Protein AF-A0A7S3V7Y4-F1 (afdb_monomer)

InterPro domains:
  IPR001623 DnaJ domain [PF00226] (52-99)
  IPR001623 DnaJ domain [PS50076] (22-102)
  IPR001623 DnaJ domain [SM00271] (21-94)
  IPR001623 DnaJ domain [cd06257] (23-89)
  IPR036869 Chaperone J-domain superfamily [G3DSA:1.10.287.110] (17-123)
  IPR036869 Chaperone J-domain superfamily [SSF46565] (52-112)

Mean predicted aligned error: 17.21 Å

Organism: NCBI:txid122233

pLDDT: mean 74.68, std 17.17, range [35.19, 97.31]

Secondary structure (DSSP, 8-state):
--SHHHHHHHHHHHHHHTSTTHHHHHTT-------TT-----S-SHHHHHHHHHHHHHHHHHHHHHH-TTSTT--HHHHHHHHHHHHHHHSHHHHHHHHHH--PPPGGGTTTS-S--------------------S-SHHHHHHHHHHHHHHHHHHHHHHHHHHHHHHHHHHH-HHHHHHHHHHHHHHHHHHHHHHHHH-TTSS--HHHHHHHHHHHHHHHHHHHHHHHTTSSSSSS-S-----------HHHHHHHHHHHHHHHHHHHT-TT-TT----HHHHHHHHHHHHHHHHHTTT-HHHHHHHHHHHHHHHHHHHHHHHHHHHHHHHHHHHHHHHHHHHHHHHHHHHHHHHHHHHHHHHHHHHHHHHHHHTSS-S-----------------------

Structure (mmCIF, N/CA/C/O backbone):
data_AF-A0A7S3V7Y4-F1
#
_entry.id   AF-A0A7S3V7Y4-F1
#
loop_
_atom_site.group_PDB
_atom_site.id
_atom_site.type_symbol
_atom_site.label_atom_id
_atom_site.label_alt_id
_atom_site.label_comp_id
_atom_site.label_asym_id
_atom_site.label_entity_id
_atom_site.label_seq_id
_atom_site.pdbx_PDB_ins_code
_atom_site.Cartn_x
_atom_site.Cartn_y
_atom_site.Cartn_z
_atom_site.occupancy
_atom_site.B_iso_or_equiv
_atom_site.auth_seq_id
_atom_site.auth_comp_id
_atom_site.auth_asym_id
_atom_site.auth_atom_id
_atom_site.pdbx_PDB_model_num
ATOM 1 N N . MET A 1 1 ? -25.099 -26.629 54.316 1.00 46.16 1 MET A N 1
ATOM 2 C CA . MET A 1 1 ? -25.494 -25.290 54.817 1.00 46.16 1 MET A CA 1
ATOM 3 C C . MET A 1 1 ? -24.359 -24.255 54.667 1.00 46.16 1 MET A C 1
ATOM 5 O O . MET A 1 1 ? -24.231 -23.378 55.503 1.00 46.16 1 MET A O 1
ATOM 9 N N . THR A 1 2 ? -23.552 -24.299 53.596 1.00 50.09 2 THR A N 1
ATOM 10 C CA . THR A 1 2 ? -22.386 -23.402 53.382 1.00 50.09 2 THR A CA 1
ATOM 11 C C . THR A 1 2 ? -22.528 -22.471 52.167 1.00 50.09 2 THR A C 1
ATOM 13 O O . THR A 1 2 ? -21.584 -21.776 51.817 1.00 50.09 2 THR A O 1
ATOM 16 N N . SER A 1 3 ? -23.699 -22.424 51.522 1.00 51.84 3 SER A N 1
ATOM 17 C CA . SER A 1 3 ? -23.926 -21.660 50.285 1.00 51.84 3 SER A CA 1
ATOM 18 C C . SER A 1 3 ? -24.306 -20.184 50.481 1.00 51.84 3 SER A C 1
ATOM 20 O O . SER A 1 3 ? -24.378 -19.458 49.496 1.00 51.84 3 SER A O 1
ATOM 22 N N . SER A 1 4 ? -24.550 -19.696 51.706 1.00 54.25 4 SER A N 1
ATOM 23 C CA . SER A 1 4 ? -24.954 -18.289 51.899 1.00 54.25 4 SER A CA 1
ATOM 24 C C . SER A 1 4 ? -23.779 -17.306 51.937 1.00 54.25 4 SER A C 1
ATOM 26 O O . SER A 1 4 ? -23.953 -16.143 51.582 1.00 54.25 4 SER A O 1
ATOM 28 N N . SER A 1 5 ? -22.577 -17.749 52.318 1.00 55.75 5 SER A N 1
ATOM 29 C CA . SER A 1 5 ? -21.414 -16.865 52.474 1.00 55.75 5 SER A CA 1
ATOM 30 C C . SER A 1 5 ? -20.700 -16.532 51.160 1.00 55.75 5 SER A C 1
ATOM 32 O O . SER A 1 5 ? -20.048 -15.496 51.087 1.00 55.75 5 SER A O 1
ATOM 34 N N . THR A 1 6 ? -20.827 -17.358 50.116 1.00 55.78 6 THR A N 1
ATOM 35 C CA . THR A 1 6 ? -20.181 -17.109 48.813 1.00 55.78 6 THR A CA 1
ATOM 36 C C . THR A 1 6 ? -20.877 -15.996 48.025 1.00 55.78 6 THR A C 1
ATOM 38 O O . THR A 1 6 ? -20.197 -15.137 47.472 1.00 55.78 6 THR A O 1
ATOM 41 N N . SER A 1 7 ? -22.215 -15.908 48.077 1.00 59.34 7 SER A N 1
ATOM 42 C CA . SER A 1 7 ? -22.958 -14.843 47.370 1.00 59.34 7 SER A CA 1
ATOM 43 C C . SER A 1 7 ? -22.630 -13.430 47.874 1.00 59.34 7 SER A C 1
ATOM 45 O O . SER A 1 7 ? -22.680 -12.465 47.116 1.00 59.34 7 SER A O 1
ATOM 47 N N . SER A 1 8 ? -22.219 -13.299 49.141 1.00 65.00 8 SER A N 1
ATOM 48 C CA . SER A 1 8 ? -21.805 -12.019 49.723 1.00 65.00 8 SER A CA 1
ATOM 49 C C . SER A 1 8 ? -20.493 -11.497 49.129 1.00 65.00 8 SER A C 1
ATOM 51 O O . SER A 1 8 ? -20.310 -10.282 49.049 1.00 65.00 8 SER A O 1
ATOM 53 N N . VAL A 1 9 ? -19.574 -12.384 48.737 1.00 67.88 9 VAL A N 1
ATOM 54 C CA . VAL A 1 9 ? -18.280 -11.990 48.161 1.00 67.88 9 VAL A CA 1
ATOM 55 C C . VAL A 1 9 ? -18.468 -11.557 46.710 1.00 67.88 9 VAL A C 1
ATOM 57 O O . VAL A 1 9 ? -17.961 -10.500 46.335 1.00 67.88 9 VAL A O 1
ATOM 60 N N . ALA A 1 10 ? -19.274 -12.300 45.948 1.00 65.81 10 ALA A N 1
ATOM 61 C CA . ALA A 1 10 ? -19.666 -11.950 44.585 1.00 65.81 10 ALA A CA 1
ATOM 62 C C . ALA A 1 10 ? -20.381 -10.590 44.534 1.00 65.81 10 ALA A C 1
ATOM 64 O O . ALA A 1 10 ? -19.976 -9.701 43.790 1.00 65.81 10 ALA A O 1
ATOM 65 N N . ALA A 1 11 ? -21.370 -10.369 45.409 1.00 71.75 11 ALA A N 1
ATOM 66 C CA . ALA A 1 11 ? -22.110 -9.106 45.467 1.00 71.75 11 ALA A CA 1
ATOM 67 C C . ALA A 1 11 ? -21.212 -7.901 45.804 1.00 71.75 11 ALA A C 1
ATOM 69 O O . ALA A 1 11 ? -21.371 -6.821 45.233 1.00 71.75 11 ALA A O 1
ATOM 70 N N . ASN A 1 12 ? -20.233 -8.085 46.697 1.00 74.00 12 ASN A N 1
ATOM 71 C CA . ASN A 1 12 ? -19.258 -7.042 47.014 1.00 74.00 12 ASN A CA 1
ATOM 72 C C . ASN A 1 12 ? -18.288 -6.783 45.851 1.00 74.00 12 ASN A C 1
ATOM 74 O O . ASN A 1 12 ? -17.941 -5.629 45.607 1.00 74.00 12 ASN A O 1
ATOM 78 N N . ALA A 1 13 ? -17.872 -7.821 45.118 1.00 70.56 13 ALA A N 1
ATOM 79 C CA . ALA A 1 13 ? -17.045 -7.666 43.923 1.00 70.56 13 ALA A CA 1
ATOM 80 C C . ALA A 1 13 ? -17.791 -6.876 42.839 1.00 70.56 13 ALA A C 1
ATOM 82 O O . ALA A 1 13 ? -17.264 -5.880 42.345 1.00 70.56 13 ALA A O 1
ATOM 83 N N . LEU A 1 14 ? -19.045 -7.249 42.565 1.00 70.69 14 LEU A N 1
ATOM 84 C CA . LEU A 1 14 ? -19.935 -6.576 41.616 1.00 70.69 14 LEU A CA 1
ATOM 85 C C . LEU A 1 14 ? -20.123 -5.095 41.971 1.00 70.69 14 LEU A C 1
ATOM 87 O O . LEU A 1 14 ? -19.973 -4.220 41.122 1.00 70.69 14 LEU A O 1
ATOM 91 N N . HIS A 1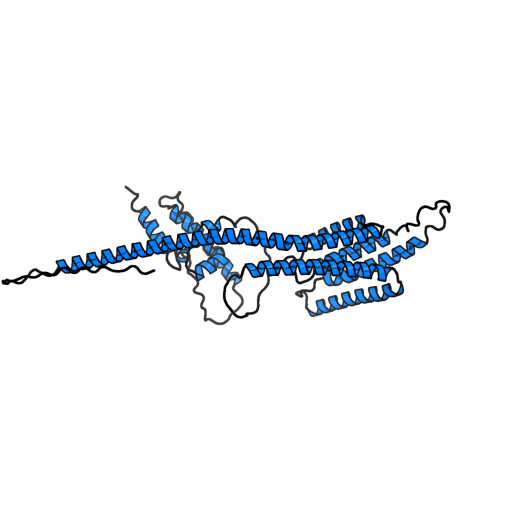 15 ? -20.340 -4.782 43.250 1.00 75.00 15 HIS A N 1
ATOM 92 C CA . HIS A 1 15 ? -20.455 -3.396 43.704 1.00 75.00 15 HIS A CA 1
ATOM 93 C C . HIS A 1 15 ? -19.157 -2.586 43.515 1.00 75.00 15 HIS A C 1
ATOM 95 O O . HIS A 1 15 ? -19.208 -1.401 43.190 1.00 75.00 15 HIS A O 1
ATOM 101 N N . ILE A 1 16 ? -17.984 -3.203 43.701 1.00 74.50 16 ILE A N 1
ATOM 102 C CA . ILE A 1 16 ? -16.686 -2.543 43.476 1.00 74.50 16 ILE A CA 1
ATOM 103 C C . ILE A 1 16 ? -16.455 -2.273 41.980 1.00 74.50 16 ILE A C 1
ATOM 105 O O . ILE A 1 16 ? -15.870 -1.247 41.635 1.00 74.50 16 ILE A O 1
ATOM 109 N N . LEU A 1 17 ? -16.950 -3.131 41.087 1.00 67.50 17 LEU A N 1
ATOM 110 C CA . LEU A 1 17 ? -16.787 -2.993 39.633 1.00 67.50 17 LEU A CA 1
ATOM 111 C C . LEU A 1 17 ? -17.556 -1.833 39.021 1.00 67.50 17 LEU A C 1
ATOM 113 O O . LEU A 1 17 ? -17.051 -1.193 38.110 1.00 67.50 17 LEU A O 1
ATOM 117 N N . HIS A 1 18 ? -18.726 -1.504 39.566 1.00 69.00 18 HIS A N 1
ATOM 118 C CA . HIS A 1 18 ? -19.480 -0.328 39.130 1.00 69.00 18 HIS A CA 1
ATOM 119 C C . HIS A 1 18 ? -18.836 1.002 39.552 1.00 69.00 18 HIS A C 1
ATOM 121 O O . HIS A 1 18 ? -19.340 2.070 39.199 1.00 69.00 18 HIS A O 1
ATOM 127 N N . SER A 1 19 ? -17.745 0.969 40.323 1.00 78.94 19 SER A N 1
ATOM 128 C CA . SER A 1 19 ? -17.000 2.184 40.629 1.00 78.94 19 SER A CA 1
ATOM 129 C C . SER A 1 19 ? -16.137 2.610 39.426 1.00 78.94 19 SER A C 1
ATOM 131 O O . SER A 1 19 ? -15.600 1.753 38.727 1.00 78.94 19 SER A O 1
ATOM 133 N N . PRO A 1 20 ? -15.922 3.922 39.201 1.00 75.38 20 PRO A N 1
ATOM 134 C CA . PRO A 1 20 ? -15.136 4.431 38.065 1.00 75.38 20 PRO A CA 1
ATOM 135 C C . PRO A 1 20 ? -13.713 3.853 37.977 1.00 75.38 20 PRO A C 1
ATOM 137 O O . PRO A 1 20 ? -13.107 3.800 36.911 1.00 75.38 20 PRO A O 1
ATOM 140 N N . ASP A 1 21 ? -13.184 3.393 39.114 1.00 83.75 21 ASP A N 1
ATOM 141 C CA . ASP A 1 21 ? -11.853 2.808 39.255 1.00 83.75 21 ASP A CA 1
ATOM 142 C C . ASP A 1 21 ? -11.923 1.319 39.654 1.00 83.75 21 ASP A C 1
ATOM 144 O O . ASP A 1 21 ? -10.999 0.791 40.285 1.00 83.75 21 ASP A O 1
ATOM 14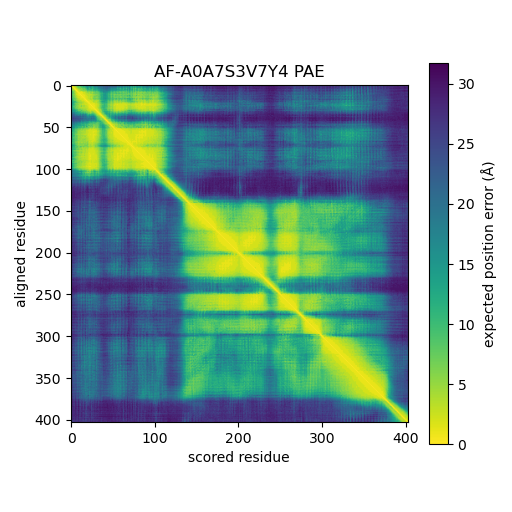8 N N . GLY A 1 22 ? -13.016 0.636 39.294 1.00 87.94 22 GLY A N 1
ATOM 149 C CA . GLY A 1 22 ? -13.306 -0.747 39.667 1.00 87.94 22 GLY A CA 1
ATOM 150 C C . GLY A 1 22 ? -12.172 -1.710 39.330 1.00 87.94 22 GLY A C 1
ATOM 151 O O . GLY A 1 22 ? -11.667 -2.384 40.225 1.00 87.94 22 GLY A O 1
ATOM 152 N N . TYR A 1 23 ? -11.681 -1.711 38.088 1.00 91.62 23 TYR A N 1
ATOM 153 C CA . TYR A 1 23 ? -10.606 -2.622 37.659 1.00 91.62 23 TYR A CA 1
ATOM 154 C C . TYR A 1 23 ? -9.268 -2.388 38.362 1.00 91.62 23 TYR A C 1
ATOM 156 O O . TYR A 1 23 ? -8.584 -3.340 38.745 1.00 91.62 23 TYR A O 1
ATOM 164 N N . TYR A 1 24 ? -8.906 -1.124 38.590 1.00 91.25 24 TYR A N 1
ATOM 165 C CA . TYR A 1 24 ? -7.694 -0.772 39.331 1.00 91.25 24 TYR A CA 1
ATOM 166 C C . TYR A 1 24 ? -7.789 -1.236 40.784 1.00 91.25 24 TYR A C 1
ATOM 168 O O . TYR A 1 24 ? -6.856 -1.844 41.310 1.00 91.25 24 TYR A O 1
ATOM 176 N N . THR A 1 25 ? -8.945 -1.012 41.412 1.00 89.56 25 THR A N 1
ATOM 177 C CA . THR A 1 25 ? -9.214 -1.428 42.792 1.00 89.56 25 THR A CA 1
ATOM 178 C C . THR A 1 25 ? -9.204 -2.950 42.917 1.00 89.56 25 THR A C 1
ATOM 180 O O . THR A 1 25 ? -8.606 -3.486 43.850 1.00 89.56 25 THR A O 1
ATOM 183 N N . TYR A 1 26 ? -9.788 -3.650 41.943 1.00 87.38 26 TYR A N 1
ATOM 184 C CA . TYR A 1 26 ? -9.882 -5.107 41.925 1.00 87.38 26 TYR A CA 1
ATOM 185 C C . TYR A 1 26 ? -8.512 -5.790 41.794 1.00 87.38 26 TYR A C 1
ATOM 187 O O . TYR A 1 26 ? -8.223 -6.754 42.502 1.00 87.38 26 TYR A O 1
ATOM 195 N N . LEU A 1 27 ? -7.614 -5.236 40.971 1.00 90.25 27 LEU A N 1
ATOM 196 C CA . LEU A 1 27 ? -6.220 -5.688 40.875 1.00 90.25 27 LEU A CA 1
ATOM 197 C C . LEU A 1 27 ? -5.303 -5.110 41.967 1.00 90.25 27 LEU A C 1
ATOM 199 O O . LEU A 1 27 ? -4.111 -5.427 41.994 1.00 90.25 27 LEU A O 1
ATOM 203 N N . GLY A 1 28 ? -5.812 -4.262 42.866 1.00 88.75 28 GLY A N 1
ATOM 204 C CA . GLY A 1 28 ? -5.014 -3.610 43.907 1.00 88.75 28 GLY A CA 1
ATOM 205 C C . GLY A 1 28 ? -3.907 -2.710 43.347 1.00 88.75 28 GLY A C 1
ATOM 206 O O . GLY A 1 28 ? -2.810 -2.653 43.904 1.00 88.75 28 GLY A O 1
ATOM 207 N N . ILE A 1 29 ? -4.166 -2.052 42.216 1.00 89.00 29 ILE A N 1
ATOM 208 C CA . ILE A 1 29 ? -3.249 -1.131 41.541 1.00 89.00 29 ILE A CA 1
ATOM 209 C C . ILE A 1 29 ? -3.730 0.294 41.799 1.00 89.00 29 ILE A C 1
ATOM 211 O O . ILE A 1 29 ? -4.901 0.612 41.623 1.00 89.00 29 ILE A O 1
ATOM 215 N N . THR A 1 30 ? -2.828 1.186 42.202 1.00 86.31 30 THR A N 1
ATOM 216 C CA . THR A 1 30 ? -3.168 2.600 42.365 1.00 86.31 30 THR A CA 1
ATOM 217 C C . THR A 1 30 ? -3.287 3.267 40.997 1.00 86.31 30 THR A C 1
ATOM 219 O O . THR A 1 30 ? -2.305 3.343 40.254 1.00 86.31 30 THR A O 1
ATOM 222 N N . LYS A 1 31 ? -4.479 3.781 40.660 1.00 83.12 31 LYS A N 1
ATOM 223 C CA . LYS A 1 31 ? -4.671 4.581 39.445 1.00 83.12 31 LYS A CA 1
ATOM 224 C C . LYS A 1 31 ? -3.770 5.807 39.517 1.00 83.12 31 LYS A C 1
ATOM 226 O O . LYS A 1 31 ? -3.852 6.612 40.448 1.00 83.12 31 LYS A O 1
ATOM 231 N N . PHE A 1 32 ? -2.875 5.940 38.545 1.00 74.50 32 PHE A N 1
ATOM 232 C CA . PHE A 1 32 ? -2.015 7.109 38.461 1.00 74.50 32 PHE A CA 1
ATOM 233 C C . PHE A 1 32 ? -2.886 8.287 38.031 1.00 74.50 32 PHE A C 1
ATOM 235 O O . PHE A 1 32 ? -3.284 8.394 36.874 1.00 74.50 32 PHE A O 1
ATOM 242 N N . LYS A 1 33 ? -3.228 9.164 38.975 1.00 71.50 33 LYS A N 1
ATOM 243 C CA . LYS A 1 33 ? -3.942 10.399 38.663 1.00 71.50 33 LYS A CA 1
ATOM 244 C C . LYS A 1 33 ? -2.975 11.275 37.875 1.00 71.50 33 LYS A C 1
ATOM 246 O O . LYS A 1 33 ? -2.046 11.824 38.463 1.00 71.50 33 LYS A O 1
ATOM 251 N N . ASN A 1 34 ? -3.124 11.326 36.551 1.00 57.38 34 ASN A N 1
ATOM 252 C CA . ASN A 1 34 ? -2.277 12.168 35.714 1.00 57.38 34 ASN A CA 1
ATOM 253 C C . ASN A 1 34 ? -2.361 13.610 36.242 1.00 57.38 34 ASN A C 1
ATOM 255 O O . ASN A 1 34 ? -3.459 14.174 36.276 1.00 57.38 34 ASN A O 1
ATOM 259 N N . PRO A 1 35 ? -1.250 14.210 36.705 1.00 51.81 35 PRO A N 1
ATOM 260 C CA . PRO A 1 35 ? -1.257 15.598 37.119 1.00 51.81 35 PRO A CA 1
ATOM 261 C C . PRO A 1 35 ? -1.312 16.443 35.848 1.00 51.81 35 PRO A C 1
ATOM 263 O O . PRO A 1 35 ? -0.288 16.761 35.254 1.00 51.81 35 PRO A O 1
ATOM 266 N N . VAL A 1 36 ? -2.520 16.798 35.415 1.00 50.69 36 VAL A N 1
ATOM 267 C CA . VAL A 1 36 ? -2.758 17.580 34.189 1.00 50.69 36 VAL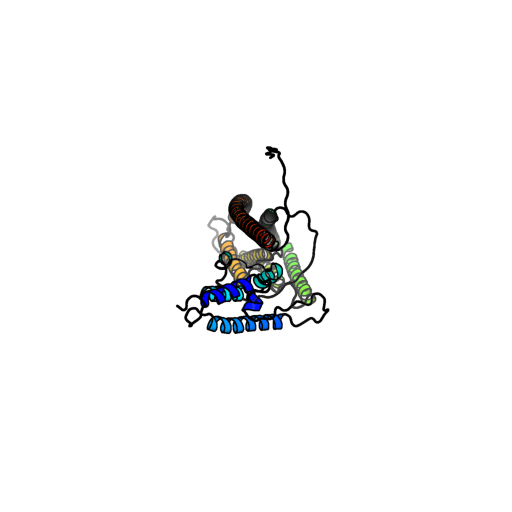 A CA 1
ATOM 268 C C . VAL A 1 36 ? -2.091 18.976 34.227 1.00 50.69 36 VAL A C 1
ATOM 270 O O . VAL A 1 36 ? -2.025 19.630 33.200 1.00 50.69 36 VAL A O 1
ATOM 273 N N . ASN A 1 37 ? -1.488 19.409 35.348 1.00 48.88 37 ASN A N 1
ATOM 274 C CA . ASN A 1 37 ? -0.856 20.732 35.492 1.00 48.88 37 ASN A CA 1
ATOM 275 C C . ASN A 1 37 ? 0.595 20.739 36.032 1.00 48.88 37 ASN A C 1
ATOM 277 O O . ASN A 1 37 ? 1.058 21.777 36.503 1.00 48.88 37 ASN A O 1
ATOM 281 N N . SER A 1 38 ? 1.346 19.634 35.991 1.00 43.16 38 SER A N 1
ATOM 282 C CA . SER A 1 38 ? 2.758 19.646 36.424 1.00 43.16 38 SER A CA 1
ATOM 283 C C . SER A 1 38 ? 3.700 19.671 35.225 1.00 43.16 38 SER A C 1
ATOM 285 O O . SER A 1 38 ? 3.946 18.654 34.582 1.00 43.16 38 SER A O 1
ATOM 287 N N . ALA A 1 39 ? 4.201 20.867 34.922 1.00 44.16 39 ALA A N 1
ATOM 288 C CA . ALA A 1 39 ? 5.114 21.140 33.826 1.00 44.16 39 ALA A CA 1
ATOM 289 C C . ALA A 1 39 ? 6.399 20.290 33.869 1.00 44.16 39 ALA A C 1
ATOM 291 O O . ALA A 1 39 ? 7.053 20.157 34.901 1.00 44.16 39 ALA A O 1
ATOM 292 N N . SER A 1 40 ? 6.756 19.794 32.681 1.00 46.06 40 SER A N 1
ATOM 293 C CA . SER A 1 40 ? 8.110 19.540 32.179 1.00 46.06 40 SER A CA 1
ATOM 294 C C . SER A 1 40 ? 9.080 18.751 33.067 1.00 46.06 40 SER A C 1
ATOM 296 O O . SER A 1 40 ? 9.813 19.311 33.874 1.00 46.06 40 SER A O 1
ATOM 298 N N . THR A 1 41 ? 9.238 17.468 32.759 1.00 41.09 41 THR A N 1
ATOM 299 C CA . THR A 1 41 ? 10.559 16.907 32.419 1.00 41.09 41 THR A CA 1
ATOM 300 C C . THR A 1 41 ? 10.327 15.719 31.487 1.00 41.09 41 THR A C 1
ATOM 302 O O . THR A 1 41 ? 9.781 14.692 31.882 1.00 41.09 41 THR A O 1
ATOM 305 N N . GLY A 1 42 ? 10.649 15.915 30.205 1.00 51.59 42 GLY A N 1
ATOM 306 C CA . GLY A 1 42 ? 10.600 14.871 29.183 1.00 51.59 42 GLY A CA 1
ATOM 307 C C . GLY A 1 42 ? 11.628 13.775 29.457 1.00 51.59 42 GLY A C 1
ATOM 308 O O . GLY A 1 42 ? 12.536 13.967 30.260 1.00 51.59 42 GLY A O 1
ATOM 309 N N . THR A 1 43 ? 11.479 12.647 28.761 1.00 45.34 43 THR A N 1
ATOM 310 C CA . THR A 1 43 ? 12.252 11.390 28.870 1.00 45.34 43 THR A CA 1
ATOM 311 C C . THR A 1 43 ? 11.984 10.551 30.125 1.00 45.34 43 THR A C 1
ATOM 313 O O . THR A 1 43 ? 12.778 10.577 31.058 1.00 45.34 43 THR A O 1
ATOM 316 N N . LYS A 1 44 ? 10.864 9.795 30.139 1.00 52.94 44 LYS A N 1
ATOM 317 C CA . LYS A 1 44 ? 10.642 8.548 30.930 1.00 52.94 44 LYS A CA 1
ATOM 318 C C . LYS A 1 44 ? 9.241 7.922 30.732 1.00 52.94 44 LYS A C 1
ATOM 320 O O . LYS A 1 44 ? 8.655 7.393 31.675 1.00 52.94 44 LYS A O 1
ATOM 325 N N . GLN A 1 45 ? 8.647 8.021 29.541 1.00 54.84 45 GLN A N 1
ATOM 326 C CA . GLN A 1 45 ? 7.290 7.496 29.324 1.00 54.84 45 GLN A CA 1
ATOM 327 C C . GLN A 1 45 ? 7.295 5.984 29.043 1.00 54.84 45 GLN A C 1
ATOM 329 O O . GLN A 1 45 ? 6.506 5.262 29.652 1.00 54.84 45 GLN A O 1
ATOM 334 N N . ASP A 1 46 ? 8.256 5.498 28.255 1.00 55.31 46 ASP A N 1
ATOM 335 C CA . ASP A 1 46 ? 8.321 4.085 27.837 1.00 55.31 46 ASP A CA 1
ATOM 336 C C . ASP A 1 46 ? 8.722 3.146 28.984 1.00 55.31 46 ASP A C 1
ATOM 338 O O . ASP A 1 46 ? 8.165 2.067 29.164 1.00 55.31 46 ASP A O 1
ATOM 342 N N . ASP A 1 47 ? 9.617 3.600 29.861 1.00 58.59 47 ASP A N 1
ATOM 343 C CA . ASP A 1 47 ? 10.050 2.823 31.031 1.00 58.59 47 ASP A CA 1
ATOM 344 C C . ASP A 1 47 ? 8.918 2.686 32.080 1.00 58.59 47 ASP A C 1
ATOM 346 O O . ASP A 1 47 ? 8.854 1.742 32.874 1.00 58.59 47 ASP A O 1
ATOM 350 N N . LYS A 1 48 ? 7.958 3.624 32.070 1.00 66.12 48 LYS A N 1
ATOM 351 C CA . LYS A 1 48 ? 6.812 3.625 32.988 1.00 66.12 48 LYS A CA 1
ATOM 352 C C . LYS A 1 48 ? 5.708 2.673 32.527 1.00 66.12 48 LYS A C 1
ATOM 354 O O . LYS A 1 48 ? 5.151 1.960 33.362 1.00 66.12 48 LYS A O 1
ATOM 359 N N . THR A 1 49 ? 5.407 2.627 31.228 1.00 66.81 49 THR A N 1
ATOM 360 C CA . THR A 1 49 ? 4.385 1.725 30.666 1.00 66.81 49 THR A CA 1
ATOM 361 C C . THR A 1 49 ? 4.798 0.259 30.794 1.00 66.81 49 THR A C 1
ATOM 363 O O . THR A 1 49 ? 3.974 -0.570 31.185 1.00 66.81 49 THR A O 1
ATOM 366 N N . ILE A 1 50 ? 6.081 -0.055 30.580 1.00 62.81 50 ILE A N 1
ATOM 367 C CA . ILE A 1 50 ? 6.639 -1.404 30.783 1.00 62.81 50 ILE A CA 1
ATOM 368 C C . ILE A 1 50 ? 6.502 -1.839 32.251 1.00 62.81 50 ILE A C 1
ATOM 370 O O . ILE A 1 50 ? 6.044 -2.947 32.549 1.00 62.81 50 ILE A O 1
ATOM 374 N N . ASN A 1 51 ? 6.837 -0.951 33.193 1.00 71.00 51 ASN A N 1
ATOM 375 C CA . ASN A 1 51 ? 6.727 -1.252 34.620 1.00 71.00 51 ASN A CA 1
ATOM 376 C C . ASN A 1 51 ? 5.264 -1.485 35.047 1.00 71.00 51 ASN A C 1
ATOM 378 O O . ASN A 1 51 ? 4.989 -2.401 35.826 1.00 71.00 51 ASN A O 1
ATOM 382 N N . ASP A 1 52 ? 4.319 -0.716 34.503 1.00 83.25 52 ASP A N 1
ATOM 383 C CA . ASP A 1 52 ? 2.890 -0.872 34.787 1.00 83.25 52 ASP A CA 1
ATOM 384 C C . ASP A 1 52 ? 2.335 -2.214 34.281 1.00 83.25 52 ASP A C 1
ATOM 386 O O . ASP A 1 52 ? 1.667 -2.911 35.049 1.00 83.25 52 ASP A O 1
ATOM 390 N N . LYS A 1 53 ? 2.677 -2.639 33.054 1.00 90.06 53 LYS A N 1
ATOM 391 C CA . LYS A 1 53 ? 2.261 -3.948 32.507 1.00 90.06 53 LYS A CA 1
ATOM 392 C C . LYS A 1 53 ? 2.718 -5.107 33.397 1.00 90.06 53 LYS A C 1
ATOM 394 O O . LYS A 1 53 ? 1.914 -5.947 33.797 1.00 90.06 53 LYS A O 1
ATOM 399 N N . SER A 1 54 ? 3.983 -5.089 33.824 1.00 91.00 54 SER A N 1
ATOM 400 C CA . SER A 1 54 ? 4.531 -6.140 34.694 1.00 91.00 54 SER A CA 1
ATOM 401 C C . SER A 1 54 ? 3.846 -6.217 36.070 1.00 91.00 54 SER A C 1
ATOM 403 O O . SER A 1 54 ? 3.742 -7.293 36.665 1.00 91.00 54 SER A O 1
ATOM 405 N N . LYS A 1 55 ? 3.368 -5.083 36.606 1.00 93.06 55 LYS A N 1
ATOM 406 C CA . LYS A 1 55 ? 2.617 -5.036 37.871 1.00 93.06 55 LYS A CA 1
ATOM 407 C C . LYS A 1 55 ? 1.207 -5.589 37.702 1.00 93.06 55 LYS A C 1
ATOM 409 O O . LYS A 1 55 ? 0.760 -6.328 38.579 1.00 93.06 55 LYS A O 1
ATOM 414 N N . ILE A 1 56 ? 0.549 -5.267 36.586 1.00 94.00 56 ILE A N 1
ATOM 415 C CA . ILE A 1 56 ? -0.776 -5.791 36.229 1.00 94.00 56 ILE A CA 1
ATOM 416 C C . ILE A 1 56 ? -0.731 -7.320 36.182 1.00 94.00 56 ILE A C 1
ATOM 418 O O . ILE A 1 56 ? -1.496 -7.972 36.890 1.00 94.00 56 ILE A O 1
ATOM 422 N N . GLU A 1 57 ? 0.231 -7.900 35.463 1.00 95.12 57 GLU A N 1
ATOM 423 C CA . GLU A 1 57 ? 0.377 -9.358 35.358 1.00 95.12 57 GLU A CA 1
ATOM 424 C C . GLU A 1 57 ? 0.686 -10.034 36.700 1.00 95.12 57 GLU A C 1
ATOM 426 O O . GLU A 1 57 ? 0.107 -11.072 37.032 1.00 95.12 57 GLU A O 1
ATOM 431 N N . LYS A 1 58 ? 1.571 -9.443 37.515 1.00 96.19 58 LYS A N 1
ATOM 432 C CA . LYS A 1 58 ? 1.912 -9.977 38.846 1.00 96.19 58 LYS A CA 1
ATOM 433 C C . LYS A 1 58 ? 0.710 -9.978 39.789 1.00 96.19 58 LYS A C 1
ATOM 435 O O . LYS A 1 58 ? 0.488 -10.967 40.493 1.00 96.19 58 LYS A O 1
ATOM 440 N N . ASN A 1 59 ? -0.058 -8.890 39.809 1.00 95.06 59 ASN A N 1
ATOM 441 C CA . ASN A 1 59 ? -1.245 -8.780 40.651 1.00 95.06 59 ASN A CA 1
ATOM 442 C C . ASN A 1 59 ? -2.367 -9.694 40.159 1.00 95.06 59 ASN A C 1
ATOM 444 O O . ASN A 1 59 ? -2.959 -10.396 40.980 1.00 95.06 59 ASN A O 1
ATOM 448 N N . TYR A 1 60 ? -2.578 -9.769 38.842 1.00 96.06 60 TYR A N 1
ATOM 449 C CA . TYR A 1 60 ? -3.495 -10.724 38.229 1.00 96.06 60 TYR A CA 1
ATOM 450 C C . TYR A 1 60 ? -3.147 -12.154 38.643 1.00 96.06 60 TYR A C 1
ATOM 452 O O . TYR A 1 60 ? -3.995 -12.845 39.189 1.00 96.06 60 TYR A O 1
ATOM 460 N N . ARG A 1 61 ? -1.882 -12.578 38.513 1.00 96.62 61 ARG A N 1
ATOM 461 C CA . ARG A 1 61 ? -1.445 -13.930 38.903 1.00 96.62 61 ARG A CA 1
ATOM 462 C C . ARG A 1 61 ? -1.714 -14.237 40.378 1.00 96.62 61 ARG A C 1
ATOM 464 O O . ARG A 1 61 ? -2.051 -15.361 40.739 1.00 96.62 61 ARG A O 1
ATOM 471 N N . LYS A 1 62 ? -1.549 -13.245 41.255 1.00 96.06 62 LYS A N 1
ATOM 472 C CA . LYS A 1 62 ? -1.813 -13.392 42.693 1.00 96.06 62 LYS A CA 1
ATOM 473 C C . LYS A 1 62 ? -3.311 -13.481 42.997 1.00 96.06 62 LYS A C 1
ATOM 475 O O . LYS A 1 62 ? -3.692 -14.244 43.885 1.00 96.06 62 LYS A O 1
ATOM 480 N N . ALA A 1 63 ? -4.133 -12.696 42.307 1.00 92.94 63 ALA A N 1
ATOM 481 C CA . ALA A 1 63 ? -5.584 -12.686 42.461 1.00 92.94 63 ALA A CA 1
ATOM 482 C C . ALA A 1 63 ? -6.231 -13.930 41.832 1.00 92.94 63 ALA A C 1
ATOM 484 O O . ALA A 1 63 ? -7.085 -14.547 42.463 1.00 92.94 63 ALA A O 1
ATOM 485 N N . SER A 1 64 ? -5.748 -14.372 40.670 1.00 94.38 64 SER A N 1
ATOM 486 C CA . SER A 1 64 ? -6.263 -15.535 39.946 1.00 94.38 64 SER A CA 1
ATOM 487 C C . SER A 1 64 ? -6.039 -16.808 40.749 1.00 94.38 64 SER A C 1
ATOM 489 O O . SER A 1 64 ? -6.969 -17.574 40.951 1.00 94.38 64 SER A O 1
ATOM 491 N N . LEU A 1 65 ? -4.863 -16.968 41.368 1.00 94.50 65 LEU A N 1
ATOM 492 C CA . LEU A 1 65 ? -4.597 -18.065 42.303 1.00 94.50 65 LEU A CA 1
ATOM 493 C C . LEU A 1 65 ? -5.490 -18.050 43.551 1.00 94.50 65 LEU A C 1
ATOM 495 O O . LEU A 1 65 ? -5.544 -19.056 44.249 1.00 94.50 65 LEU A O 1
ATOM 499 N N . ARG A 1 66 ? -6.124 -16.934 43.913 1.00 91.75 66 ARG A N 1
ATOM 500 C CA . ARG A 1 66 ? -7.036 -16.867 45.069 1.00 91.75 66 ARG A CA 1
ATOM 501 C C . ARG A 1 66 ? -8.481 -17.124 44.668 1.00 91.75 66 ARG A C 1
ATOM 503 O O . ARG A 1 66 ? -9.180 -17.791 45.417 1.00 91.75 66 ARG A O 1
ATOM 510 N N . LEU A 1 67 ? -8.886 -16.593 43.518 1.00 91.88 67 LEU A N 1
ATOM 511 C CA . LEU A 1 67 ? -10.260 -16.616 43.020 1.00 91.88 67 LEU A CA 1
ATOM 512 C C . LEU A 1 67 ? -10.552 -17.792 42.078 1.00 91.88 67 LEU A C 1
ATOM 514 O O . LEU A 1 67 ? -11.697 -17.959 41.683 1.00 91.88 67 LEU A O 1
ATOM 518 N N . HIS A 1 68 ? -9.547 -18.605 41.733 1.00 93.50 68 HIS A N 1
ATOM 519 C CA . HIS A 1 68 ? -9.705 -19.737 40.819 1.00 93.50 68 HIS A CA 1
ATOM 520 C C . HIS A 1 68 ? -10.839 -20.678 41.262 1.00 93.50 68 HIS A C 1
ATOM 522 O O . HIS A 1 68 ? -10.809 -21.106 42.422 1.00 93.50 68 HIS A O 1
ATOM 528 N N . PRO A 1 69 ? -11.768 -21.068 40.368 1.00 94.75 69 PRO A N 1
ATOM 529 C CA . PRO A 1 69 ? -12.922 -21.903 40.719 1.00 94.75 69 PRO A CA 1
ATOM 530 C C . PRO A 1 69 ? -12.529 -23.250 41.352 1.00 94.75 69 PRO A C 1
ATOM 532 O O . PRO A 1 69 ? -13.195 -23.719 42.269 1.00 94.75 69 PRO A O 1
ATOM 535 N N . ASP A 1 70 ? -11.392 -23.829 40.954 1.00 94.00 70 ASP A N 1
ATOM 536 C CA . ASP A 1 70 ? -10.881 -25.083 41.540 1.00 94.00 70 ASP A CA 1
ATOM 537 C C . ASP A 1 70 ? -10.407 -24.979 43.002 1.00 94.00 70 ASP A C 1
ATOM 539 O O . ASP A 1 70 ? -10.115 -25.999 43.635 1.00 94.00 70 ASP A O 1
ATOM 543 N N . ARG A 1 71 ? -10.267 -23.771 43.565 1.00 92.56 71 ARG A N 1
ATOM 544 C CA . ARG A 1 71 ? -9.868 -23.605 44.967 1.00 92.56 71 ARG A CA 1
ATOM 545 C C . ARG A 1 71 ? -11.077 -23.504 45.892 1.00 92.56 71 ARG A C 1
ATOM 547 O O . ARG A 1 71 ? -12.091 -22.914 45.534 1.00 92.56 71 ARG A O 1
ATOM 554 N N . PRO A 1 72 ? -10.969 -24.009 47.135 1.00 89.38 72 PRO A N 1
ATOM 555 C CA . PRO A 1 72 ? -12.037 -23.863 48.115 1.00 89.38 72 PRO A CA 1
ATOM 556 C C . PRO A 1 72 ? -12.260 -22.375 48.427 1.00 89.38 72 PRO A C 1
ATOM 558 O O . PRO A 1 72 ? -11.398 -21.728 49.022 1.00 89.38 72 PRO A O 1
ATOM 561 N N . GLY A 1 73 ? -13.413 -21.843 48.010 1.00 83.50 73 GLY A N 1
ATOM 562 C CA . GLY A 1 73 ? -13.761 -20.420 48.116 1.00 83.50 73 GLY A CA 1
ATOM 563 C C . GLY A 1 73 ? -13.499 -19.592 46.852 1.00 83.50 73 GLY A C 1
ATOM 564 O O . GLY A 1 73 ? -13.652 -18.374 46.906 1.00 83.50 73 GLY A O 1
ATOM 565 N N . GLY A 1 74 ? -13.102 -20.234 45.750 1.00 87.81 74 GLY A N 1
ATOM 566 C CA . GLY A 1 74 ? -13.091 -19.632 44.423 1.00 87.81 74 GLY A CA 1
ATOM 567 C C . GLY A 1 74 ? -14.501 -19.374 43.904 1.00 87.81 74 GLY A C 1
ATOM 568 O O . GLY A 1 74 ? -15.458 -20.034 44.314 1.00 87.81 74 GLY A O 1
ATOM 569 N N . ASP A 1 75 ? -14.610 -18.400 43.011 1.00 88.31 75 ASP A N 1
ATOM 570 C CA . ASP A 1 75 ? -15.864 -17.991 42.394 1.00 88.31 75 ASP A CA 1
ATOM 571 C C . ASP A 1 75 ? -15.605 -17.743 40.907 1.00 88.31 75 ASP A C 1
ATOM 573 O O . ASP A 1 75 ? -14.713 -16.976 40.538 1.00 88.31 75 ASP A O 1
ATOM 577 N N . GLU A 1 76 ? -16.344 -18.452 40.059 1.00 90.50 76 GLU A N 1
ATOM 578 C CA . GLU A 1 76 ? -16.164 -18.443 38.607 1.00 90.50 76 GLU A CA 1
ATOM 579 C C . GLU A 1 76 ? -16.451 -17.056 38.024 1.00 90.50 76 GLU A C 1
ATOM 581 O O . GLU A 1 76 ? -15.710 -16.566 37.172 1.00 90.50 76 GLU A O 1
ATOM 586 N N . GLU A 1 77 ? -17.469 -16.371 38.549 1.00 85.50 77 GLU A N 1
ATOM 587 C CA . GLU A 1 77 ? -17.844 -15.036 38.089 1.00 85.50 77 GLU A CA 1
ATOM 588 C C . GLU A 1 77 ? -16.761 -14.006 38.437 1.00 85.50 77 GLU A C 1
ATOM 590 O O . GLU A 1 77 ? -16.323 -13.233 37.581 1.00 85.50 77 GLU A O 1
ATOM 595 N N . ALA A 1 78 ? -16.254 -14.055 39.672 1.00 87.25 78 ALA A N 1
ATOM 596 C CA . ALA A 1 78 ? -15.134 -13.233 40.123 1.00 87.25 78 ALA A CA 1
ATOM 597 C C . ALA A 1 78 ? -13.863 -13.477 39.289 1.00 87.25 78 ALA A C 1
ATOM 599 O O . ALA A 1 78 ? -13.107 -12.543 39.008 1.00 87.25 78 ALA A O 1
ATOM 600 N N . PHE A 1 79 ? -13.627 -14.725 38.876 1.00 91.75 79 PHE A N 1
ATOM 601 C CA . PHE A 1 79 ? -12.499 -15.077 38.022 1.00 91.75 79 PHE A CA 1
ATOM 602 C C . PHE A 1 79 ? -12.646 -14.517 36.600 1.00 91.75 79 PHE A C 1
ATOM 604 O O . PHE A 1 79 ? -11.693 -13.924 36.093 1.00 91.75 79 PHE A O 1
ATOM 611 N N . ARG A 1 80 ? -13.836 -14.615 35.991 1.00 90.38 80 ARG A N 1
ATOM 612 C CA . ARG A 1 80 ? -14.122 -14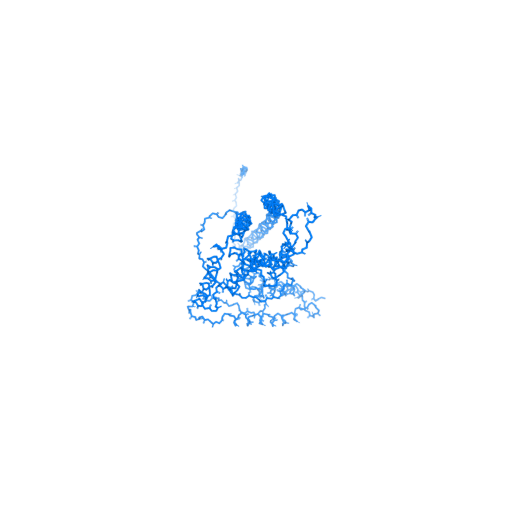.031 34.667 1.00 90.38 80 ARG A CA 1
ATOM 613 C C . ARG A 1 80 ? -13.889 -12.520 34.659 1.00 90.38 80 ARG A C 1
ATOM 615 O O . ARG A 1 80 ? -13.185 -11.986 33.809 1.00 90.38 80 ARG A O 1
ATOM 622 N N . ILE A 1 81 ? -14.396 -11.832 35.677 1.00 87.38 81 ILE A N 1
ATOM 623 C CA . ILE A 1 81 ? -14.183 -10.393 35.856 1.00 87.38 81 ILE A CA 1
ATOM 624 C C . ILE A 1 81 ? -12.692 -10.054 35.983 1.00 87.38 81 ILE A C 1
ATOM 626 O O . ILE A 1 81 ? -12.219 -9.057 35.433 1.00 87.38 81 ILE A O 1
ATOM 630 N N . LEU A 1 82 ? -11.940 -10.857 36.740 1.00 91.12 82 LEU A N 1
ATOM 631 C CA . LEU A 1 82 ? -10.509 -10.647 36.927 1.00 91.12 82 LEU A CA 1
ATOM 632 C C . LEU A 1 82 ? -9.751 -10.715 35.592 1.00 91.12 82 LEU A C 1
ATOM 634 O O . LEU A 1 82 ? -8.816 -9.943 35.367 1.00 91.12 82 LEU A O 1
ATOM 638 N N . GLU A 1 83 ? -10.141 -11.646 34.725 1.00 92.38 83 GLU A N 1
ATOM 639 C CA . GLU A 1 83 ? -9.591 -11.804 33.381 1.00 92.38 83 GLU A CA 1
ATOM 640 C C . GLU A 1 83 ? -9.943 -10.622 32.477 1.00 92.38 83 GLU A C 1
ATOM 642 O O . GLU A 1 83 ? -9.048 -10.047 31.852 1.00 92.38 83 GLU A O 1
ATOM 647 N N . ARG A 1 84 ? -11.195 -10.157 32.518 1.00 89.25 84 ARG A N 1
ATOM 648 C CA . ARG A 1 84 ? -11.620 -8.942 31.812 1.00 89.25 84 ARG A CA 1
ATOM 649 C C . ARG A 1 84 ? -10.811 -7.715 32.238 1.00 89.25 84 ARG A C 1
ATOM 651 O O . ARG A 1 84 ? -10.241 -7.018 31.397 1.00 89.25 84 ARG A O 1
ATOM 658 N N . ALA A 1 85 ? -10.670 -7.494 33.547 1.00 92.19 85 ALA A N 1
ATOM 659 C CA . ALA A 1 85 ? -9.892 -6.384 34.097 1.00 92.19 85 ALA A CA 1
ATOM 660 C C . ALA A 1 85 ? -8.422 -6.426 33.642 1.00 92.19 85 ALA A C 1
ATOM 662 O O . ALA A 1 85 ? -7.832 -5.385 33.345 1.00 92.19 85 ALA A O 1
ATOM 663 N N . LYS A 1 86 ? -7.823 -7.623 33.558 1.00 94.19 86 LYS A N 1
ATOM 664 C CA . LYS A 1 86 ? -6.473 -7.806 33.009 1.00 94.19 86 LYS A CA 1
ATOM 665 C C . LYS A 1 86 ? -6.426 -7.390 31.538 1.00 94.19 86 LYS A C 1
ATOM 667 O O . LYS A 1 86 ? -5.559 -6.593 31.195 1.00 94.19 86 LYS A O 1
ATOM 672 N N . ASN A 1 87 ? -7.327 -7.891 30.693 1.00 92.62 87 ASN A N 1
ATOM 673 C CA . ASN A 1 87 ? -7.308 -7.624 29.250 1.00 92.62 87 ASN A CA 1
ATOM 674 C C . ASN A 1 87 ? -7.470 -6.125 28.945 1.00 92.62 87 ASN A C 1
ATOM 676 O O . ASN A 1 87 ? -6.676 -5.555 28.192 1.00 92.62 87 ASN A O 1
ATOM 680 N N . VAL A 1 88 ? -8.415 -5.459 29.618 1.00 91.12 88 VAL A N 1
ATOM 681 C CA . VAL A 1 88 ? -8.651 -4.013 29.466 1.00 91.12 88 VAL A CA 1
ATOM 682 C C . VAL A 1 88 ? -7.442 -3.192 29.917 1.00 91.12 88 VAL A C 1
ATOM 684 O O . VAL A 1 88 ? -7.055 -2.247 29.234 1.00 91.12 88 VAL A O 1
ATOM 687 N N . LEU A 1 89 ? -6.808 -3.543 31.041 1.00 91.75 89 LEU A N 1
ATOM 688 C CA . LEU A 1 89 ? -5.669 -2.781 31.567 1.00 91.75 89 LEU A CA 1
ATOM 689 C C . LEU A 1 89 ? -4.340 -3.071 30.850 1.00 91.75 89 LEU A C 1
ATOM 691 O O . LEU A 1 89 ? -3.427 -2.242 30.919 1.00 91.75 89 LEU A O 1
ATOM 695 N N . LEU A 1 90 ? -4.213 -4.218 30.176 1.00 91.75 90 LEU A N 1
ATOM 696 C CA . LEU A 1 90 ? -3.010 -4.609 29.434 1.00 91.75 90 LEU A CA 1
ATOM 697 C C . LEU A 1 90 ? -2.936 -3.931 28.054 1.00 91.75 90 LEU A C 1
ATOM 699 O O . LEU A 1 90 ? -1.841 -3.573 27.606 1.00 91.75 90 LEU A O 1
ATOM 703 N N . SER A 1 91 ? -4.091 -3.691 27.422 1.00 89.06 91 SER A N 1
ATOM 704 C CA . SER A 1 91 ? -4.215 -2.921 26.179 1.00 89.06 91 SER A CA 1
ATOM 705 C C . SER A 1 91 ? -4.258 -1.418 26.458 1.00 89.06 91 SER A C 1
ATOM 707 O O . SER A 1 91 ? -5.144 -0.917 27.144 1.00 89.06 91 SER A O 1
ATOM 709 N N . GLU A 1 92 ? -3.317 -0.652 25.896 1.00 88.00 92 GLU A N 1
ATOM 710 C CA . GLU A 1 92 ? -3.257 0.799 26.130 1.00 88.00 92 GLU A CA 1
ATOM 711 C C . GLU A 1 92 ? -4.479 1.536 25.563 1.00 88.00 92 GLU A C 1
ATOM 713 O O . GLU A 1 92 ? -4.924 2.534 26.133 1.00 88.00 92 GLU A O 1
ATOM 718 N N . LYS A 1 93 ? -5.044 1.032 24.461 1.00 87.38 93 LYS A N 1
ATOM 719 C CA . LYS A 1 93 ? -6.242 1.595 23.836 1.00 87.38 93 LYS A CA 1
ATOM 720 C C . LYS A 1 93 ? -7.468 1.397 24.732 1.00 87.38 93 LYS A C 1
ATOM 722 O O . LYS A 1 93 ? -8.098 2.383 25.108 1.00 87.38 93 LYS A O 1
ATOM 727 N N . LEU A 1 94 ? -7.731 0.156 25.151 1.00 87.31 94 LEU A N 1
ATOM 728 C CA . LEU A 1 94 ? -8.862 -0.172 26.028 1.00 87.31 94 LEU A CA 1
ATOM 729 C C . LEU A 1 94 ? -8.720 0.498 27.398 1.00 87.31 94 LEU A C 1
ATOM 731 O O . LEU A 1 94 ? -9.689 1.030 27.929 1.00 87.31 94 LEU A O 1
ATOM 735 N N . ARG A 1 95 ? -7.499 0.573 27.941 1.00 90.00 95 ARG A N 1
ATOM 736 C CA . ARG A 1 95 ? -7.217 1.293 29.187 1.00 90.00 95 ARG A CA 1
ATOM 737 C C . ARG A 1 95 ? -7.555 2.780 29.088 1.00 90.00 95 ARG A C 1
ATOM 739 O O . ARG A 1 95 ? -8.136 3.321 30.023 1.00 90.00 95 ARG A O 1
ATOM 746 N N . LYS A 1 96 ? -7.210 3.446 27.978 1.00 87.50 96 LYS A N 1
ATOM 747 C CA . LYS A 1 96 ? -7.553 4.863 27.745 1.00 87.50 96 LYS A CA 1
ATOM 748 C C . LYS A 1 96 ? -9.059 5.070 27.618 1.00 87.50 96 LYS A C 1
ATOM 750 O O . LYS A 1 96 ? -9.576 6.038 28.168 1.00 87.50 96 LYS A O 1
ATOM 755 N N . GLU A 1 97 ? -9.749 4.180 26.909 1.00 83.88 97 GLU A N 1
ATOM 756 C CA . GLU A 1 97 ? -11.209 4.219 26.765 1.00 83.88 97 GLU A CA 1
ATOM 757 C C . GLU A 1 97 ? -11.900 4.013 28.118 1.00 83.88 97 GLU A C 1
ATOM 759 O O . GLU A 1 97 ? -12.742 4.826 28.500 1.00 83.88 97 GLU A O 1
ATOM 764 N N . TYR A 1 98 ? -11.460 3.023 28.896 1.00 87.38 98 TYR A N 1
ATOM 765 C CA . TYR A 1 98 ? -11.927 2.782 30.260 1.00 87.38 98 TYR A CA 1
ATOM 766 C C . TYR A 1 98 ? -11.647 3.977 31.186 1.00 87.38 98 TYR A C 1
ATOM 768 O O . TYR A 1 98 ? -12.533 4.426 31.907 1.00 87.38 98 TYR A O 1
ATOM 776 N N . ASP A 1 99 ? -10.442 4.558 31.137 1.00 87.88 99 ASP A N 1
ATOM 777 C CA . ASP A 1 99 ? -10.086 5.735 31.938 1.00 87.88 99 ASP A CA 1
ATOM 778 C C . ASP A 1 99 ? -10.920 6.978 31.580 1.00 87.88 99 ASP A C 1
ATOM 780 O O . ASP A 1 99 ? -11.129 7.834 32.443 1.00 87.88 99 ASP A O 1
ATOM 784 N N . MET A 1 100 ? -11.377 7.086 30.328 1.00 81.75 100 MET A N 1
ATOM 785 C CA . MET A 1 100 ? -12.162 8.215 29.824 1.00 81.75 100 MET A CA 1
ATOM 786 C C . MET A 1 100 ? -13.661 8.058 30.087 1.00 81.75 100 MET A C 1
ATOM 788 O O . MET A 1 100 ? -14.312 9.022 30.488 1.00 81.75 100 MET A O 1
ATOM 792 N N . LEU A 1 101 ? -14.209 6.872 29.825 1.00 81.44 101 LEU A N 1
ATOM 793 C CA . LEU A 1 101 ? -15.647 6.611 29.864 1.00 81.44 101 LEU A CA 1
ATOM 794 C C . LEU A 1 101 ? -16.101 6.048 31.212 1.00 81.44 101 LEU A C 1
ATOM 796 O O . LEU A 1 101 ? -17.263 6.218 31.569 1.00 81.44 101 LEU A O 1
ATOM 800 N N . GLY A 1 102 ? -15.208 5.392 31.962 1.00 76.44 102 GLY A N 1
ATOM 801 C CA . GLY A 1 102 ? -15.542 4.705 33.213 1.00 76.44 102 GLY A CA 1
ATOM 802 C C . GLY A 1 102 ? -16.580 3.592 33.042 1.00 76.44 102 GLY A C 1
ATOM 803 O O . GLY A 1 102 ? -17.221 3.210 34.018 1.00 76.44 102 GLY A O 1
ATOM 804 N N . LEU A 1 103 ? -16.785 3.124 31.807 1.00 72.75 103 LEU A N 1
ATOM 805 C CA . LEU A 1 103 ? -17.770 2.116 31.437 1.00 72.75 103 LEU A CA 1
ATOM 806 C C . LEU A 1 103 ? -17.049 0.842 30.997 1.00 72.75 103 LEU A C 1
ATOM 808 O O . LEU A 1 103 ? -16.051 0.897 30.277 1.00 72.75 103 LEU A O 1
ATOM 812 N N . ASP A 1 104 ? -17.571 -0.285 31.470 1.00 69.06 104 ASP A N 1
ATOM 813 C CA . ASP A 1 104 ? -17.186 -1.632 31.056 1.00 69.06 104 ASP A CA 1
ATOM 814 C C . ASP A 1 104 ? -17.563 -1.806 29.569 1.00 69.06 104 ASP A C 1
ATOM 816 O O . ASP A 1 104 ? -18.687 -1.479 29.181 1.00 69.06 104 ASP A O 1
ATOM 820 N N . LEU A 1 105 ? -16.613 -2.225 28.727 1.00 66.00 105 LEU A N 1
ATOM 821 C CA . LEU A 1 105 ? -16.884 -2.594 27.335 1.00 66.00 105 LEU A CA 1
ATOM 822 C C . LEU A 1 105 ? -17.258 -4.078 27.353 1.00 66.00 105 LEU A C 1
ATOM 824 O O . LEU A 1 105 ? -16.450 -4.899 27.789 1.00 66.00 105 LEU A O 1
ATOM 828 N N . ASP A 1 106 ? -18.484 -4.408 26.949 1.00 61.12 106 ASP A N 1
ATOM 829 C CA . ASP A 1 106 ? -18.998 -5.776 27.034 1.00 61.12 106 ASP A CA 1
ATOM 830 C C . ASP A 1 106 ? -18.101 -6.780 26.276 1.00 61.12 106 ASP A C 1
ATOM 832 O O . ASP A 1 106 ? -17.599 -6.504 25.186 1.00 61.12 106 ASP A O 1
ATOM 836 N N . GLU A 1 107 ? -17.908 -7.964 26.876 1.00 57.31 107 GLU A N 1
ATOM 837 C CA . GLU A 1 107 ? -17.047 -9.066 26.392 1.00 57.31 107 GLU A CA 1
ATOM 838 C C . GLU A 1 107 ? -17.363 -9.510 24.955 1.00 57.31 107 GLU A C 1
ATOM 840 O O . GLU A 1 107 ? -16.468 -9.967 24.247 1.00 57.31 107 GLU A O 1
ATOM 845 N N . ASP A 1 108 ? -18.603 -9.313 24.502 1.00 58.31 108 ASP A N 1
ATOM 846 C CA . ASP A 1 108 ? -19.087 -9.769 23.196 1.00 58.31 108 ASP A CA 1
ATOM 847 C C . ASP A 1 108 ? -18.376 -9.098 22.000 1.00 58.31 108 ASP A C 1
ATOM 849 O O . ASP A 1 108 ? -18.461 -9.604 20.879 1.00 58.31 108 ASP A O 1
ATOM 853 N N . ASP A 1 109 ? -17.659 -7.989 22.222 1.00 55.03 109 ASP A N 1
ATOM 854 C CA . ASP A 1 109 ? -16.882 -7.295 21.187 1.00 55.03 109 ASP A CA 1
ATOM 855 C C . ASP A 1 109 ? -15.379 -7.662 21.192 1.00 55.03 109 ASP A C 1
ATOM 857 O O . ASP A 1 109 ? -14.655 -7.280 20.272 1.00 55.03 109 ASP A O 1
ATOM 861 N N . VAL A 1 110 ? -14.883 -8.400 22.197 1.00 52.69 110 VAL A N 1
ATOM 862 C CA . VAL A 1 110 ? -13.434 -8.635 22.402 1.00 52.69 110 VAL A CA 1
ATOM 863 C C . VAL A 1 110 ? -12.955 -9.973 21.820 1.00 52.69 110 VAL A C 1
ATOM 865 O O . VAL A 1 110 ? -11.787 -10.102 21.452 1.00 52.69 110 VAL A O 1
ATOM 868 N N . ASP A 1 111 ? -13.850 -10.947 21.650 1.00 50.66 111 ASP A N 1
ATOM 869 C CA . ASP A 1 111 ? -13.493 -12.313 21.230 1.00 50.66 111 ASP A CA 1
ATOM 870 C C . ASP A 1 111 ? -13.148 -12.469 19.736 1.00 50.66 111 ASP A C 1
ATOM 872 O O . ASP A 1 111 ? -12.849 -13.577 19.290 1.00 50.66 111 ASP A O 1
ATOM 876 N N . ASN A 1 112 ? -13.159 -11.392 18.940 1.00 47.12 112 ASN A N 1
ATOM 877 C CA . ASN A 1 112 ? -13.003 -11.496 17.483 1.00 47.12 112 ASN A CA 1
ATOM 878 C C . ASN A 1 112 ? -11.723 -10.886 16.888 1.00 47.12 112 ASN A C 1
ATOM 880 O O . ASN A 1 112 ? -11.582 -10.935 15.672 1.00 47.12 112 ASN A O 1
ATOM 884 N N . ASP A 1 113 ? -10.796 -10.345 17.691 1.00 46.38 113 ASP A N 1
ATOM 885 C CA . ASP A 1 113 ? -9.634 -9.602 17.148 1.00 46.38 113 ASP A CA 1
AT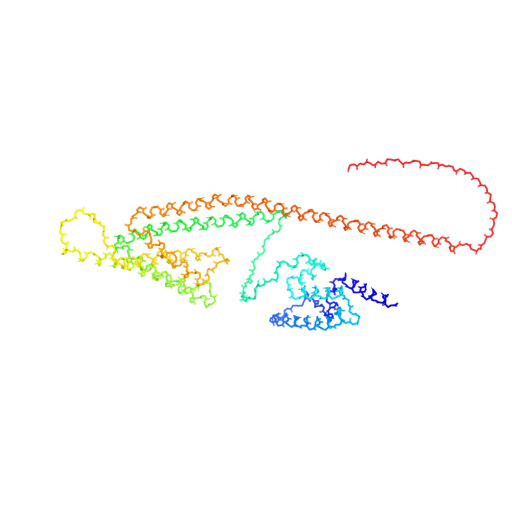OM 886 C C . ASP A 1 113 ? -8.278 -9.885 17.833 1.00 46.38 113 ASP A C 1
ATOM 888 O O . ASP A 1 113 ? -7.301 -9.158 17.637 1.00 46.38 113 ASP A O 1
ATOM 892 N N . HIS A 1 114 ? -8.160 -10.955 18.625 1.00 44.00 114 HIS A N 1
ATOM 893 C CA . HIS A 1 114 ? -6.890 -11.315 19.268 1.00 44.00 114 HIS A CA 1
ATOM 894 C C . HIS A 1 114 ? -6.423 -12.731 18.941 1.00 44.00 114 HIS A C 1
ATOM 896 O O . HIS A 1 114 ? -6.368 -13.604 19.800 1.00 44.00 114 HIS A O 1
ATOM 902 N N . HIS A 1 115 ? -5.994 -12.916 17.694 1.00 40.16 115 HIS A N 1
ATOM 903 C CA . HIS A 1 115 ? -4.954 -13.883 17.366 1.00 40.16 115 HIS A CA 1
ATOM 904 C C . HIS A 1 115 ? -4.056 -13.323 16.255 1.00 40.16 115 HIS A C 1
ATOM 906 O O . HIS A 1 115 ? -4.548 -13.081 15.160 1.00 40.16 115 HIS A O 1
ATOM 912 N N . GLU A 1 116 ? -2.760 -13.191 16.587 1.00 41.00 116 GLU A N 1
ATOM 913 C CA . GLU A 1 116 ? -1.606 -13.038 15.673 1.00 41.00 116 GLU A CA 1
ATOM 914 C C . GLU A 1 116 ? -1.550 -11.639 15.000 1.00 41.00 116 GLU A C 1
ATOM 916 O O . GLU A 1 116 ? -2.466 -11.219 14.315 1.00 41.00 116 GLU A O 1
ATOM 921 N N . ASP A 1 117 ? -0.594 -10.747 15.273 1.00 37.72 117 ASP A N 1
ATOM 922 C CA . ASP A 1 117 ? 0.851 -10.932 15.185 1.00 37.72 117 ASP A CA 1
ATOM 923 C C . ASP A 1 117 ? 1.619 -9.940 16.081 1.00 37.72 117 ASP A C 1
ATOM 925 O O . ASP A 1 117 ? 1.339 -8.737 16.132 1.00 37.72 117 ASP A O 1
ATOM 929 N N . GLU A 1 118 ? 2.637 -10.465 16.759 1.00 43.59 118 GLU A N 1
ATOM 930 C CA . GLU A 1 118 ? 3.802 -9.700 17.184 1.00 43.59 118 GLU A CA 1
ATOM 931 C C . GLU A 1 118 ? 4.617 -9.357 15.931 1.00 43.59 118 GLU A C 1
ATOM 933 O O . GLU A 1 118 ? 5.126 -10.263 15.285 1.00 43.59 118 GLU A O 1
ATOM 938 N N . ASP A 1 119 ? 4.758 -8.074 15.595 1.00 39.31 119 ASP A N 1
ATOM 939 C CA . ASP A 1 119 ? 6.018 -7.550 15.063 1.00 39.31 119 ASP A CA 1
ATOM 940 C C . ASP A 1 119 ? 6.066 -6.020 15.183 1.00 39.31 119 ASP A C 1
ATOM 942 O O . ASP A 1 119 ? 5.190 -5.271 14.744 1.00 39.31 119 ASP A O 1
ATOM 946 N N . GLU A 1 120 ? 7.125 -5.571 15.849 1.00 51.28 120 GLU A N 1
ATOM 947 C CA . GLU A 1 120 ? 7.494 -4.186 16.094 1.00 51.28 120 GLU A CA 1
ATOM 948 C C . GLU A 1 120 ? 7.721 -3.412 14.785 1.00 51.28 120 GLU A C 1
ATOM 950 O O . GLU A 1 120 ? 8.592 -3.765 13.991 1.00 51.28 120 GLU A O 1
ATOM 955 N N . SER A 1 121 ? 7.080 -2.248 14.626 1.00 36.19 121 SER A N 1
ATOM 956 C CA . SER A 1 121 ? 7.770 -1.113 14.004 1.00 36.19 121 SER A CA 1
ATOM 957 C C . SER A 1 121 ? 7.193 0.241 14.415 1.00 36.19 121 SER A C 1
ATOM 959 O O . SER A 1 121 ? 6.002 0.520 14.298 1.00 36.19 121 SER A O 1
ATOM 961 N N . ASP A 1 122 ? 8.132 1.039 14.896 1.00 42.28 122 ASP A N 1
ATOM 962 C CA . ASP A 1 122 ? 8.123 2.394 15.419 1.00 42.28 122 ASP A CA 1
ATOM 963 C C . ASP A 1 122 ? 7.832 3.510 14.379 1.00 42.28 122 ASP A C 1
ATOM 965 O O . ASP A 1 122 ? 7.999 3.325 13.174 1.00 42.28 122 ASP A O 1
ATOM 969 N N . SER A 1 123 ? 7.524 4.700 14.925 1.00 40.88 123 SER A N 1
ATOM 970 C CA . SER A 1 123 ? 7.626 6.067 14.371 1.00 40.88 123 SER A CA 1
ATOM 971 C C . SER A 1 123 ? 6.413 6.739 13.686 1.00 40.88 123 SER A C 1
ATOM 973 O O . SER A 1 123 ? 6.084 6.455 12.537 1.00 40.88 123 SER A O 1
ATOM 975 N N . GLY A 1 124 ? 5.899 7.816 14.325 1.00 37.12 124 GLY A N 1
ATOM 976 C CA . GLY A 1 124 ? 5.504 9.044 13.599 1.00 37.12 124 GLY A CA 1
ATOM 977 C C . GLY A 1 124 ? 4.376 9.948 14.147 1.00 37.12 124 GLY A C 1
ATOM 978 O O . GLY A 1 124 ? 3.280 9.939 13.602 1.00 37.12 124 GLY A O 1
ATOM 979 N N . ASN A 1 125 ? 4.677 10.803 15.137 1.00 43.38 125 ASN A N 1
ATOM 980 C CA . ASN A 1 125 ? 4.003 12.093 15.470 1.00 43.38 125 ASN A CA 1
ATOM 981 C C . ASN A 1 125 ? 3.974 13.041 14.232 1.00 43.38 125 ASN A C 1
ATOM 983 O O . ASN A 1 125 ? 4.892 12.933 13.425 1.00 43.38 125 ASN A O 1
ATOM 987 N N . GLY A 1 126 ? 3.110 14.039 13.983 1.00 43.78 126 GLY A N 1
ATOM 988 C CA . GLY A 1 126 ? 2.039 14.794 14.662 1.00 43.78 126 GLY A CA 1
ATOM 989 C C . GLY A 1 126 ? 1.626 15.985 13.735 1.00 43.78 126 GLY A C 1
ATOM 990 O O . GLY A 1 126 ? 2.151 16.055 12.624 1.00 43.78 126 GLY A O 1
ATOM 991 N N . ASP A 1 127 ? 0.779 16.916 14.217 1.00 39.50 127 ASP A N 1
ATOM 992 C CA . ASP A 1 127 ? 0.311 18.201 13.600 1.00 39.50 127 ASP A CA 1
ATOM 993 C C . ASP A 1 127 ? -0.770 18.112 12.490 1.00 39.50 127 ASP A C 1
ATOM 995 O O . ASP A 1 127 ? -0.675 17.290 11.591 1.00 39.50 127 ASP A O 1
ATOM 999 N N . ASP A 1 128 ? -1.820 18.939 12.403 1.00 41.69 128 ASP A N 1
ATOM 1000 C CA . ASP A 1 128 ? -2.290 20.070 13.212 1.00 41.69 128 ASP A CA 1
ATOM 1001 C C . ASP A 1 128 ? -3.763 20.381 12.838 1.00 41.69 128 ASP A C 1
ATOM 1003 O O . ASP A 1 128 ? -4.250 19.985 11.778 1.00 41.69 128 ASP A O 1
ATOM 1007 N N . GLY A 1 129 ? -4.503 21.030 13.740 1.00 49.56 129 GLY A N 1
ATOM 1008 C CA . GLY A 1 129 ? -5.971 21.069 13.745 1.00 49.56 129 GLY A CA 1
ATOM 1009 C C . GLY A 1 129 ? -6.689 21.891 12.663 1.00 49.56 129 GLY A C 1
ATOM 1010 O O . GLY A 1 129 ? -6.250 22.963 12.259 1.00 49.56 129 GLY A O 1
ATOM 1011 N N . GLU A 1 130 ? -7.910 21.461 12.322 1.00 35.19 130 GLU A N 1
ATOM 1012 C CA . GLU A 1 130 ? -8.913 22.341 11.719 1.00 35.19 130 GLU A CA 1
ATOM 1013 C C . GLU A 1 130 ? -10.348 21.997 12.153 1.00 35.19 130 GLU A C 1
ATOM 1015 O O . GLU A 1 130 ? -10.652 20.932 12.692 1.00 35.19 130 GLU A O 1
ATOM 1020 N N . LYS A 1 131 ? -11.200 23.011 12.038 1.00 39.81 131 LYS A N 1
ATOM 1021 C CA . LYS A 1 131 ? -12.405 23.279 12.820 1.00 39.81 131 LYS A CA 1
ATOM 1022 C C . LYS A 1 131 ? -13.514 22.237 12.652 1.00 39.81 131 LYS A C 1
ATOM 1024 O O . LYS A 1 131 ? -13.832 21.780 11.562 1.00 39.81 131 LYS A O 1
ATOM 1029 N N . ARG A 1 132 ? -14.160 21.948 13.785 1.00 45.28 132 ARG A N 1
ATOM 1030 C CA . ARG A 1 132 ? -15.410 21.193 13.897 1.00 45.28 132 ARG A CA 1
ATOM 1031 C C . ARG A 1 132 ? -16.569 22.000 13.314 1.00 45.28 132 ARG A C 1
ATOM 1033 O O . ARG A 1 132 ? -17.065 22.893 13.994 1.00 45.28 132 ARG A O 1
ATOM 1040 N N . ASP A 1 133 ? -17.055 21.585 12.152 1.00 41.09 133 ASP A N 1
ATOM 1041 C CA . ASP A 1 133 ? -18.429 21.832 11.722 1.00 41.09 133 ASP A CA 1
ATOM 1042 C C . ASP A 1 133 ? -19.184 20.502 11.591 1.00 41.09 133 ASP A C 1
ATOM 1044 O O . ASP A 1 133 ? -18.703 19.534 11.009 1.00 41.09 133 ASP A O 1
ATOM 1048 N N . GLY A 1 134 ? -20.372 20.462 12.199 1.00 43.12 134 GLY A N 1
ATOM 1049 C CA . GLY A 1 134 ? -21.509 19.631 11.791 1.00 43.12 134 GLY A CA 1
ATOM 1050 C C . GLY A 1 134 ? -21.258 18.145 11.533 1.00 43.12 134 GLY A C 1
ATOM 1051 O O . GLY A 1 134 ? -21.331 17.687 10.400 1.00 43.12 134 GLY A O 1
ATOM 1052 N N . LYS A 1 135 ? -21.081 17.370 12.606 1.00 45.28 135 LYS A N 1
ATOM 1053 C CA . LYS A 1 135 ? -20.997 15.902 12.619 1.00 45.28 135 LYS A CA 1
ATOM 1054 C C . LYS A 1 135 ? -22.286 15.250 12.073 1.00 45.28 135 LYS A C 1
ATOM 1056 O O . LYS A 1 135 ? -23.185 14.911 12.838 1.00 45.28 135 LYS A O 1
ATOM 1061 N N . LYS A 1 136 ? -22.365 15.052 10.756 1.00 46.62 136 LYS A N 1
ATOM 1062 C CA . LYS A 1 136 ? -23.241 14.074 10.089 1.00 46.62 136 LYS A CA 1
ATOM 1063 C C . LYS A 1 136 ? -22.406 13.295 9.064 1.00 46.62 136 LYS A C 1
ATOM 1065 O O . LYS A 1 136 ? -21.802 13.903 8.197 1.00 46.62 136 LYS A O 1
ATOM 1070 N N . SER A 1 137 ? -22.376 11.970 9.229 1.00 50.56 137 SER A N 1
ATOM 1071 C CA . SER A 1 137 ? -21.816 10.939 8.331 1.00 50.56 137 SER A CA 1
ATOM 1072 C C . SER A 1 137 ? -20.391 11.181 7.794 1.00 50.56 137 SER A C 1
ATOM 1074 O O . SER A 1 137 ? -20.188 11.618 6.669 1.00 50.56 137 SER A O 1
ATOM 1076 N N . GLY A 1 138 ? -19.376 10.877 8.613 1.00 53.88 138 GLY A N 1
ATOM 1077 C CA . GLY A 1 138 ? -17.957 10.954 8.225 1.00 53.88 138 GLY A CA 1
ATOM 1078 C C . GLY A 1 138 ? -17.398 9.698 7.542 1.00 53.88 138 GLY A C 1
ATOM 1079 O O . GLY A 1 138 ? -16.246 9.702 7.132 1.00 53.88 138 GLY A O 1
ATOM 1080 N N . THR A 1 139 ? -18.169 8.615 7.435 1.00 55.09 139 THR A N 1
ATOM 1081 C CA . THR A 1 139 ? -17.720 7.357 6.808 1.00 55.09 139 THR A CA 1
ATOM 1082 C C . THR A 1 139 ? -17.951 7.329 5.298 1.00 55.09 139 THR A C 1
ATOM 1084 O O . THR A 1 139 ? -17.132 6.762 4.580 1.00 55.09 139 THR A O 1
ATOM 1087 N N . GLU A 1 140 ? -18.995 8.000 4.802 1.00 57.28 140 GLU A N 1
ATOM 1088 C CA . GLU A 1 140 ? -19.293 8.088 3.362 1.00 57.28 140 GLU A CA 1
ATOM 1089 C C . GLU A 1 140 ? -18.227 8.892 2.596 1.00 57.28 140 GLU A C 1
ATOM 1091 O O . GLU A 1 140 ? -17.873 8.555 1.469 1.00 57.28 140 GLU A O 1
ATOM 1096 N N . THR A 1 141 ? -17.621 9.907 3.220 1.00 64.75 141 THR A N 1
ATOM 1097 C CA . THR A 1 141 ? -16.599 10.737 2.562 1.00 64.75 141 THR A CA 1
ATOM 1098 C C . THR A 1 141 ? -15.224 10.079 2.498 1.00 64.75 141 THR A C 1
ATOM 1100 O O . THR A 1 141 ? -14.485 10.327 1.548 1.00 64.75 141 THR A O 1
ATOM 1103 N N . VAL A 1 142 ? -14.867 9.218 3.456 1.00 67.31 142 VAL A N 1
ATOM 1104 C CA . VAL A 1 142 ? -13.537 8.580 3.488 1.00 67.31 142 VAL A CA 1
ATOM 1105 C C . VAL A 1 142 ? -13.406 7.516 2.399 1.00 67.31 142 VAL A C 1
ATOM 1107 O O . VAL A 1 142 ? -12.376 7.456 1.727 1.00 67.31 142 VAL A O 1
ATOM 1110 N N . ILE A 1 143 ? -14.454 6.718 2.165 1.00 68.25 143 ILE A N 1
ATOM 1111 C CA . ILE A 1 143 ? -14.441 5.681 1.121 1.00 68.25 143 ILE A CA 1
ATOM 1112 C C . ILE A 1 143 ? -14.393 6.330 -0.268 1.00 68.25 143 ILE A C 1
ATOM 1114 O O . ILE A 1 143 ? -13.526 5.972 -1.064 1.00 68.25 143 ILE A O 1
ATOM 1118 N N . GLY A 1 144 ? -15.218 7.353 -0.524 1.00 73.81 144 GLY A N 1
ATOM 1119 C CA . GLY A 1 144 ? -15.187 8.112 -1.781 1.00 73.81 144 GLY A CA 1
ATOM 1120 C C . GLY A 1 144 ? -13.865 8.866 -2.015 1.00 73.81 144 GLY A C 1
ATOM 1121 O O . GLY A 1 144 ? -13.408 9.022 -3.150 1.00 73.81 144 GLY A O 1
ATOM 1122 N N . GLN A 1 145 ? -13.178 9.295 -0.952 1.00 76.19 145 GLN A N 1
ATOM 1123 C CA . GLN A 1 145 ? -11.841 9.891 -1.069 1.00 76.19 145 GLN A CA 1
ATOM 1124 C C . GLN A 1 145 ? -10.762 8.850 -1.386 1.00 76.19 145 GLN A C 1
ATOM 1126 O O . GLN A 1 145 ? -9.929 9.091 -2.264 1.00 76.19 145 GLN A O 1
ATOM 1131 N N . MET A 1 146 ? -10.792 7.677 -0.743 1.00 71.25 146 MET A N 1
ATOM 1132 C CA . MET A 1 146 ? -9.871 6.578 -1.065 1.00 71.25 146 MET A CA 1
ATOM 1133 C C . MET A 1 146 ? -10.085 6.056 -2.489 1.00 71.25 146 MET A C 1
ATOM 1135 O O . MET A 1 146 ? -9.122 5.782 -3.209 1.00 71.25 146 MET A O 1
ATOM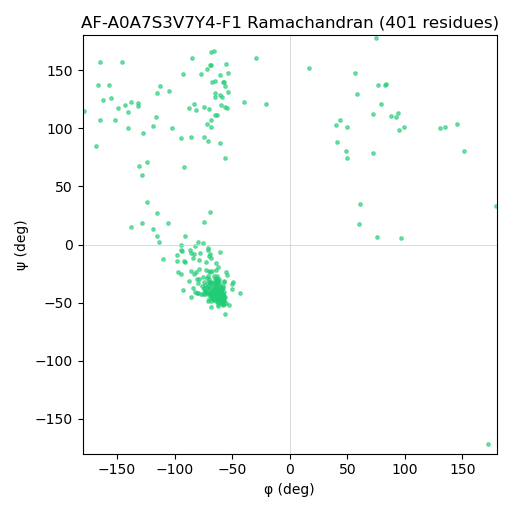 1139 N N . ALA A 1 147 ? -11.341 5.995 -2.922 1.00 72.88 147 ALA A N 1
ATOM 1140 C CA . ALA A 1 147 ? -11.755 5.661 -4.274 1.00 72.88 147 ALA A CA 1
ATOM 1141 C C . ALA A 1 147 ? -11.134 6.562 -5.333 1.00 72.88 147 ALA A C 1
ATOM 1143 O O . ALA A 1 147 ? -10.403 6.115 -6.220 1.00 72.88 147 ALA A O 1
ATOM 1144 N N . SER A 1 148 ? -11.412 7.857 -5.200 1.00 76.94 148 SER A N 1
ATOM 1145 C CA . SER A 1 148 ? -10.963 8.888 -6.122 1.00 76.94 148 SER A CA 1
ATOM 1146 C C . SER A 1 148 ? -9.436 8.956 -6.164 1.00 76.94 148 SER A C 1
ATOM 1148 O O . SER A 1 148 ? -8.848 9.020 -7.244 1.00 76.94 148 SER A O 1
ATOM 1150 N N . SER A 1 149 ? -8.779 8.826 -5.005 1.00 77.75 149 SER A N 1
ATOM 1151 C CA . SER A 1 149 ? -7.319 8.746 -4.910 1.00 77.75 149 SER A CA 1
ATOM 1152 C C . SER A 1 149 ? -6.756 7.531 -5.657 1.00 77.75 149 SER A C 1
ATOM 1154 O O . SER A 1 149 ? -5.822 7.674 -6.447 1.00 77.75 149 SER A O 1
ATOM 1156 N N . THR A 1 150 ? -7.367 6.353 -5.495 1.00 75.38 150 THR A N 1
ATOM 1157 C CA . THR A 1 150 ? -6.928 5.121 -6.171 1.00 75.38 150 THR A CA 1
ATOM 1158 C C . THR A 1 150 ? -7.081 5.230 -7.688 1.00 75.38 150 THR A C 1
ATOM 1160 O O . THR A 1 150 ? -6.152 4.912 -8.433 1.00 75.38 150 THR A O 1
ATOM 1163 N N . VAL A 1 151 ? -8.221 5.733 -8.169 1.00 75.19 151 VAL A N 1
ATOM 1164 C CA . VAL A 1 151 ? -8.462 5.932 -9.606 1.00 75.19 151 VAL A CA 1
ATOM 1165 C C . VAL A 1 151 ? -7.495 6.964 -10.189 1.00 75.19 151 VAL A C 1
ATOM 1167 O O . VAL A 1 151 ? -6.914 6.729 -11.250 1.00 75.19 151 VAL A O 1
ATOM 1170 N N . ALA A 1 152 ? -7.270 8.078 -9.489 1.00 77.00 152 ALA A N 1
ATOM 1171 C CA . ALA A 1 152 ? -6.308 9.091 -9.906 1.00 77.00 152 ALA A CA 1
ATOM 1172 C C . ALA A 1 152 ? -4.884 8.520 -9.976 1.00 77.00 152 ALA A C 1
ATOM 1174 O O . ALA A 1 152 ? -4.179 8.777 -10.951 1.00 77.00 152 ALA A O 1
ATOM 1175 N N . ALA A 1 153 ? -4.479 7.699 -9.003 1.00 74.31 153 ALA A N 1
ATOM 1176 C CA . ALA A 1 153 ? -3.175 7.042 -8.997 1.00 74.31 153 ALA A CA 1
ATOM 1177 C C . ALA A 1 153 ? -3.005 6.086 -10.190 1.00 74.31 153 ALA A C 1
ATOM 1179 O O . ALA A 1 153 ? -1.978 6.133 -10.869 1.00 74.31 153 ALA A O 1
ATOM 1180 N N . ILE A 1 154 ? -4.023 5.275 -10.502 1.00 71.69 154 ILE A N 1
ATOM 1181 C CA . ILE A 1 154 ? -4.007 4.362 -11.658 1.00 71.69 154 ILE A CA 1
ATOM 1182 C C . ILE A 1 154 ? -3.943 5.146 -12.973 1.00 71.69 154 ILE A C 1
ATOM 1184 O O . ILE A 1 154 ? -3.146 4.821 -13.853 1.00 71.69 154 ILE A O 1
ATOM 1188 N N . LEU A 1 155 ? -4.744 6.206 -13.112 1.00 74.25 155 LEU A N 1
ATOM 1189 C CA . LEU A 1 155 ? -4.751 7.031 -14.318 1.00 74.25 155 LEU A CA 1
ATOM 1190 C C . LEU A 1 155 ? -3.409 7.749 -14.510 1.00 74.25 155 LEU A C 1
ATOM 1192 O O . LEU A 1 155 ? -2.866 7.775 -15.615 1.00 74.25 155 LEU A O 1
ATOM 1196 N N . GLN A 1 156 ? -2.842 8.296 -13.433 1.00 76.06 156 GLN A N 1
ATOM 1197 C CA . GLN A 1 156 ? -1.516 8.906 -13.465 1.00 76.06 156 GLN A CA 1
ATOM 1198 C C . GLN A 1 156 ? -0.433 7.886 -13.827 1.00 76.06 156 GLN A C 1
ATOM 1200 O O . GLN A 1 156 ? 0.454 8.218 -14.613 1.00 76.06 156 GLN A O 1
ATOM 1205 N N . LEU A 1 157 ? -0.509 6.658 -13.302 1.00 73.94 157 LEU A N 1
ATOM 1206 C CA . LEU A 1 157 ? 0.383 5.556 -13.665 1.00 73.94 157 LEU A CA 1
ATOM 1207 C C . LEU A 1 157 ? 0.296 5.259 -15.167 1.00 73.94 157 LEU A C 1
ATOM 1209 O O . LEU A 1 157 ? 1.324 5.296 -15.838 1.00 73.94 157 LEU A O 1
ATOM 1213 N N . ALA A 1 158 ? -0.906 5.078 -15.717 1.00 72.19 158 ALA A N 1
ATOM 1214 C CA . ALA A 1 158 ? -1.100 4.787 -17.138 1.00 72.19 158 ALA A CA 1
ATOM 1215 C C . ALA A 1 158 ? -0.555 5.907 -18.049 1.00 72.19 158 ALA A C 1
ATOM 1217 O O . ALA A 1 158 ? 0.175 5.646 -19.008 1.00 72.19 158 ALA A O 1
ATOM 1218 N N . VAL A 1 159 ? -0.846 7.176 -17.729 1.00 76.31 159 VAL A N 1
ATOM 1219 C CA . VAL A 1 159 ? -0.346 8.332 -18.497 1.00 76.31 159 VAL A CA 1
ATOM 1220 C C . VAL A 1 159 ? 1.180 8.414 -18.437 1.00 76.31 159 VAL A C 1
ATOM 1222 O O . VAL A 1 159 ? 1.832 8.641 -19.459 1.00 76.31 159 VAL A O 1
ATOM 1225 N N . ARG A 1 160 ? 1.769 8.198 -17.254 1.00 76.00 160 ARG A N 1
ATOM 1226 C CA . ARG A 1 160 ? 3.224 8.172 -17.063 1.00 76.00 160 ARG A CA 1
ATOM 1227 C C . ARG A 1 160 ? 3.871 7.047 -17.877 1.00 76.00 160 ARG A C 1
ATOM 1229 O O . ARG A 1 160 ? 4.843 7.314 -18.585 1.00 76.00 160 ARG A O 1
ATOM 1236 N N . THR A 1 161 ? 3.310 5.838 -17.847 1.00 72.94 161 THR A N 1
ATOM 1237 C CA . THR A 1 161 ? 3.786 4.683 -18.627 1.00 72.94 161 THR A CA 1
ATOM 1238 C C . THR A 1 161 ? 3.724 4.954 -20.126 1.00 72.94 161 THR A C 1
ATOM 1240 O O . THR A 1 161 ? 4.723 4.766 -20.823 1.00 72.94 161 THR A O 1
ATOM 1243 N N . ALA A 1 162 ? 2.606 5.486 -20.625 1.00 73.19 162 ALA A N 1
ATOM 1244 C CA . ALA A 1 162 ? 2.451 5.826 -22.037 1.00 73.19 162 ALA A CA 1
ATOM 1245 C C . ALA A 1 162 ? 3.456 6.900 -22.492 1.00 73.19 162 ALA A C 1
ATOM 1247 O O . ALA A 1 162 ? 4.105 6.746 -23.532 1.00 73.19 162 ALA A O 1
ATOM 1248 N N . MET A 1 163 ? 3.639 7.965 -21.701 1.00 76.69 163 MET A N 1
ATOM 1249 C CA . MET A 1 163 ? 4.606 9.019 -22.015 1.00 76.69 163 MET A CA 1
ATOM 1250 C C . MET A 1 163 ? 6.044 8.502 -22.020 1.00 76.69 163 MET A C 1
ATOM 1252 O O . MET A 1 163 ? 6.826 8.895 -22.888 1.00 76.69 163 MET A O 1
ATOM 1256 N N . VAL A 1 164 ? 6.407 7.600 -21.107 1.00 77.00 164 VAL A N 1
ATOM 1257 C CA . VAL A 1 164 ? 7.758 7.030 -21.077 1.00 77.00 164 VAL A CA 1
ATOM 1258 C C . VAL A 1 164 ? 7.990 6.024 -22.188 1.00 77.00 164 VAL A C 1
ATOM 1260 O O . VAL A 1 164 ? 9.056 6.072 -22.803 1.00 77.00 164 VAL A O 1
ATOM 1263 N N . ALA A 1 165 ? 7.008 5.195 -22.534 1.00 72.31 165 ALA A N 1
ATOM 1264 C CA . ALA A 1 165 ? 7.098 4.327 -23.703 1.00 72.31 165 ALA A CA 1
ATOM 1265 C C . ALA A 1 165 ? 7.325 5.153 -24.983 1.00 72.31 165 ALA A C 1
ATOM 1267 O O . ALA A 1 165 ? 8.261 4.889 -25.742 1.00 72.31 165 ALA A O 1
ATOM 1268 N N . ALA A 1 166 ? 6.543 6.220 -25.179 1.00 75.00 166 ALA A N 1
ATOM 1269 C CA . ALA A 1 166 ? 6.704 7.134 -26.309 1.00 75.00 166 ALA A CA 1
ATOM 1270 C C . ALA A 1 166 ? 8.075 7.833 -26.301 1.00 75.00 166 ALA A C 1
ATOM 1272 O O . ALA A 1 166 ? 8.771 7.860 -27.317 1.00 75.00 166 ALA A O 1
ATOM 1273 N N . THR A 1 167 ? 8.500 8.344 -25.145 1.00 78.06 167 THR A N 1
ATOM 1274 C CA . THR A 1 167 ? 9.789 9.031 -24.989 1.00 78.06 167 THR A CA 1
ATOM 1275 C C . THR A 1 167 ? 10.957 8.083 -25.259 1.00 78.06 167 THR A C 1
ATOM 1277 O O . THR A 1 167 ? 11.899 8.449 -25.957 1.00 78.06 167 THR A O 1
ATOM 1280 N N . THR A 1 168 ? 10.877 6.837 -24.795 1.00 77.81 168 THR A N 1
ATOM 1281 C CA . THR A 1 168 ? 11.906 5.810 -25.012 1.00 77.81 168 THR A CA 1
ATOM 1282 C C . THR A 1 168 ? 12.010 5.437 -26.489 1.00 77.81 168 THR A C 1
ATOM 1284 O O . THR A 1 168 ? 13.115 5.353 -27.026 1.00 77.81 168 THR A O 1
ATOM 1287 N N . LEU A 1 169 ? 10.880 5.303 -27.190 1.00 73.81 169 LEU A N 1
ATOM 1288 C CA . LEU A 1 169 ? 10.862 5.069 -28.638 1.00 73.81 169 LEU A CA 1
ATOM 1289 C C . LEU A 1 169 ? 11.490 6.227 -29.427 1.00 73.81 169 LEU A C 1
ATOM 1291 O O . LEU A 1 169 ? 12.219 5.998 -30.392 1.00 73.81 169 LEU A O 1
ATOM 1295 N N . ILE A 1 170 ? 11.241 7.472 -29.014 1.00 77.25 170 ILE A N 1
ATOM 1296 C CA . ILE A 1 170 ? 11.812 8.653 -29.671 1.00 77.25 170 ILE A CA 1
ATOM 1297 C C . ILE A 1 170 ? 13.317 8.754 -29.385 1.00 77.25 170 ILE A C 1
ATOM 1299 O O . ILE A 1 170 ? 14.109 8.906 -30.315 1.00 77.25 170 ILE A O 1
ATOM 1303 N N . ILE A 1 171 ? 13.736 8.625 -28.122 1.00 81.25 171 ILE A N 1
ATOM 1304 C CA . ILE A 1 171 ? 15.145 8.755 -27.713 1.00 81.25 171 ILE A CA 1
ATOM 1305 C C . ILE A 1 171 ? 16.008 7.670 -28.357 1.00 81.25 171 ILE A C 1
ATOM 1307 O O . ILE A 1 171 ? 17.092 7.965 -28.858 1.00 81.25 171 ILE A O 1
ATOM 1311 N N . THR A 1 172 ? 15.530 6.425 -28.388 1.00 74.38 172 THR A N 1
ATOM 1312 C CA . THR A 1 172 ? 16.288 5.307 -28.973 1.00 74.38 172 THR A CA 1
ATOM 1313 C C . THR A 1 172 ? 16.460 5.433 -30.482 1.00 74.38 172 THR A C 1
ATOM 1315 O O . THR A 1 172 ? 17.409 4.880 -31.029 1.00 74.38 172 THR A O 1
ATOM 1318 N N . ARG A 1 173 ? 15.595 6.189 -31.169 1.00 76.69 173 ARG A N 1
ATOM 1319 C CA . ARG A 1 173 ? 15.683 6.388 -32.619 1.00 76.69 173 ARG A CA 1
ATOM 1320 C C . ARG A 1 173 ? 16.718 7.438 -33.026 1.00 76.69 173 ARG A C 1
ATOM 1322 O O . ARG A 1 173 ? 17.285 7.338 -34.113 1.00 76.69 173 ARG A O 1
ATOM 1329 N N . TYR A 1 174 ? 16.978 8.439 -32.184 1.00 83.38 174 TYR A N 1
ATOM 1330 C CA . TYR A 1 174 ? 17.857 9.560 -32.524 1.00 83.38 174 TYR A CA 1
ATOM 1331 C C . TYR A 1 174 ? 19.097 9.601 -31.628 1.00 83.38 174 TYR A C 1
ATOM 1333 O O . TYR A 1 174 ? 19.045 10.007 -30.469 1.00 83.38 174 TYR A O 1
ATOM 1341 N N . LYS A 1 175 ? 20.261 9.289 -32.211 1.00 84.88 175 LYS A N 1
ATOM 1342 C CA . LYS A 1 175 ? 21.571 9.320 -31.531 1.00 84.88 175 LYS A CA 1
ATOM 1343 C C . LYS A 1 175 ? 21.838 10.631 -30.778 1.00 84.88 175 LYS A C 1
ATOM 1345 O O . LYS A 1 175 ? 22.409 10.610 -29.692 1.00 84.88 175 LYS A O 1
ATOM 1350 N N . TYR A 1 176 ? 21.420 11.762 -31.345 1.00 89.00 176 TYR A N 1
ATOM 1351 C CA . TYR A 1 176 ? 21.625 13.082 -30.746 1.00 89.00 176 TYR A CA 1
ATOM 1352 C C . TYR A 1 176 ? 20.779 13.331 -29.491 1.00 89.00 176 TYR A C 1
ATOM 1354 O O . TYR A 1 176 ? 21.178 14.145 -28.668 1.00 89.00 176 TYR A O 1
ATOM 1362 N N . LEU A 1 177 ? 19.656 12.626 -29.311 1.00 84.56 177 LEU A N 1
ATOM 1363 C CA . LEU A 1 177 ? 18.810 12.745 -28.116 1.00 84.56 177 LEU A CA 1
ATOM 1364 C C . LEU A 1 177 ? 19.281 11.844 -26.968 1.00 84.56 177 LEU A C 1
ATOM 1366 O O . LEU A 1 177 ? 19.015 12.136 -25.806 1.00 84.56 177 LEU A O 1
ATOM 1370 N N . MET A 1 178 ? 20.020 10.777 -27.270 1.00 89.81 178 MET A N 1
ATOM 1371 C CA . MET A 1 178 ? 20.453 9.804 -26.266 1.00 89.81 178 MET A CA 1
ATOM 1372 C C . MET A 1 178 ? 21.512 10.360 -25.302 1.00 89.81 178 MET A C 1
ATOM 1374 O O . MET A 1 178 ? 21.356 10.241 -24.089 1.00 89.81 178 MET A O 1
ATOM 1378 N N . TYR A 1 179 ? 22.555 11.023 -25.810 1.00 91.50 179 TYR A N 1
ATOM 1379 C CA . TYR A 1 179 ? 23.598 11.617 -24.963 1.00 91.50 179 TYR A CA 1
ATOM 1380 C C . TYR A 1 179 ? 23.070 12.652 -23.952 1.00 91.50 179 TYR A C 1
ATOM 1382 O O . TYR A 1 179 ? 23.382 12.510 -22.767 1.00 91.50 179 TYR A O 1
ATOM 1390 N N . PRO A 1 180 ? 22.263 13.662 -24.345 1.00 91.88 180 PRO A N 1
ATOM 1391 C CA . PRO A 1 180 ? 21.713 14.606 -23.377 1.00 91.88 180 PRO A CA 1
ATOM 1392 C C . PRO A 1 180 ? 20.750 13.933 -22.393 1.00 91.88 180 PRO A C 1
ATOM 1394 O O . PRO A 1 180 ? 20.746 14.313 -21.227 1.00 91.88 180 PRO A O 1
ATOM 1397 N N . ALA A 1 181 ? 19.998 12.904 -22.806 1.00 89.62 181 ALA A N 1
ATOM 1398 C CA . ALA A 1 181 ? 19.125 12.154 -21.901 1.00 89.62 181 ALA A CA 1
ATOM 1399 C C . ALA A 1 181 ? 19.913 11.401 -20.813 1.00 89.62 181 ALA A C 1
ATOM 1401 O O . ALA A 1 181 ? 19.559 11.475 -19.638 1.00 89.62 181 ALA A O 1
ATOM 1402 N N . ILE A 1 182 ? 21.012 10.733 -21.177 1.00 93.88 182 ILE A N 1
ATOM 1403 C CA . ILE A 1 182 ? 21.907 10.055 -20.222 1.00 93.88 182 ILE A CA 1
ATOM 1404 C C . ILE A 1 182 ? 22.534 11.060 -19.251 1.00 93.88 182 ILE A C 1
ATOM 1406 O O . ILE A 1 182 ? 22.499 10.854 -18.039 1.00 93.88 182 ILE A O 1
ATOM 1410 N N . ILE A 1 183 ? 23.069 12.173 -19.764 1.00 94.88 183 ILE A N 1
ATOM 1411 C CA . ILE A 1 183 ? 23.668 13.225 -18.928 1.00 94.88 183 ILE A CA 1
ATOM 1412 C C . ILE A 1 183 ? 22.627 13.800 -17.964 1.00 94.88 183 ILE A C 1
ATOM 1414 O O . ILE A 1 183 ? 22.919 13.983 -16.784 1.00 94.88 183 ILE A O 1
ATOM 1418 N N . PHE A 1 184 ? 21.406 14.040 -18.444 1.00 93.06 184 PHE A N 1
ATOM 1419 C CA . PHE A 1 184 ? 20.304 14.521 -17.620 1.00 93.06 184 PHE A CA 1
ATOM 1420 C C . PHE A 1 184 ? 19.946 13.527 -16.507 1.00 93.06 184 PHE A C 1
ATOM 1422 O O . PHE A 1 184 ? 19.852 13.926 -15.349 1.00 93.06 184 PHE A O 1
ATOM 1429 N N . LEU A 1 185 ? 19.822 12.232 -16.810 1.00 93.06 185 LEU A N 1
ATOM 1430 C CA . LEU A 1 185 ? 19.525 11.207 -15.803 1.00 93.06 185 LEU A CA 1
ATOM 1431 C C . LEU A 1 185 ? 20.632 11.091 -14.747 1.00 93.06 185 LEU A C 1
ATOM 1433 O O . LEU A 1 185 ? 20.344 11.062 -13.549 1.00 93.06 185 LEU A O 1
ATOM 1437 N N . LEU A 1 186 ? 21.899 11.114 -15.160 1.00 95.69 186 LEU A N 1
ATOM 1438 C CA . LEU A 1 186 ? 23.029 11.128 -14.228 1.00 95.69 186 LEU A CA 1
ATOM 1439 C C . LEU A 1 186 ? 23.039 12.395 -13.363 1.00 95.69 186 LEU A C 1
ATOM 1441 O O . LEU A 1 186 ? 23.280 12.315 -12.159 1.00 95.69 186 LEU A O 1
ATOM 1445 N N . TYR A 1 187 ? 22.709 13.552 -13.944 1.00 95.94 187 TYR A N 1
ATOM 1446 C CA . TYR A 1 187 ? 22.564 14.803 -13.203 1.00 95.94 187 TYR A CA 1
ATOM 1447 C C . TYR A 1 187 ? 21.425 14.736 -12.178 1.00 95.94 187 TYR A C 1
ATOM 1449 O O . TYR A 1 187 ? 21.608 15.161 -11.038 1.00 95.94 187 TYR A O 1
ATOM 1457 N N . THR A 1 188 ? 20.272 14.157 -12.535 1.00 92.31 188 THR A N 1
ATOM 1458 C CA . THR A 1 188 ? 19.169 13.964 -11.581 1.00 92.31 188 THR A CA 1
ATOM 1459 C C . THR A 1 188 ? 19.565 13.042 -10.430 1.00 92.31 188 THR A C 1
ATOM 1461 O O . THR A 1 188 ? 19.330 13.398 -9.278 1.00 92.31 188 THR A O 1
ATOM 1464 N N . SER A 1 189 ? 20.252 11.924 -10.700 1.00 95.25 189 SER A N 1
ATOM 1465 C CA . SER A 1 189 ? 20.781 11.051 -9.642 1.00 95.25 189 SER A CA 1
ATOM 1466 C C . SER A 1 189 ? 21.751 11.805 -8.726 1.00 95.25 189 SER A C 1
ATOM 1468 O O . SER A 1 189 ? 21.617 11.744 -7.503 1.00 95.25 189 SER A O 1
ATOM 1470 N N . PHE A 1 190 ? 22.667 12.597 -9.296 1.00 96.75 190 PHE A N 1
ATOM 1471 C CA . PHE A 1 190 ? 23.595 13.420 -8.520 1.00 96.75 190 PHE A CA 1
ATOM 1472 C C . PHE A 1 190 ? 22.872 14.442 -7.630 1.00 96.75 190 PHE A C 1
ATOM 1474 O O . PHE A 1 190 ? 23.237 14.616 -6.467 1.00 96.75 190 PHE A O 1
ATOM 1481 N N . GLN A 1 191 ? 21.821 15.089 -8.138 1.00 95.75 191 GLN A N 1
ATOM 1482 C CA . GLN A 1 191 ? 21.025 16.032 -7.351 1.00 95.75 191 GLN A CA 1
ATOM 1483 C C . GLN A 1 191 ? 20.259 15.347 -6.215 1.00 95.75 191 GLN A C 1
ATOM 1485 O O . GLN A 1 191 ? 20.250 15.863 -5.098 1.00 95.75 191 GLN A O 1
ATOM 1490 N N . ILE A 1 192 ? 19.681 14.164 -6.453 1.00 92.38 192 ILE A N 1
ATOM 1491 C CA . ILE A 1 192 ? 19.015 13.370 -5.405 1.00 92.38 192 ILE A CA 1
ATOM 1492 C C . ILE A 1 192 ? 20.037 12.929 -4.349 1.00 92.38 192 ILE A C 1
ATOM 1494 O O . ILE A 1 192 ? 19.775 13.018 -3.149 1.00 92.38 192 ILE A O 1
ATOM 1498 N N . PHE A 1 193 ? 21.234 12.519 -4.771 1.00 95.19 193 PHE A N 1
ATOM 1499 C CA . PHE A 1 193 ? 22.322 12.166 -3.864 1.00 95.19 193 PHE A CA 1
ATOM 1500 C C . PHE A 1 193 ? 22.756 13.354 -2.998 1.00 95.19 193 PHE A C 1
ATOM 1502 O O . PHE A 1 193 ? 22.907 13.213 -1.784 1.00 95.19 193 PHE A O 1
ATOM 1509 N N . LYS A 1 194 ? 22.897 14.542 -3.596 1.00 95.88 194 LYS A N 1
ATOM 1510 C CA . LYS A 1 194 ? 23.220 15.773 -2.868 1.00 95.88 194 LYS A CA 1
ATOM 1511 C C . LYS A 1 194 ? 22.117 16.142 -1.873 1.00 95.88 194 LYS A C 1
ATOM 1513 O O . LYS A 1 194 ? 22.424 16.453 -0.726 1.00 95.88 194 LYS A O 1
ATOM 1518 N N . ALA A 1 195 ? 20.849 16.042 -2.277 1.00 92.19 195 ALA A N 1
ATOM 1519 C CA . ALA A 1 195 ? 19.707 16.266 -1.391 1.00 92.19 195 ALA A CA 1
ATOM 1520 C C . ALA A 1 195 ? 19.723 15.299 -0.194 1.00 92.19 195 ALA A C 1
ATOM 1522 O O . ALA A 1 195 ? 19.534 15.714 0.951 1.00 92.19 195 ALA A O 1
ATOM 1523 N N . ARG A 1 196 ? 20.050 14.024 -0.433 1.00 93.12 196 ARG A N 1
ATOM 1524 C CA . ARG A 1 196 ? 20.218 13.027 0.630 1.00 93.12 196 ARG A CA 1
ATOM 1525 C C . ARG A 1 196 ? 21.349 13.392 1.592 1.00 93.12 196 ARG A C 1
ATOM 1527 O O . ARG A 1 196 ? 21.159 13.298 2.799 1.00 93.12 196 ARG A O 1
ATOM 1534 N N . GLN A 1 197 ? 22.499 13.846 1.089 1.00 94.75 197 GLN A N 1
ATOM 1535 C CA . GLN A 1 197 ? 23.597 14.301 1.951 1.00 94.75 197 GLN A CA 1
ATOM 1536 C C . GLN A 1 197 ? 23.190 15.489 2.829 1.00 94.75 197 GLN A C 1
ATOM 1538 O O . GLN A 1 197 ? 23.561 15.530 3.998 1.00 94.75 197 GLN A O 1
ATOM 1543 N N . THR A 1 198 ? 22.400 16.427 2.298 1.00 94.69 198 THR A N 1
ATOM 1544 C CA . THR A 1 198 ? 21.941 17.594 3.069 1.00 94.69 198 THR A CA 1
ATOM 1545 C C . THR A 1 198 ? 20.902 17.261 4.141 1.00 94.69 198 THR A C 1
ATOM 1547 O O . THR A 1 198 ? 20.823 17.975 5.133 1.00 94.69 198 THR A O 1
ATOM 1550 N N . MET A 1 199 ? 20.120 16.189 3.969 1.00 89.62 199 MET A N 1
ATOM 1551 C CA . MET A 1 199 ? 19.047 15.796 4.899 1.00 89.62 199 MET A CA 1
ATOM 1552 C C . MET A 1 199 ? 19.487 14.783 5.972 1.00 89.62 199 MET A C 1
ATOM 1554 O O . MET A 1 199 ? 18.714 14.480 6.876 1.00 89.62 199 MET A O 1
ATOM 1558 N N . GLY A 1 200 ? 20.718 14.266 5.903 1.00 89.31 200 GLY A N 1
ATOM 1559 C CA . GLY A 1 200 ? 21.226 13.263 6.842 1.00 89.31 200 GLY A CA 1
ATOM 1560 C C . GLY A 1 200 ? 20.660 11.852 6.617 1.00 89.31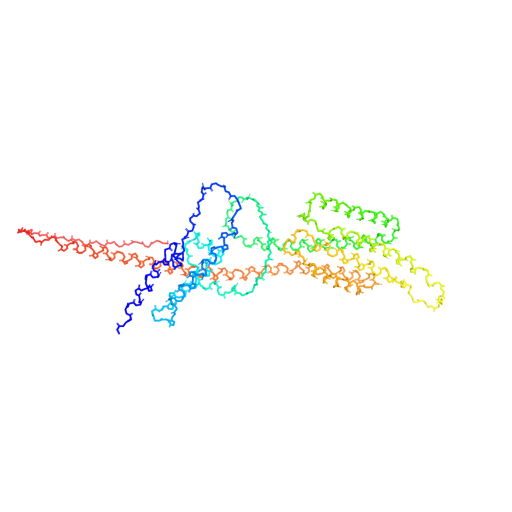 200 GLY A C 1
ATOM 1561 O O . GLY A 1 200 ? 19.846 11.608 5.726 1.00 89.31 200 GLY A O 1
ATOM 1562 N N . ALA A 1 201 ? 21.124 10.888 7.422 1.00 82.88 201 ALA A N 1
ATOM 1563 C CA . ALA A 1 201 ? 20.761 9.471 7.282 1.00 82.88 201 ALA A CA 1
ATOM 1564 C C . ALA A 1 201 ? 19.266 9.187 7.528 1.00 82.88 201 ALA A C 1
ATOM 1566 O O . ALA A 1 201 ? 18.753 8.194 7.020 1.00 82.88 201 ALA A O 1
ATOM 1567 N N . SER A 1 202 ? 18.576 10.074 8.249 1.00 83.25 202 SER A N 1
ATOM 1568 C CA . SER A 1 202 ? 17.157 9.949 8.607 1.00 83.25 202 SER A CA 1
ATOM 1569 C C . SER A 1 202 ? 16.204 10.604 7.597 1.00 83.25 202 SER A C 1
ATOM 1571 O O . SER A 1 202 ? 15.011 10.727 7.862 1.00 83.25 202 SER A O 1
ATOM 1573 N N . GLY A 1 203 ? 16.713 11.073 6.453 1.00 81.81 203 GLY A N 1
ATOM 1574 C CA . GLY A 1 203 ? 15.893 11.717 5.432 1.00 81.81 203 GLY A CA 1
ATOM 1575 C C . GLY A 1 203 ? 14.938 10.744 4.717 1.00 81.81 203 GLY A C 1
ATOM 1576 O O . GLY A 1 203 ? 15.235 9.558 4.581 1.00 81.81 203 GLY A O 1
ATOM 1577 N N . PRO A 1 204 ? 13.817 11.241 4.161 1.00 83.88 204 PRO A N 1
ATOM 1578 C CA . PRO A 1 204 ? 12.832 10.421 3.445 1.00 83.88 204 PRO A CA 1
ATOM 1579 C C . PRO A 1 204 ? 13.331 9.879 2.090 1.00 83.88 204 PRO A C 1
ATOM 1581 O O . PRO A 1 204 ? 12.648 9.061 1.465 1.00 83.88 204 PRO A O 1
ATOM 1584 N N . VAL A 1 205 ? 14.493 10.358 1.629 1.00 86.69 205 VAL A N 1
ATOM 1585 C CA . VAL A 1 205 ? 15.126 9.988 0.357 1.00 86.69 205 VAL A CA 1
ATOM 1586 C C . VAL A 1 205 ? 15.883 8.679 0.529 1.00 86.69 205 VAL A C 1
ATOM 1588 O O . VAL A 1 205 ? 16.868 8.593 1.266 1.00 86.69 205 VAL A O 1
ATOM 1591 N N . THR A 1 206 ? 15.438 7.655 -0.186 1.00 87.69 206 THR A N 1
ATOM 1592 C CA . THR A 1 206 ? 16.027 6.323 -0.109 1.00 87.69 206 THR A CA 1
ATOM 1593 C C . THR A 1 206 ? 17.229 6.197 -1.044 1.00 87.69 206 THR A C 1
ATOM 1595 O O . THR A 1 206 ? 17.409 6.959 -1.994 1.00 87.69 206 THR A O 1
ATOM 1598 N N . LEU A 1 207 ? 18.086 5.204 -0.791 1.00 88.88 207 LEU A N 1
ATOM 1599 C CA . LEU A 1 207 ? 19.201 4.886 -1.691 1.00 88.88 207 LEU A CA 1
ATOM 1600 C C . LEU A 1 207 ? 18.691 4.440 -3.077 1.00 88.88 207 LEU A C 1
ATOM 1602 O O . LEU A 1 207 ? 19.334 4.709 -4.090 1.00 88.88 207 LEU A O 1
ATOM 1606 N N . TYR A 1 208 ? 17.504 3.831 -3.114 1.00 87.56 208 TYR A N 1
ATOM 1607 C CA . TYR A 1 208 ? 16.817 3.430 -4.337 1.00 87.56 208 TYR A CA 1
ATOM 1608 C C . TYR A 1 208 ? 16.529 4.625 -5.262 1.00 87.56 208 TYR A C 1
ATOM 1610 O O . TYR A 1 208 ? 16.816 4.548 -6.456 1.00 87.56 208 TYR A O 1
ATOM 1618 N N . ASP A 1 209 ? 16.089 5.760 -4.707 1.00 89.50 209 ASP A N 1
ATOM 1619 C CA . ASP A 1 209 ? 15.804 6.985 -5.474 1.00 89.50 209 ASP A CA 1
ATOM 1620 C C . ASP A 1 209 ? 17.052 7.532 -6.193 1.00 89.50 209 ASP A C 1
ATOM 1622 O O . ASP A 1 209 ? 16.957 8.133 -7.262 1.00 89.50 209 ASP A O 1
ATOM 1626 N N . VAL A 1 210 ? 18.242 7.292 -5.630 1.00 93.06 210 VAL A N 1
ATOM 1627 C CA . VAL A 1 210 ? 19.527 7.687 -6.233 1.00 93.06 210 VAL A CA 1
ATOM 1628 C C . VAL A 1 210 ? 19.954 6.713 -7.331 1.00 93.06 210 VAL A C 1
ATOM 1630 O O . VAL A 1 210 ? 20.462 7.133 -8.374 1.00 93.06 210 VAL A O 1
ATOM 1633 N N . ILE A 1 211 ? 19.784 5.410 -7.093 1.00 92.94 211 ILE A N 1
ATOM 1634 C CA . ILE A 1 211 ? 20.219 4.349 -8.009 1.00 92.94 211 ILE A CA 1
ATOM 1635 C C . ILE A 1 211 ? 19.317 4.268 -9.244 1.00 92.94 211 ILE A C 1
ATOM 1637 O O . ILE A 1 211 ? 19.803 3.992 -10.340 1.00 92.94 211 ILE A O 1
ATOM 1641 N N . SER A 1 212 ? 18.021 4.527 -9.096 1.00 92.19 212 SER A N 1
ATOM 1642 C CA . SER A 1 212 ? 17.048 4.300 -10.162 1.00 92.19 212 SER A CA 1
ATOM 1643 C C . SER A 1 212 ? 17.358 5.058 -11.472 1.00 92.19 212 SER A C 1
ATOM 1645 O O . SER A 1 212 ? 17.453 4.404 -12.517 1.00 92.19 212 SER A O 1
ATOM 1647 N N . PRO A 1 213 ? 17.656 6.378 -11.477 1.00 93.75 213 PRO A N 1
ATOM 1648 C CA . PRO A 1 213 ? 18.032 7.081 -12.710 1.00 93.75 213 PRO A CA 1
ATOM 1649 C C . PRO A 1 213 ? 19.327 6.557 -13.350 1.00 93.75 213 PRO A C 1
ATOM 1651 O O . PRO A 1 213 ? 19.458 6.572 -14.575 1.00 93.75 213 PRO A O 1
ATOM 1654 N N . ILE A 1 214 ? 20.273 6.060 -12.542 1.00 95.88 214 ILE A N 1
ATOM 1655 C CA . ILE A 1 214 ? 21.526 5.460 -13.030 1.00 95.88 214 ILE A CA 1
ATOM 1656 C C . ILE A 1 214 ? 21.219 4.167 -13.785 1.00 95.88 214 ILE A C 1
ATOM 1658 O O . ILE A 1 214 ? 21.717 3.965 -14.894 1.00 95.88 214 ILE A O 1
ATOM 1662 N N . ILE A 1 215 ? 20.375 3.310 -13.207 1.00 94.31 215 ILE A N 1
ATOM 1663 C CA . ILE A 1 215 ? 19.969 2.056 -13.840 1.00 94.31 215 ILE A CA 1
ATOM 1664 C C . ILE A 1 215 ? 19.215 2.357 -15.144 1.00 94.31 215 ILE A C 1
ATOM 1666 O O . ILE A 1 215 ? 19.587 1.828 -16.188 1.00 94.31 215 ILE A O 1
ATOM 1670 N N . ILE A 1 216 ? 18.247 3.280 -15.143 1.00 92.94 216 ILE A N 1
ATOM 1671 C CA . ILE A 1 216 ? 17.530 3.686 -16.369 1.00 92.94 216 ILE A CA 1
ATOM 1672 C C . ILE A 1 216 ? 18.509 4.177 -17.446 1.00 92.94 216 ILE A C 1
ATOM 1674 O O . ILE A 1 216 ? 18.428 3.759 -18.602 1.00 92.94 216 ILE A O 1
ATOM 1678 N N . SER A 1 217 ? 19.481 5.013 -17.069 1.00 94.94 217 SER A N 1
ATOM 1679 C CA . SER A 1 217 ? 20.520 5.494 -17.982 1.00 94.94 217 SER A CA 1
ATOM 1680 C C . SER A 1 217 ? 21.351 4.350 -18.577 1.00 94.94 217 SER A C 1
ATOM 1682 O O . SER A 1 217 ? 21.665 4.366 -19.769 1.00 94.94 217 SER A O 1
ATOM 1684 N N . PHE A 1 218 ? 21.704 3.349 -17.768 1.00 95.44 218 PHE A N 1
ATOM 1685 C CA . PHE A 1 218 ? 22.408 2.154 -18.231 1.00 95.44 218 PHE A CA 1
ATOM 1686 C C . PHE A 1 218 ? 21.553 1.337 -19.211 1.00 95.44 218 PHE A C 1
ATOM 1688 O O . PHE A 1 218 ? 22.049 0.902 -20.249 1.00 95.44 218 PHE A O 1
ATOM 1695 N N . GLY A 1 219 ? 20.252 1.205 -18.949 1.00 93.50 219 GLY A N 1
ATOM 1696 C CA . GLY A 1 219 ? 19.313 0.552 -19.858 1.00 93.50 219 GLY A CA 1
ATOM 1697 C C . GLY A 1 219 ? 19.228 1.220 -21.230 1.00 93.50 219 GLY A C 1
ATOM 1698 O O . GLY A 1 219 ? 19.340 0.539 -22.251 1.00 93.50 219 GLY A O 1
ATOM 1699 N N . ILE A 1 220 ? 19.125 2.554 -21.266 1.00 92.31 220 ILE A N 1
ATOM 1700 C CA . ILE A 1 220 ? 19.137 3.343 -22.513 1.00 92.31 220 ILE A CA 1
ATOM 1701 C C . ILE A 1 220 ? 20.450 3.127 -23.281 1.00 92.31 220 ILE A C 1
ATOM 1703 O O . ILE A 1 220 ? 20.445 2.967 -24.505 1.00 92.31 220 ILE A O 1
ATOM 1707 N N . PHE A 1 221 ? 21.582 3.073 -22.575 1.00 93.62 221 PHE A N 1
ATOM 1708 C CA . PHE A 1 221 ? 22.876 2.776 -23.184 1.00 93.62 221 PHE A CA 1
ATOM 1709 C C . PHE A 1 221 ? 22.923 1.361 -23.789 1.00 93.62 221 PHE A C 1
ATOM 1711 O O . PHE A 1 221 ? 23.355 1.200 -24.933 1.00 93.62 221 PHE A O 1
ATOM 1718 N N . CYS A 1 222 ? 22.430 0.344 -23.072 1.00 93.06 222 CYS A N 1
ATOM 1719 C CA . CYS A 1 222 ? 22.334 -1.033 -23.571 1.00 93.06 222 CYS A CA 1
ATOM 1720 C C . CYS A 1 222 ? 21.448 -1.145 -24.817 1.00 93.06 222 CYS A C 1
ATOM 1722 O O . CYS A 1 222 ? 21.830 -1.826 -25.772 1.00 93.06 222 CYS A O 1
ATOM 1724 N N . MET A 1 223 ? 20.308 -0.444 -24.842 1.00 90.50 223 MET A N 1
ATOM 1725 C CA . MET A 1 223 ? 19.448 -0.357 -26.026 1.00 90.50 223 MET A CA 1
ATOM 1726 C C . MET A 1 223 ? 20.210 0.199 -27.228 1.00 90.50 223 MET A C 1
ATOM 1728 O O . MET A 1 223 ? 20.243 -0.422 -28.290 1.00 90.50 223 MET A O 1
ATOM 1732 N N . TYR A 1 224 ? 20.871 1.346 -27.062 1.00 89.38 224 TYR A N 1
ATOM 1733 C CA . TYR A 1 224 ? 21.632 1.964 -28.145 1.00 89.38 224 TYR A CA 1
ATOM 1734 C C . TYR A 1 224 ? 22.764 1.057 -28.649 1.00 89.38 224 TYR A C 1
ATOM 1736 O O . TYR A 1 224 ? 22.956 0.892 -29.856 1.00 89.38 224 TYR A O 1
ATOM 1744 N N . PHE A 1 225 ? 23.499 0.425 -27.732 1.00 89.81 225 PHE A N 1
ATOM 1745 C CA . PHE A 1 225 ? 24.575 -0.497 -28.082 1.00 89.81 225 PHE A CA 1
ATOM 1746 C C . PHE A 1 225 ? 24.056 -1.725 -28.839 1.00 89.81 225 PHE A C 1
ATOM 1748 O O . PHE A 1 225 ? 24.665 -2.152 -29.821 1.00 89.81 225 PHE A O 1
ATOM 1755 N N . GLY A 1 226 ? 22.904 -2.261 -28.428 1.00 86.81 226 GLY A N 1
ATOM 1756 C CA . GLY A 1 226 ? 22.260 -3.388 -29.094 1.00 86.81 226 GLY A CA 1
ATOM 1757 C C . GLY A 1 226 ? 21.812 -3.089 -30.517 1.00 86.81 226 GLY A C 1
ATOM 1758 O O . GLY A 1 226 ? 21.984 -3.944 -31.385 1.00 86.81 226 GLY A O 1
ATOM 1759 N N . GLN A 1 227 ? 21.328 -1.874 -30.788 1.00 82.81 227 GLN A N 1
ATOM 1760 C CA . GLN A 1 227 ? 21.010 -1.454 -32.158 1.00 82.81 227 GLN A CA 1
ATOM 1761 C C . GLN A 1 227 ? 22.256 -1.379 -33.043 1.00 82.81 227 GLN A C 1
ATOM 1763 O O . GLN A 1 227 ? 22.204 -1.750 -34.212 1.00 82.81 227 GLN A O 1
ATOM 1768 N N . ARG A 1 228 ? 23.385 -0.914 -32.496 1.00 83.31 228 ARG A N 1
ATOM 1769 C CA . ARG A 1 228 ? 24.614 -0.727 -33.275 1.00 83.31 228 ARG A CA 1
ATOM 1770 C C . ARG A 1 228 ? 25.325 -2.044 -33.586 1.00 83.31 228 ARG A C 1
ATOM 1772 O O . ARG A 1 228 ? 25.769 -2.230 -34.710 1.00 83.31 228 ARG A O 1
ATOM 1779 N N . MET A 1 229 ? 25.411 -2.943 -32.608 1.00 80.12 229 MET A N 1
ATOM 1780 C CA . MET A 1 229 ? 26.066 -4.248 -32.764 1.00 80.12 229 MET A CA 1
ATOM 1781 C C . MET A 1 229 ? 25.283 -5.208 -33.671 1.00 80.12 229 MET A C 1
ATOM 1783 O O . MET A 1 229 ? 25.885 -6.045 -34.330 1.00 80.12 229 MET A O 1
ATOM 1787 N N . GLY A 1 230 ? 23.951 -5.092 -33.726 1.00 71.25 230 GLY A N 1
ATOM 1788 C CA . GLY A 1 230 ? 23.115 -5.969 -34.555 1.00 71.25 230 GLY A CA 1
ATOM 1789 C C . GLY A 1 230 ? 23.197 -5.701 -36.063 1.00 71.25 230 GLY A C 1
ATOM 1790 O O . GLY A 1 230 ? 22.769 -6.537 -36.845 1.00 71.25 230 GLY A O 1
ATOM 1791 N N . GLY A 1 231 ? 23.738 -4.555 -36.490 1.00 65.62 231 GLY A N 1
ATOM 1792 C CA . GLY A 1 231 ? 23.772 -4.168 -37.906 1.00 65.62 231 GLY A CA 1
ATOM 1793 C C . GLY A 1 231 ? 24.924 -4.757 -38.726 1.00 65.62 231 GLY A C 1
ATOM 1794 O O . GLY A 1 231 ? 24.948 -4.573 -39.941 1.00 65.62 231 GLY A O 1
ATOM 1795 N N . GLU A 1 232 ? 25.894 -5.420 -38.091 1.00 65.81 232 GLU A N 1
ATOM 1796 C CA . GLU A 1 232 ? 27.161 -5.787 -38.742 1.00 65.81 232 GLU A CA 1
ATOM 1797 C C . GLU A 1 232 ? 27.318 -7.297 -38.987 1.00 65.81 232 GLU A C 1
ATOM 1799 O O . GLU A 1 232 ? 28.181 -7.696 -39.759 1.00 65.81 232 GLU A O 1
ATOM 1804 N N . THR A 1 233 ? 26.467 -8.141 -38.391 1.00 60.69 233 THR A N 1
ATOM 1805 C CA . THR A 1 233 ? 26.645 -9.608 -38.409 1.00 60.69 233 THR A CA 1
ATOM 1806 C C . THR A 1 233 ? 25.959 -10.331 -39.581 1.00 60.69 233 THR A C 1
ATOM 1808 O O . THR A 1 233 ? 26.329 -11.461 -39.865 1.00 60.69 233 THR A O 1
ATOM 1811 N N . ASP A 1 234 ? 25.030 -9.699 -40.309 1.00 55.62 234 ASP A N 1
ATOM 1812 C CA . ASP A 1 234 ? 24.191 -10.381 -41.324 1.00 55.62 234 ASP A CA 1
ATOM 1813 C C . ASP A 1 234 ? 24.568 -10.084 -42.792 1.00 55.62 234 ASP A C 1
ATOM 1815 O O . ASP A 1 234 ? 23.769 -10.302 -43.699 1.00 55.62 234 ASP A O 1
ATOM 1819 N N . LYS A 1 235 ? 25.775 -9.580 -43.080 1.00 59.84 235 LYS A N 1
ATOM 1820 C CA . LYS A 1 235 ? 26.153 -9.279 -44.477 1.00 59.84 235 LYS A CA 1
ATOM 1821 C C . LYS A 1 235 ? 26.567 -10.493 -45.318 1.00 59.84 235 LYS A C 1
ATOM 1823 O O . LYS A 1 235 ? 26.571 -10.365 -46.538 1.00 59.84 235 LYS A O 1
ATOM 1828 N N . ASP A 1 236 ? 26.824 -11.650 -44.703 1.00 62.38 236 ASP A N 1
ATOM 1829 C CA . ASP A 1 236 ? 27.471 -12.783 -45.386 1.00 62.38 236 ASP A CA 1
ATOM 1830 C C . ASP A 1 236 ? 26.627 -14.077 -45.454 1.00 62.38 236 ASP A C 1
ATOM 1832 O O . ASP A 1 236 ? 27.163 -15.127 -45.801 1.00 62.38 236 ASP A O 1
ATOM 1836 N N . MET A 1 237 ? 25.317 -14.040 -45.166 1.00 60.09 237 MET A N 1
ATOM 1837 C CA . MET A 1 237 ? 24.431 -15.208 -45.333 1.00 60.09 237 MET A CA 1
ATOM 1838 C C . MET A 1 237 ? 23.294 -14.953 -46.335 1.00 60.09 237 MET A C 1
ATOM 1840 O O . MET A 1 237 ? 22.300 -14.306 -46.027 1.00 60.09 237 MET A O 1
ATOM 1844 N N . ASP A 1 238 ? 23.498 -15.491 -47.539 1.00 57.47 238 ASP A N 1
ATOM 1845 C CA . ASP A 1 238 ? 22.544 -15.956 -48.554 1.00 57.47 238 ASP A CA 1
ATOM 1846 C C . ASP A 1 238 ? 21.297 -15.103 -48.875 1.00 57.47 238 ASP A C 1
ATOM 1848 O O . ASP A 1 238 ? 20.278 -15.080 -48.188 1.00 57.47 238 ASP A O 1
ATOM 1852 N N . ALA A 1 239 ? 21.367 -14.477 -50.052 1.00 58.81 239 ALA A N 1
ATOM 1853 C CA . ALA A 1 239 ? 20.447 -13.494 -50.615 1.00 58.81 239 ALA A CA 1
ATOM 1854 C C . ALA A 1 239 ? 19.094 -14.024 -51.150 1.00 58.81 239 ALA A C 1
ATOM 1856 O O . ALA A 1 239 ? 18.467 -13.318 -51.939 1.00 58.81 239 ALA A O 1
ATOM 1857 N N . ASP A 1 240 ? 18.621 -15.218 -50.773 1.00 62.28 240 ASP A N 1
ATOM 1858 C CA . ASP A 1 240 ? 17.511 -15.869 -51.504 1.00 62.28 240 ASP A CA 1
ATOM 1859 C C . ASP A 1 240 ? 16.271 -16.252 -50.682 1.00 62.28 240 ASP A C 1
ATOM 1861 O O . ASP A 1 240 ? 15.596 -17.243 -50.951 1.00 62.28 240 ASP A O 1
ATOM 1865 N N . SER A 1 241 ? 15.881 -15.447 -49.691 1.00 53.88 241 SER A N 1
ATOM 1866 C CA . SER A 1 241 ? 14.514 -15.569 -49.167 1.00 53.88 241 SER A CA 1
ATOM 1867 C C . SER A 1 241 ? 13.879 -14.222 -48.849 1.00 53.88 241 SER A C 1
ATOM 1869 O O . SER A 1 241 ? 14.254 -13.492 -47.938 1.00 53.88 241 SER A O 1
ATOM 1871 N N . ASN A 1 242 ? 12.842 -13.914 -49.622 1.00 58.72 242 ASN A N 1
ATOM 1872 C CA . ASN A 1 242 ? 11.979 -12.739 -49.531 1.00 58.72 242 ASN A CA 1
ATOM 1873 C C . ASN A 1 242 ? 11.081 -12.748 -48.266 1.00 58.72 242 ASN A C 1
ATOM 1875 O O . ASN A 1 242 ? 9.967 -12.222 -48.266 1.00 58.72 242 ASN A O 1
ATOM 1879 N N . SER A 1 243 ? 11.521 -13.387 -47.177 1.00 50.44 243 SER A N 1
ATOM 1880 C CA . SER A 1 243 ? 10.789 -13.452 -45.917 1.00 50.44 243 SER A CA 1
ATOM 1881 C C . SER A 1 243 ? 11.269 -12.345 -44.991 1.00 50.44 243 SER A C 1
ATOM 1883 O O . SER A 1 243 ? 12.224 -12.521 -44.248 1.00 50.44 243 SER A O 1
ATOM 1885 N N . GLY A 1 244 ? 10.574 -11.209 -45.073 1.00 50.38 244 GLY A N 1
ATOM 1886 C CA . GLY A 1 244 ? 10.409 -10.218 -44.012 1.00 50.38 244 GLY A CA 1
ATOM 1887 C C . GLY A 1 244 ? 11.646 -9.929 -43.171 1.00 50.38 244 GLY A C 1
ATOM 1888 O O . GLY A 1 244 ? 11.931 -10.655 -42.226 1.00 50.38 244 GLY A O 1
ATOM 1889 N N . VAL A 1 245 ? 12.280 -8.789 -43.455 1.00 48.28 245 VAL A N 1
ATOM 1890 C CA . VAL A 1 245 ? 13.286 -8.106 -42.627 1.00 48.28 245 VAL A CA 1
ATOM 1891 C C . VAL A 1 245 ? 12.716 -7.827 -41.227 1.00 48.28 245 VAL A C 1
ATOM 1893 O O . VAL A 1 245 ? 12.329 -6.716 -40.872 1.00 48.28 245 VAL A O 1
ATOM 1896 N N . ILE A 1 246 ? 12.606 -8.869 -40.415 1.00 51.03 246 ILE A N 1
ATOM 1897 C CA . ILE A 1 246 ? 12.407 -8.792 -38.983 1.00 51.03 246 ILE A CA 1
ATOM 1898 C C . ILE A 1 246 ? 13.828 -8.665 -38.463 1.00 51.03 246 ILE A C 1
ATOM 1900 O O . ILE A 1 246 ? 14.507 -9.675 -38.301 1.00 51.03 246 ILE A O 1
ATOM 1904 N N . LEU A 1 247 ? 14.290 -7.419 -38.283 1.00 54.41 247 LEU A N 1
ATOM 1905 C CA . LEU A 1 247 ? 15.570 -7.127 -37.636 1.00 54.41 247 LEU A CA 1
ATOM 1906 C C . LEU A 1 247 ? 15.736 -8.090 -36.461 1.00 54.41 247 LEU A C 1
ATOM 1908 O O . LEU A 1 247 ? 14.866 -8.156 -35.596 1.00 54.41 247 LEU A O 1
ATOM 1912 N N . SER A 1 248 ? 16.808 -8.865 -36.427 1.00 58.69 248 SER A N 1
ATOM 1913 C CA . SER A 1 248 ? 17.130 -9.716 -35.291 1.00 58.69 248 SER A CA 1
ATOM 1914 C C . SER A 1 248 ? 17.561 -8.797 -34.137 1.00 58.69 248 SER A C 1
ATOM 1916 O O . SER A 1 248 ? 18.714 -8.406 -33.999 1.00 58.69 248 SER A O 1
ATOM 1918 N N . TRP A 1 249 ? 16.599 -8.351 -33.320 1.00 69.12 249 TRP A N 1
ATOM 1919 C CA . TRP A 1 249 ? 16.870 -7.454 -32.188 1.00 69.12 249 TRP A CA 1
ATOM 1920 C C . TRP A 1 249 ? 17.920 -8.104 -31.276 1.00 69.12 249 TRP A C 1
ATOM 1922 O O . TRP A 1 249 ? 17.676 -9.183 -30.722 1.00 69.12 249 TRP A O 1
ATOM 1932 N N . SER A 1 250 ? 19.079 -7.455 -31.127 1.00 81.12 250 SER A N 1
ATOM 1933 C CA . SER A 1 250 ? 20.204 -7.971 -30.341 1.00 81.12 250 SER A CA 1
ATOM 1934 C C . SER A 1 250 ? 19.798 -8.227 -28.890 1.00 81.12 250 SER A C 1
ATOM 1936 O O . SER A 1 250 ? 19.089 -7.421 -28.291 1.00 81.12 250 SER A O 1
ATOM 1938 N N . LYS A 1 251 ? 20.279 -9.326 -28.291 1.00 83.81 251 LYS A N 1
ATOM 1939 C CA . LYS A 1 251 ? 20.038 -9.692 -26.876 1.00 83.81 251 LYS A CA 1
ATOM 1940 C C . LYS A 1 251 ? 20.308 -8.532 -25.906 1.00 83.81 251 LYS A C 1
ATOM 1942 O O . LYS A 1 251 ? 19.619 -8.405 -24.901 1.00 83.81 251 LYS A O 1
ATOM 1947 N N . THR A 1 252 ? 21.268 -7.663 -26.218 1.00 86.75 252 THR A N 1
ATOM 1948 C CA . THR A 1 252 ? 21.599 -6.487 -25.398 1.00 86.75 252 THR A CA 1
ATOM 1949 C C . THR A 1 252 ? 20.526 -5.403 -25.446 1.00 86.75 252 THR A C 1
ATOM 1951 O O . THR A 1 252 ? 20.284 -4.751 -24.432 1.00 86.75 252 THR A O 1
ATOM 1954 N N . PHE A 1 253 ? 19.829 -5.259 -26.576 1.00 86.31 253 PHE A N 1
ATOM 1955 C CA . PHE A 1 253 ? 18.679 -4.370 -26.677 1.00 86.31 253 PHE A CA 1
ATOM 1956 C C . PHE A 1 253 ? 17.561 -4.818 -25.726 1.00 86.31 253 PHE A C 1
ATOM 1958 O O . PHE A 1 253 ? 17.032 -4.007 -24.972 1.00 86.31 253 PHE A O 1
ATOM 1965 N N . TRP A 1 254 ? 17.262 -6.121 -25.709 1.00 84.69 254 TRP A N 1
ATOM 1966 C CA . TRP A 1 254 ? 16.220 -6.716 -24.860 1.00 84.69 254 TRP A CA 1
ATOM 1967 C C . TRP A 1 254 ? 16.458 -6.488 -23.370 1.00 84.69 254 TRP A C 1
ATOM 1969 O O . TRP A 1 254 ? 15.527 -6.181 -22.623 1.00 84.69 254 TRP A O 1
ATOM 1979 N N . ILE A 1 255 ? 17.710 -6.647 -22.940 1.00 89.06 255 ILE A N 1
ATOM 1980 C CA . ILE A 1 255 ? 18.105 -6.412 -21.550 1.00 89.06 255 ILE A CA 1
ATOM 1981 C C . ILE A 1 255 ? 17.910 -4.934 -21.205 1.00 89.06 255 ILE A C 1
ATOM 1983 O O . ILE A 1 255 ? 17.349 -4.631 -20.156 1.00 89.06 255 ILE A O 1
ATOM 1987 N N . GLY A 1 256 ? 18.308 -4.027 -22.104 1.00 90.56 256 GLY A N 1
ATOM 1988 C CA . GLY A 1 256 ? 18.0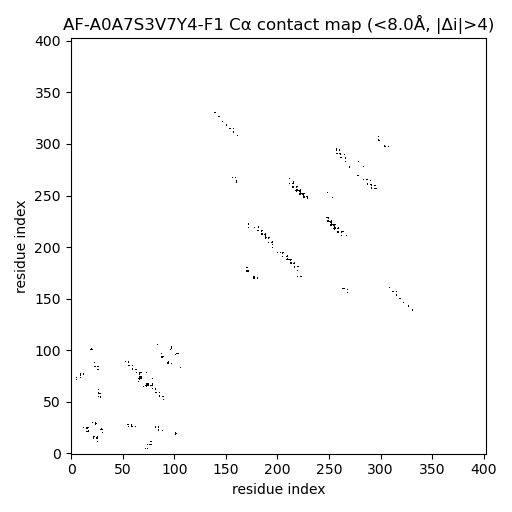91 -2.592 -21.928 1.00 90.56 256 GLY A CA 1
ATOM 1989 C C . GLY A 1 256 ? 16.610 -2.230 -21.796 1.00 90.56 256 GLY A C 1
ATOM 1990 O O . GLY A 1 256 ? 16.240 -1.505 -20.879 1.00 90.56 256 GLY A O 1
ATOM 1991 N N . GLU A 1 257 ? 15.753 -2.787 -22.655 1.00 85.44 257 GLU A N 1
ATOM 1992 C CA . GLU A 1 257 ? 14.297 -2.585 -22.619 1.00 85.44 257 GLU A CA 1
ATOM 1993 C C . GLU A 1 257 ? 13.637 -3.080 -21.349 1.00 85.44 257 GLU A C 1
ATOM 1995 O O . GLU A 1 257 ? 12.929 -2.317 -20.690 1.00 85.44 257 GLU A O 1
ATOM 2000 N N . SER A 1 258 ? 13.935 -4.314 -20.961 1.00 84.81 258 SER A N 1
ATOM 2001 C CA . SER A 1 258 ? 13.381 -4.892 -19.738 1.00 84.81 258 SER A CA 1
ATOM 2002 C C . SER A 1 258 ? 13.790 -4.069 -18.515 1.00 84.81 258 SER A C 1
ATOM 2004 O O . SER A 1 258 ? 12.978 -3.797 -17.639 1.00 84.81 258 SER A O 1
ATOM 2006 N N . LEU A 1 259 ? 15.040 -3.608 -18.479 1.00 89.50 259 LEU A N 1
ATOM 2007 C CA . LEU A 1 259 ? 15.587 -2.862 -17.355 1.00 89.50 259 LEU A CA 1
ATOM 2008 C C . LEU A 1 259 ? 14.992 -1.445 -17.248 1.00 89.50 259 LEU A C 1
ATOM 2010 O O . LEU A 1 259 ? 14.627 -1.033 -16.146 1.00 89.50 259 LEU A O 1
ATOM 2014 N N . VAL A 1 260 ? 14.833 -0.720 -18.365 1.00 89.06 260 VAL A N 1
ATOM 2015 C CA . VAL A 1 260 ? 14.180 0.606 -18.374 1.00 89.06 260 VAL A CA 1
ATOM 2016 C C . VAL A 1 260 ? 12.715 0.493 -17.953 1.00 89.06 260 VAL A C 1
ATOM 2018 O O . VAL A 1 260 ? 12.278 1.235 -17.073 1.00 89.06 260 VAL A O 1
ATOM 2021 N N . MET A 1 261 ? 11.967 -0.446 -18.540 1.00 82.25 261 MET A N 1
ATOM 2022 C CA . MET A 1 261 ? 10.537 -0.608 -18.258 1.00 82.25 261 MET A CA 1
ATOM 2023 C C . MET A 1 261 ? 10.288 -1.021 -16.809 1.00 82.25 261 MET A C 1
ATOM 2025 O O . MET A 1 261 ? 9.442 -0.433 -16.135 1.00 82.25 261 MET A O 1
ATOM 2029 N N . SER A 1 262 ? 11.058 -1.980 -16.294 1.00 82.69 262 SER A N 1
ATOM 2030 C CA . SER A 1 262 ? 10.881 -2.453 -14.925 1.00 82.69 262 SER A CA 1
ATOM 2031 C C . SER A 1 262 ? 11.266 -1.390 -13.890 1.00 82.69 262 SER A C 1
ATOM 2033 O O . SER A 1 262 ? 10.521 -1.190 -12.933 1.00 82.69 262 SER A O 1
ATOM 2035 N N . MET A 1 263 ? 12.359 -0.638 -14.088 1.00 86.31 263 MET A N 1
ATOM 2036 C CA . MET A 1 263 ? 12.700 0.484 -13.194 1.00 86.31 263 MET A CA 1
ATOM 2037 C C . MET A 1 263 ? 11.660 1.600 -13.230 1.00 86.31 263 MET A C 1
ATOM 2039 O O . MET A 1 263 ? 11.377 2.223 -12.207 1.00 86.31 263 MET A O 1
ATOM 2043 N N . PHE A 1 264 ? 11.054 1.838 -14.391 1.00 81.69 264 PHE A N 1
ATOM 2044 C CA . PHE A 1 264 ? 9.990 2.819 -14.510 1.00 81.69 264 PHE A CA 1
ATOM 2045 C C . PHE A 1 264 ? 8.712 2.400 -13.770 1.00 81.69 264 PHE A C 1
ATOM 2047 O O . PHE A 1 264 ? 8.133 3.203 -13.034 1.00 81.69 264 PHE A O 1
ATOM 2054 N N . CYS A 1 265 ? 8.307 1.133 -13.901 1.00 78.75 265 CYS A N 1
ATOM 2055 C CA . CYS A 1 265 ? 7.172 0.582 -13.157 1.00 78.75 265 CYS A CA 1
ATOM 2056 C C . CYS A 1 265 ? 7.403 0.707 -11.647 1.00 78.75 265 CYS A C 1
ATOM 2058 O O . CYS A 1 265 ? 6.546 1.216 -10.928 1.00 78.75 265 CYS A O 1
ATOM 2060 N N . LEU A 1 266 ? 8.597 0.338 -11.173 1.00 81.06 266 LEU A N 1
ATOM 2061 C CA . LEU A 1 266 ? 8.957 0.454 -9.760 1.00 81.06 266 LEU A CA 1
ATOM 2062 C C . LEU A 1 266 ? 8.956 1.905 -9.261 1.00 81.06 266 LEU A C 1
ATOM 2064 O O . LEU A 1 266 ? 8.432 2.179 -8.185 1.00 81.06 266 LEU A O 1
ATOM 2068 N N . ASN A 1 267 ? 9.493 2.851 -10.038 1.00 83.19 267 ASN A N 1
ATOM 2069 C CA . ASN A 1 267 ? 9.450 4.273 -9.677 1.00 83.19 267 ASN A CA 1
ATOM 2070 C C . ASN A 1 267 ? 8.025 4.814 -9.600 1.00 83.19 267 ASN A C 1
ATOM 2072 O O . ASN A 1 267 ? 7.747 5.710 -8.804 1.00 83.19 267 ASN A O 1
ATOM 2076 N N . THR A 1 268 ? 7.124 4.294 -10.432 1.00 75.62 268 THR A N 1
ATOM 2077 C CA . THR A 1 268 ? 5.737 4.749 -10.418 1.00 75.62 268 THR A CA 1
ATOM 2078 C C . THR A 1 268 ? 4.974 4.177 -9.226 1.00 75.62 268 THR A C 1
ATOM 2080 O O . THR A 1 268 ? 4.202 4.904 -8.609 1.00 75.62 268 THR A O 1
ATOM 2083 N N . LEU A 1 269 ? 5.270 2.937 -8.824 1.00 71.81 269 LEU A N 1
ATOM 2084 C CA . LEU A 1 269 ? 4.770 2.351 -7.575 1.00 71.81 269 LEU A CA 1
ATOM 2085 C C . LEU A 1 269 ? 5.327 3.051 -6.325 1.00 71.81 269 LEU A C 1
ATOM 2087 O O . LEU A 1 269 ? 4.667 3.086 -5.295 1.00 71.81 269 LEU A O 1
ATOM 2091 N N . ALA A 1 270 ? 6.519 3.646 -6.412 1.00 71.81 270 ALA A N 1
ATOM 2092 C CA . ALA A 1 270 ? 7.139 4.390 -5.316 1.00 71.81 270 ALA A CA 1
ATOM 2093 C C . ALA A 1 270 ? 6.591 5.825 -5.133 1.00 71.81 270 ALA A C 1
ATOM 2095 O O . ALA A 1 270 ? 7.093 6.561 -4.277 1.00 71.81 270 ALA A O 1
ATOM 2096 N N . SER A 1 271 ? 5.599 6.263 -5.926 1.00 66.31 271 SER A N 1
ATOM 2097 C CA . SER A 1 271 ? 5.062 7.625 -5.822 1.00 66.31 271 SER A CA 1
ATOM 2098 C C . SER A 1 271 ? 4.380 7.869 -4.471 1.00 66.31 271 SER A C 1
ATOM 2100 O O . SER A 1 271 ? 3.558 7.094 -3.992 1.00 66.31 271 SER A O 1
ATOM 2102 N N . ARG A 1 272 ? 4.773 8.987 -3.861 1.00 53.97 272 ARG A N 1
ATOM 2103 C CA . ARG A 1 272 ? 4.765 9.275 -2.420 1.00 53.97 272 ARG A CA 1
ATOM 2104 C C . ARG A 1 272 ? 3.383 9.473 -1.780 1.00 53.97 272 ARG A C 1
ATOM 2106 O O . ARG A 1 272 ? 3.327 9.681 -0.577 1.00 53.97 272 ARG A O 1
ATOM 2113 N N . GLU A 1 273 ? 2.306 9.437 -2.560 1.00 58.31 273 GLU A N 1
ATOM 2114 C CA . GLU A 1 273 ? 0.936 9.703 -2.089 1.00 58.31 273 GLU A CA 1
ATOM 2115 C C . GLU A 1 273 ? 0.184 8.434 -1.650 1.00 58.31 273 GLU A C 1
ATOM 2117 O O . GLU A 1 273 ? -0.799 8.534 -0.926 1.00 58.31 273 GLU A O 1
ATOM 2122 N N . ALA A 1 274 ? 0.677 7.237 -1.989 1.00 52.88 274 ALA A N 1
ATOM 2123 C CA . ALA A 1 274 ? 0.163 5.968 -1.463 1.00 52.88 274 ALA A CA 1
ATOM 2124 C C . ALA A 1 274 ? 0.941 5.561 -0.193 1.00 52.88 274 ALA A C 1
ATOM 2126 O O . ALA A 1 274 ? 1.735 4.621 -0.187 1.00 52.88 274 ALA A O 1
ATOM 2127 N N . THR A 1 275 ? 0.793 6.332 0.885 1.00 45.06 275 THR A N 1
ATOM 2128 C CA . THR A 1 275 ? 1.660 6.292 2.080 1.00 45.06 275 THR A CA 1
ATOM 2129 C C . THR A 1 275 ? 1.559 5.046 2.963 1.00 45.06 275 THR A C 1
ATOM 2131 O O . THR A 1 275 ? 2.405 4.891 3.838 1.00 45.06 275 THR A O 1
ATOM 2134 N N . THR A 1 276 ? 0.619 4.125 2.757 1.00 49.34 276 THR A N 1
ATOM 2135 C CA . THR A 1 276 ? 0.491 2.936 3.629 1.00 49.34 276 THR A CA 1
ATOM 2136 C C . THR A 1 276 ? 1.149 1.674 3.081 1.00 49.34 276 THR A C 1
ATOM 2138 O O . THR A 1 276 ? 1.383 0.735 3.833 1.00 49.34 276 THR A O 1
ATOM 2141 N N . LEU A 1 277 ? 1.509 1.644 1.798 1.00 49.75 277 LEU A N 1
ATOM 2142 C CA . LEU A 1 277 ? 2.101 0.469 1.160 1.00 49.75 277 LEU A CA 1
ATOM 2143 C C . LEU A 1 277 ? 3.349 0.880 0.389 1.00 49.75 277 LEU A C 1
ATOM 2145 O O . LEU A 1 277 ? 3.400 0.797 -0.836 1.00 49.75 277 LEU A O 1
ATOM 2149 N N . ARG A 1 278 ? 4.396 1.302 1.106 1.00 58.97 278 ARG A N 1
ATOM 2150 C CA . ARG A 1 278 ? 5.741 1.206 0.529 1.00 58.97 278 ARG A CA 1
ATOM 2151 C C . ARG A 1 278 ? 6.017 -0.291 0.362 1.00 58.97 278 ARG A C 1
ATOM 2153 O O . ARG A 1 278 ? 6.122 -0.975 1.380 1.00 58.97 278 ARG A O 1
ATOM 2160 N N . PRO A 1 279 ? 6.094 -0.826 -0.871 1.00 61.34 279 PRO A N 1
ATOM 2161 C CA . PRO A 1 279 ? 6.351 -2.242 -1.050 1.00 61.34 279 PRO A CA 1
ATOM 2162 C C . PRO A 1 279 ? 7.682 -2.550 -0.379 1.00 61.34 279 PRO A C 1
ATOM 2164 O O . PRO A 1 279 ? 8.690 -1.880 -0.631 1.00 61.34 279 PRO A O 1
ATOM 2167 N N . SER A 1 280 ? 7.681 -3.542 0.507 1.00 74.81 280 SER A N 1
ATOM 2168 C CA . SER A 1 280 ? 8.921 -4.040 1.078 1.00 74.81 280 SER A CA 1
ATOM 2169 C C . SER A 1 280 ? 9.864 -4.415 -0.071 1.00 74.81 280 SER A C 1
ATOM 2171 O O . SER A 1 280 ? 9.428 -4.818 -1.154 1.00 74.81 280 SER A O 1
ATOM 2173 N N . LEU A 1 281 ? 11.173 -4.255 0.135 1.00 75.56 281 LEU A N 1
ATOM 2174 C CA . LEU A 1 281 ? 12.192 -4.602 -0.861 1.00 75.56 281 LEU A CA 1
ATOM 2175 C C . LEU A 1 281 ? 11.931 -5.955 -1.571 1.00 75.56 281 LEU A C 1
ATOM 2177 O O . LEU A 1 281 ? 12.056 -5.986 -2.797 1.00 75.56 281 LEU A O 1
ATOM 2181 N N . PRO A 1 282 ? 11.496 -7.042 -0.890 1.00 79.38 282 PRO A N 1
ATOM 2182 C CA . PRO A 1 282 ? 11.139 -8.287 -1.574 1.00 79.38 282 PRO A CA 1
ATOM 2183 C C . PRO A 1 282 ? 9.909 -8.178 -2.489 1.00 79.38 282 PRO A C 1
ATOM 2185 O O . PRO A 1 282 ? 9.928 -8.767 -3.568 1.00 79.38 282 PRO A O 1
ATOM 2188 N N . ILE A 1 283 ? 8.877 -7.405 -2.129 1.00 78.56 283 ILE A N 1
ATOM 2189 C CA . ILE A 1 283 ? 7.712 -7.163 -3.001 1.00 78.56 283 ILE A CA 1
ATOM 2190 C C . ILE A 1 283 ? 8.149 -6.395 -4.250 1.00 78.56 283 ILE A C 1
ATOM 2192 O O . ILE A 1 283 ? 7.787 -6.776 -5.360 1.00 78.56 283 ILE A O 1
ATOM 2196 N N . GLY A 1 284 ? 8.991 -5.368 -4.091 1.00 76.56 284 GLY A N 1
ATOM 2197 C CA . GLY A 1 284 ? 9.551 -4.623 -5.221 1.00 76.56 284 GLY A CA 1
ATOM 2198 C C . GLY A 1 284 ? 10.348 -5.521 -6.175 1.00 76.56 284 GLY A C 1
ATOM 2199 O O . GLY A 1 284 ? 10.142 -5.484 -7.388 1.00 76.56 284 GLY A O 1
ATOM 2200 N N . VAL A 1 285 ? 11.208 -6.392 -5.637 1.00 79.19 285 VAL A N 1
ATOM 2201 C CA . VAL A 1 285 ? 11.954 -7.378 -6.438 1.00 79.19 285 VAL A CA 1
ATOM 2202 C C . VAL A 1 285 ? 11.008 -8.380 -7.115 1.00 79.19 285 VAL A C 1
ATOM 2204 O O . VAL A 1 285 ? 11.187 -8.683 -8.294 1.00 79.19 285 VAL A O 1
ATOM 2207 N N . GLY A 1 286 ? 9.970 -8.849 -6.419 1.00 82.88 286 GLY A N 1
ATOM 2208 C CA . GLY A 1 286 ? 8.946 -9.731 -6.984 1.00 82.88 286 GLY A CA 1
ATOM 2209 C C . GLY A 1 286 ? 8.212 -9.090 -8.165 1.00 82.88 286 GLY A C 1
ATOM 2210 O O . GLY A 1 286 ? 8.156 -9.672 -9.249 1.00 82.88 286 GLY A O 1
ATOM 2211 N N . CYS A 1 287 ? 7.738 -7.852 -7.999 1.00 77.25 287 CYS A N 1
ATOM 2212 C CA . CYS A 1 287 ? 7.118 -7.074 -9.070 1.00 77.25 287 CYS A CA 1
ATOM 2213 C C . CYS A 1 287 ? 8.073 -6.888 -10.257 1.00 77.25 287 CYS A C 1
ATOM 2215 O O . CYS A 1 287 ? 7.657 -7.078 -11.397 1.00 77.25 287 CYS A O 1
ATOM 2217 N N . TYR A 1 288 ? 9.356 -6.590 -10.018 1.00 77.81 288 TYR A N 1
ATOM 2218 C CA . TYR A 1 288 ? 10.364 -6.460 -11.079 1.00 77.81 288 TYR A CA 1
ATOM 2219 C C . TYR A 1 288 ? 10.490 -7.732 -11.927 1.00 77.81 288 TYR A C 1
ATOM 2221 O O . TYR A 1 288 ? 10.540 -7.655 -13.157 1.00 77.81 288 TYR A O 1
ATOM 2229 N N . VAL A 1 289 ? 10.538 -8.906 -11.288 1.00 80.94 289 VAL A N 1
ATOM 2230 C CA . VAL A 1 289 ? 10.634 -10.194 -11.993 1.00 80.94 289 VAL A CA 1
ATOM 2231 C C . VAL A 1 289 ? 9.380 -10.438 -12.830 1.00 80.94 289 VAL A C 1
ATOM 2233 O O . VAL A 1 289 ? 9.493 -10.776 -14.008 1.00 80.94 289 VAL A O 1
ATOM 2236 N N . VAL A 1 290 ? 8.194 -10.196 -12.265 1.00 79.75 290 VAL A N 1
ATOM 2237 C CA . VAL A 1 290 ? 6.914 -10.354 -12.973 1.00 79.75 290 VAL A CA 1
ATOM 2238 C C . VAL A 1 290 ? 6.824 -9.409 -14.175 1.00 79.75 290 VAL A C 1
ATOM 2240 O O . VAL A 1 290 ? 6.544 -9.865 -15.284 1.00 79.75 290 VAL A O 1
ATOM 2243 N N . PHE A 1 291 ? 7.136 -8.121 -14.002 1.00 75.69 291 PHE A N 1
ATOM 2244 C CA . PHE A 1 291 ? 7.136 -7.151 -15.102 1.00 75.69 291 PHE A CA 1
ATOM 2245 C C . PHE A 1 291 ? 8.172 -7.488 -16.172 1.00 75.69 291 PHE A C 1
ATOM 2247 O O . PHE A 1 291 ? 7.881 -7.358 -17.358 1.00 75.69 291 PHE A O 1
ATOM 2254 N N . SER A 1 292 ? 9.341 -7.997 -15.781 1.00 70.62 292 SER A N 1
ATOM 2255 C CA . SER A 1 292 ? 10.360 -8.444 -16.734 1.00 70.62 292 SER A CA 1
ATOM 2256 C C . SER A 1 292 ? 9.880 -9.650 -17.552 1.00 70.62 292 SER A C 1
ATOM 2258 O O . SER A 1 292 ? 10.113 -9.702 -18.757 1.00 70.62 292 SER A O 1
ATOM 2260 N N . ILE A 1 293 ? 9.154 -10.597 -16.944 1.00 76.62 293 ILE A N 1
ATOM 2261 C CA . ILE A 1 293 ? 8.544 -11.730 -17.661 1.00 76.62 293 ILE A CA 1
ATOM 2262 C C . ILE A 1 293 ? 7.456 -11.235 -18.623 1.00 76.62 293 ILE A C 1
ATOM 2264 O O . ILE A 1 293 ? 7.438 -11.638 -19.785 1.00 76.62 293 ILE A O 1
ATOM 2268 N N . ILE A 1 294 ? 6.587 -10.325 -18.177 1.00 73.12 294 ILE A N 1
ATOM 2269 C CA . ILE A 1 294 ? 5.536 -9.728 -19.015 1.00 73.12 294 ILE A CA 1
ATOM 2270 C C . ILE A 1 294 ? 6.154 -8.977 -20.206 1.00 73.12 294 ILE A C 1
ATOM 2272 O O . ILE A 1 294 ? 5.734 -9.187 -21.345 1.00 73.12 294 ILE A O 1
ATOM 2276 N N . ALA A 1 295 ? 7.207 -8.184 -19.974 1.00 68.00 295 ALA A N 1
ATOM 2277 C CA . ALA A 1 295 ? 7.964 -7.482 -21.012 1.00 68.00 295 ALA A CA 1
ATOM 2278 C C . ALA A 1 295 ? 8.524 -8.447 -22.071 1.00 68.00 295 ALA A C 1
ATOM 2280 O O . ALA A 1 295 ? 8.424 -8.186 -23.273 1.00 68.00 295 ALA A O 1
ATOM 2281 N N . LEU A 1 296 ? 9.030 -9.611 -21.648 1.00 70.50 296 LEU A N 1
ATOM 2282 C CA . LEU A 1 296 ? 9.504 -10.653 -22.562 1.00 70.50 296 LEU A CA 1
ATOM 2283 C C . LEU A 1 296 ? 8.382 -11.256 -23.424 1.00 70.50 296 LEU A C 1
ATOM 2285 O O . LEU A 1 296 ? 8.653 -11.657 -24.557 1.00 70.50 296 LEU A O 1
ATOM 2289 N N . PHE A 1 297 ? 7.134 -11.298 -22.946 1.00 70.75 297 PHE A N 1
ATOM 2290 C CA . PHE A 1 297 ? 5.992 -11.827 -23.708 1.00 70.75 297 PHE A CA 1
ATOM 2291 C C . PHE A 1 297 ? 5.490 -10.879 -24.811 1.00 70.75 297 PHE A C 1
ATOM 2293 O O . PHE A 1 297 ? 4.998 -11.336 -25.847 1.00 70.75 297 PHE A O 1
ATOM 2300 N N . ILE A 1 298 ? 5.660 -9.564 -24.651 1.00 63.88 298 ILE A N 1
ATOM 2301 C CA . ILE A 1 298 ? 5.149 -8.537 -25.591 1.00 63.88 298 ILE A CA 1
ATOM 2302 C C . ILE A 1 298 ? 6.016 -8.410 -26.859 1.00 63.88 298 ILE A C 1
ATOM 2304 O O . ILE A 1 298 ? 5.628 -7.784 -27.845 1.00 63.88 298 ILE A O 1
ATOM 2308 N N . ARG A 1 299 ? 7.154 -9.108 -26.877 1.00 65.56 299 ARG A N 1
ATOM 2309 C CA . ARG A 1 299 ? 8.175 -9.209 -27.928 1.00 65.56 299 ARG A CA 1
ATOM 2310 C C . ARG A 1 299 ? 7.741 -8.833 -29.357 1.00 65.56 299 ARG A C 1
ATOM 2312 O O . ARG A 1 299 ? 6.943 -9.537 -29.987 1.00 65.56 299 ARG A O 1
ATOM 2319 N N . GLY A 1 300 ? 8.424 -7.832 -29.923 1.00 60.62 300 GLY A N 1
ATOM 2320 C CA . GLY A 1 300 ? 8.858 -7.813 -31.332 1.00 60.62 300 GLY A CA 1
ATOM 2321 C C . GLY A 1 300 ? 7.806 -7.519 -32.404 1.00 60.62 300 GLY A C 1
ATOM 2322 O O . GLY A 1 300 ? 8.112 -7.601 -33.591 1.00 60.62 300 GLY A O 1
ATOM 2323 N N . LYS A 1 301 ? 6.576 -7.164 -32.027 1.00 67.25 301 LYS A N 1
ATOM 2324 C CA . LYS A 1 301 ? 5.560 -6.667 -32.963 1.00 67.25 301 LYS A CA 1
ATOM 2325 C C . LYS A 1 301 ? 4.947 -5.413 -32.362 1.00 67.25 301 LYS A C 1
ATOM 2327 O O . LYS A 1 301 ? 4.337 -5.506 -31.307 1.00 67.25 301 LYS A O 1
ATOM 2332 N N . GLY A 1 302 ? 5.061 -4.264 -33.036 1.00 64.00 302 GLY A N 1
ATOM 2333 C CA . GLY A 1 302 ? 4.451 -3.002 -32.578 1.00 64.00 302 GLY A CA 1
ATOM 2334 C C . GLY A 1 302 ? 2.964 -3.152 -32.225 1.00 64.00 302 GLY A C 1
ATOM 2335 O O . GLY A 1 302 ? 2.495 -2.601 -31.237 1.00 64.00 302 GLY A O 1
ATOM 2336 N N . TRP A 1 303 ? 2.258 -4.026 -32.948 1.00 67.25 303 TRP A N 1
ATOM 2337 C CA . TRP A 1 303 ? 0.877 -4.420 -32.662 1.00 67.25 303 TRP A CA 1
ATOM 2338 C C . TRP A 1 303 ? 0.647 -5.006 -31.264 1.00 67.25 303 TRP A C 1
ATOM 2340 O O . TRP A 1 303 ? -0.424 -4.812 -30.705 1.00 67.25 303 TRP A O 1
ATOM 2350 N N . ARG A 1 304 ? 1.629 -5.692 -30.671 1.00 70.19 304 ARG A N 1
ATOM 2351 C CA . ARG A 1 304 ? 1.533 -6.220 -29.302 1.00 70.19 304 ARG A CA 1
ATOM 2352 C C . ARG A 1 304 ? 1.664 -5.124 -28.251 1.00 70.19 304 ARG A C 1
ATOM 2354 O O . ARG A 1 304 ? 0.997 -5.214 -27.232 1.00 70.19 304 ARG A O 1
ATOM 2361 N N . TYR A 1 305 ? 2.447 -4.079 -28.518 1.00 67.50 305 TYR A N 1
ATOM 2362 C CA . TYR A 1 305 ? 2.504 -2.901 -27.647 1.00 67.50 305 TYR A CA 1
ATOM 2363 C C . TYR A 1 305 ? 1.196 -2.116 -27.704 1.00 67.50 305 TYR A C 1
ATOM 2365 O O . TYR A 1 305 ? 0.675 -1.735 -26.666 1.00 67.50 305 TYR A O 1
ATOM 2373 N N . VAL A 1 306 ? 0.623 -1.941 -28.900 1.00 73.00 306 VAL A N 1
ATOM 2374 C CA . VAL A 1 306 ? -0.708 -1.330 -29.057 1.00 73.00 306 VAL A CA 1
ATOM 2375 C C . VAL A 1 306 ? -1.780 -2.175 -28.364 1.00 73.00 306 VAL A C 1
ATOM 2377 O O . VAL A 1 306 ? -2.632 -1.625 -27.675 1.00 73.00 306 VAL A O 1
ATOM 2380 N N . ALA A 1 307 ? -1.720 -3.505 -28.487 1.00 71.31 307 ALA A N 1
ATOM 2381 C CA . ALA A 1 307 ? -2.640 -4.408 -27.798 1.00 71.31 307 ALA A CA 1
ATOM 2382 C C . ALA A 1 307 ? -2.468 -4.372 -26.272 1.00 71.31 307 ALA A C 1
ATOM 2384 O O . ALA A 1 307 ? -3.467 -4.394 -25.562 1.00 71.31 307 ALA A O 1
ATOM 2385 N N . LEU A 1 308 ? -1.235 -4.280 -25.761 1.00 68.94 308 LEU A N 1
ATOM 2386 C CA . LEU A 1 308 ? -0.996 -4.133 -24.327 1.00 68.94 308 LEU A CA 1
ATOM 2387 C C . LEU A 1 308 ? -1.485 -2.781 -23.815 1.00 68.94 308 LEU A C 1
ATOM 2389 O O . LEU A 1 308 ? -2.162 -2.743 -22.801 1.00 68.94 308 LEU A O 1
ATOM 2393 N N . LEU A 1 309 ? -1.204 -1.691 -24.526 1.00 72.06 309 LEU A N 1
ATOM 2394 C CA . LEU A 1 309 ? -1.685 -0.363 -24.149 1.00 72.06 309 LEU A CA 1
ATOM 2395 C C . LEU A 1 309 ? -3.221 -0.320 -24.178 1.00 72.06 309 LEU A C 1
ATOM 2397 O O . LEU A 1 309 ? -3.844 0.230 -23.277 1.00 72.06 309 LEU A O 1
ATOM 2401 N N . GLY A 1 310 ? -3.844 -0.985 -25.155 1.00 76.56 310 GLY A N 1
ATOM 2402 C CA . GLY A 1 310 ? -5.290 -1.201 -25.190 1.00 76.56 310 GLY A CA 1
ATOM 2403 C C . GLY A 1 310 ? -5.805 -2.053 -24.024 1.00 76.56 310 GLY A C 1
ATOM 2404 O O . GLY A 1 310 ? -6.850 -1.736 -23.466 1.00 76.56 310 GLY A O 1
ATOM 2405 N N . MET A 1 311 ? -5.074 -3.098 -23.619 1.00 74.94 311 MET A N 1
ATOM 2406 C CA . MET A 1 311 ? -5.408 -3.921 -22.449 1.00 74.94 311 MET A CA 1
ATOM 2407 C C . MET A 1 311 ? -5.265 -3.133 -21.143 1.00 74.94 311 MET A C 1
ATOM 2409 O O . MET A 1 311 ? -6.139 -3.229 -20.292 1.00 74.94 311 MET A O 1
ATOM 2413 N N . GLU A 1 312 ? -4.209 -2.335 -20.990 1.00 73.69 312 GLU A N 1
ATOM 2414 C CA . GLU A 1 312 ? -3.969 -1.472 -19.830 1.00 73.69 312 GLU A CA 1
ATOM 2415 C C . GLU A 1 312 ? -5.044 -0.385 -19.733 1.00 73.69 312 GLU A C 1
ATOM 2417 O O . GLU A 1 312 ? -5.640 -0.198 -18.678 1.00 73.69 312 GLU A O 1
ATOM 2422 N N . MET A 1 313 ? -5.378 0.265 -20.851 1.00 74.38 313 MET A N 1
ATOM 2423 C CA . MET A 1 313 ? -6.481 1.223 -20.923 1.00 74.38 313 MET A CA 1
ATOM 2424 C C . MET A 1 313 ? -7.834 0.552 -20.654 1.00 74.38 313 MET A C 1
ATOM 2426 O O . MET A 1 313 ? -8.684 1.133 -19.985 1.00 74.38 313 MET A O 1
ATOM 2430 N N . GLY A 1 314 ? -8.027 -0.683 -21.122 1.00 77.75 314 GLY A N 1
ATOM 2431 C CA . GLY A 1 314 ? -9.201 -1.500 -20.820 1.00 77.75 314 GLY A CA 1
ATOM 2432 C C . GLY A 1 314 ? -9.300 -1.869 -19.339 1.00 77.75 314 GLY A C 1
ATOM 2433 O O . GLY A 1 314 ? -10.379 -1.764 -18.769 1.00 77.75 314 GLY A O 1
ATOM 2434 N N . LEU A 1 315 ? -8.186 -2.233 -18.698 1.00 73.94 315 LEU A N 1
ATOM 2435 C CA . LEU A 1 315 ? -8.093 -2.484 -17.256 1.00 73.94 315 LEU A CA 1
ATOM 2436 C C . LEU A 1 315 ? -8.348 -1.214 -16.446 1.00 73.94 315 LEU A C 1
ATOM 2438 O O . LEU A 1 315 ? -9.072 -1.266 -15.458 1.00 73.94 315 LEU A O 1
ATOM 2442 N N . ALA A 1 316 ? -7.807 -0.074 -16.875 1.00 70.56 316 ALA A N 1
ATOM 2443 C CA . ALA A 1 316 ? -8.063 1.215 -16.246 1.00 70.56 316 ALA A CA 1
ATOM 2444 C C . ALA A 1 316 ? -9.547 1.595 -16.355 1.00 70.56 316 ALA A C 1
ATOM 2446 O O . ALA A 1 316 ? -10.158 1.983 -15.365 1.00 70.56 316 ALA A O 1
ATOM 2447 N N . LEU A 1 317 ? -10.156 1.418 -17.531 1.00 77.12 317 LEU A N 1
ATOM 2448 C CA . LEU A 1 317 ? -11.583 1.662 -17.742 1.00 77.12 317 LEU A CA 1
ATOM 2449 C C . LEU A 1 317 ? -12.443 0.685 -16.930 1.00 77.12 317 LEU A C 1
ATOM 2451 O O . LEU A 1 317 ? -13.419 1.097 -16.310 1.00 77.12 317 LEU A O 1
ATOM 2455 N N . PHE A 1 318 ? -12.055 -0.591 -16.871 1.00 81.75 318 PHE A N 1
ATOM 2456 C CA . PHE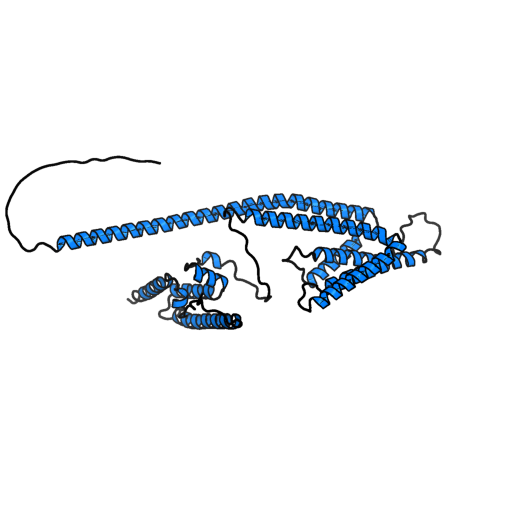 A 1 318 ? -12.699 -1.588 -16.022 1.00 81.75 318 PHE A CA 1
ATOM 2457 C C . PHE A 1 318 ? -12.615 -1.201 -14.546 1.00 81.75 318 PHE A C 1
ATOM 2459 O O . PHE A 1 318 ? -13.630 -1.257 -13.867 1.00 81.75 318 PHE A O 1
ATOM 2466 N N . ALA A 1 319 ? -11.458 -0.753 -14.055 1.00 74.69 319 ALA A N 1
ATOM 2467 C CA . ALA A 1 319 ? -11.306 -0.275 -12.683 1.00 74.69 319 ALA A CA 1
ATOM 2468 C C . ALA A 1 319 ? -12.205 0.942 -12.410 1.00 74.69 319 ALA A C 1
ATOM 2470 O O . ALA A 1 319 ? -12.894 0.969 -11.395 1.00 74.69 319 ALA A O 1
ATOM 2471 N N . VAL A 1 320 ? -12.273 1.898 -13.343 1.00 75.19 320 VAL A N 1
ATOM 2472 C CA . VAL A 1 320 ? -13.167 3.068 -13.259 1.00 75.19 320 VAL A CA 1
ATOM 2473 C C . VAL A 1 320 ? -14.647 2.669 -13.231 1.00 75.19 320 VAL A C 1
ATOM 2475 O O . VAL A 1 320 ? -15.431 3.354 -12.587 1.00 75.19 320 VAL A O 1
ATOM 2478 N N . LEU A 1 321 ? -15.048 1.576 -13.890 1.00 80.94 321 LEU A N 1
ATOM 2479 C CA . LEU A 1 321 ? -16.427 1.064 -13.853 1.00 80.94 321 LEU A CA 1
ATOM 2480 C C . LEU A 1 321 ? -16.715 0.180 -12.633 1.00 80.94 321 LEU A C 1
ATOM 2482 O O . LEU A 1 321 ? -17.810 0.229 -12.079 1.00 80.94 321 LEU A O 1
ATOM 2486 N N . ALA A 1 322 ? -15.750 -0.638 -12.221 1.00 79.00 322 ALA A N 1
ATOM 2487 C CA . ALA A 1 322 ? -15.874 -1.538 -11.085 1.00 79.00 322 ALA A CA 1
ATOM 2488 C C . ALA A 1 322 ? -15.921 -0.764 -9.765 1.00 79.00 322 ALA A C 1
ATOM 2490 O O . ALA A 1 322 ? -16.602 -1.193 -8.838 1.00 79.00 322 ALA A O 1
ATOM 2491 N N . PHE A 1 323 ? -15.234 0.381 -9.689 1.00 78.00 323 PHE A N 1
ATOM 2492 C CA . PHE A 1 323 ? -15.169 1.169 -8.465 1.00 78.00 323 PHE A CA 1
ATOM 2493 C C . PHE A 1 323 ? -16.552 1.694 -8.018 1.00 78.00 323 PHE A C 1
ATOM 2495 O O . PHE A 1 323 ? -16.941 1.376 -6.897 1.00 78.00 323 PHE A O 1
ATOM 2502 N N . PRO A 1 324 ? -17.354 2.381 -8.859 1.00 80.12 324 PRO A N 1
ATOM 2503 C CA . PRO A 1 324 ? -18.714 2.794 -8.494 1.00 80.12 324 PRO A CA 1
ATOM 2504 C C . PRO A 1 324 ? -19.626 1.628 -8.097 1.00 80.12 324 PRO A C 1
ATOM 2506 O O . PRO A 1 324 ? -20.453 1.758 -7.201 1.00 80.12 324 PRO A O 1
ATOM 2509 N N . ILE A 1 325 ? -19.476 0.469 -8.750 1.00 84.69 325 ILE A N 1
ATOM 2510 C CA . ILE A 1 325 ? -20.258 -0.730 -8.420 1.00 84.69 325 ILE A CA 1
ATOM 2511 C C . ILE A 1 325 ? -19.882 -1.240 -7.025 1.00 84.69 325 ILE A C 1
ATOM 2513 O O . ILE A 1 325 ? -20.761 -1.556 -6.227 1.00 84.69 325 ILE A O 1
ATOM 2517 N N . MET A 1 326 ? -18.584 -1.312 -6.725 1.00 80.25 326 MET A N 1
ATOM 2518 C CA . MET A 1 326 ? -18.088 -1.696 -5.405 1.00 80.25 326 MET A CA 1
ATOM 2519 C C . MET A 1 326 ? -18.523 -0.703 -4.329 1.00 80.25 326 MET A C 1
ATOM 2521 O O . MET A 1 326 ? -18.938 -1.138 -3.263 1.00 80.25 326 MET A O 1
ATOM 2525 N N . GLU A 1 327 ? -18.471 0.599 -4.608 1.00 79.38 327 GLU A N 1
ATOM 2526 C CA . GLU A 1 327 ? -18.929 1.651 -3.696 1.00 79.38 327 GLU A CA 1
ATOM 2527 C C . GLU A 1 327 ? -20.416 1.481 -3.364 1.00 79.38 327 GLU A C 1
ATOM 2529 O O . GLU A 1 327 ? -20.766 1.420 -2.190 1.00 79.38 327 GLU A O 1
ATOM 2534 N N . MET A 1 328 ? -21.261 1.258 -4.377 1.00 86.38 328 MET A N 1
ATOM 2535 C CA . MET A 1 328 ? -22.692 0.998 -4.189 1.00 86.38 328 MET A CA 1
ATOM 2536 C C . MET A 1 328 ? -22.952 -0.259 -3.343 1.00 86.38 328 MET A C 1
ATOM 2538 O O . MET A 1 328 ? -23.805 -0.256 -2.459 1.00 86.38 328 MET A O 1
ATOM 2542 N N . ILE A 1 329 ? -22.209 -1.346 -3.583 1.00 87.88 329 ILE A N 1
ATOM 2543 C CA . ILE A 1 329 ? -22.338 -2.583 -2.794 1.00 87.88 329 ILE A CA 1
ATOM 2544 C C . ILE A 1 329 ? -21.894 -2.350 -1.346 1.00 87.88 329 ILE A C 1
ATOM 2546 O O . ILE A 1 329 ? -22.532 -2.837 -0.412 1.00 87.88 329 ILE A O 1
ATOM 2550 N N . LEU A 1 330 ? -20.793 -1.627 -1.149 1.00 79.75 330 LEU A N 1
ATOM 2551 C CA . LEU A 1 330 ? -20.219 -1.393 0.169 1.00 79.75 330 LEU A CA 1
ATOM 2552 C C . LEU A 1 330 ? -21.093 -0.444 0.998 1.00 79.75 330 LEU A C 1
ATOM 2554 O O . LEU A 1 330 ? -21.252 -0.671 2.196 1.00 79.75 330 LEU A O 1
ATOM 2558 N N . GLU A 1 331 ? -21.716 0.549 0.360 1.00 85.81 331 GLU A N 1
ATOM 2559 C CA . GLU A 1 331 ? -22.721 1.421 0.971 1.00 85.81 331 GLU A CA 1
ATOM 2560 C C . GLU A 1 331 ? -23.938 0.616 1.449 1.00 85.81 331 GLU A C 1
ATOM 2562 O O . GLU A 1 331 ? -24.346 0.750 2.603 1.00 85.81 331 GLU A O 1
ATOM 2567 N N . GLU A 1 332 ? -24.459 -0.299 0.625 1.00 90.19 332 GLU A N 1
ATOM 2568 C CA . GLU A 1 332 ? -25.605 -1.139 0.993 1.00 90.19 332 GLU A CA 1
ATOM 2569 C C . GLU A 1 332 ? -25.277 -2.066 2.179 1.00 90.19 332 GLU A C 1
ATOM 2571 O O . GLU A 1 332 ? -26.033 -2.158 3.151 1.00 90.19 332 GLU A O 1
ATOM 2576 N N . VAL A 1 333 ? -24.100 -2.704 2.155 1.00 87.81 333 VAL A N 1
ATOM 2577 C CA . VAL A 1 333 ? -23.626 -3.570 3.248 1.00 87.81 333 VAL A CA 1
ATOM 2578 C C . VAL A 1 333 ? -23.402 -2.769 4.533 1.00 87.81 333 VAL A C 1
ATOM 2580 O O . VAL A 1 333 ? -23.771 -3.218 5.624 1.00 87.81 333 VAL A O 1
ATOM 2583 N N . MET A 1 334 ? -22.815 -1.575 4.428 1.00 83.19 334 MET A N 1
ATOM 2584 C CA . MET A 1 334 ? -22.593 -0.690 5.569 1.00 83.19 334 MET A CA 1
ATOM 2585 C C . MET A 1 334 ? -23.922 -0.209 6.160 1.00 83.19 334 MET A C 1
ATOM 2587 O O . MET A 1 334 ? -24.087 -0.253 7.379 1.00 83.19 334 MET A O 1
ATOM 2591 N N . ASN A 1 335 ? -24.894 0.166 5.326 1.00 89.12 335 ASN A N 1
ATOM 2592 C CA . ASN A 1 335 ? -26.237 0.548 5.759 1.00 89.12 335 ASN A CA 1
ATOM 2593 C C . ASN A 1 335 ? -26.945 -0.600 6.481 1.00 89.12 335 ASN A C 1
ATOM 2595 O O . ASN A 1 335 ? -27.563 -0.387 7.528 1.00 89.12 335 ASN A O 1
ATOM 2599 N N . GLU A 1 336 ? -26.802 -1.838 6.002 1.00 93.88 336 GLU A N 1
ATOM 2600 C CA . GLU A 1 336 ? -27.372 -2.999 6.682 1.00 93.88 336 GLU A CA 1
ATOM 2601 C C . GLU A 1 336 ? -26.735 -3.225 8.067 1.00 93.88 336 GLU A C 1
ATOM 2603 O O . GLU A 1 336 ? -27.434 -3.523 9.044 1.00 93.88 336 GLU A O 1
ATOM 2608 N N . LYS A 1 337 ? -25.414 -3.040 8.184 1.00 88.88 337 LYS A N 1
ATOM 2609 C CA . LYS A 1 337 ? -24.687 -3.137 9.460 1.00 88.88 337 LYS A CA 1
ATOM 2610 C C . LYS A 1 337 ? -25.063 -2.007 10.415 1.00 88.88 337 LYS A C 1
ATOM 2612 O O . LYS A 1 337 ? -25.374 -2.286 11.572 1.00 88.88 337 LYS A O 1
ATOM 2617 N N . LEU A 1 338 ? -25.116 -0.763 9.942 1.00 82.88 338 LEU A N 1
ATOM 2618 C CA . LEU A 1 338 ? -25.540 0.393 10.735 1.00 82.88 338 LEU A CA 1
ATOM 2619 C C . LEU A 1 338 ? -26.988 0.254 11.201 1.00 82.88 338 LEU A C 1
ATOM 2621 O O . LEU A 1 338 ? -27.295 0.609 12.338 1.00 82.88 338 LEU A O 1
ATOM 2625 N N . ARG A 1 339 ? -27.870 -0.329 10.381 1.00 91.50 339 ARG A N 1
ATOM 2626 C CA . ARG A 1 339 ? -29.242 -0.637 10.792 1.00 91.50 339 ARG A CA 1
ATOM 2627 C C . ARG A 1 339 ? -29.269 -1.652 11.933 1.00 91.50 339 ARG A C 1
ATOM 2629 O O . ARG A 1 339 ? -29.932 -1.399 12.935 1.00 91.50 339 ARG A O 1
ATOM 2636 N N . LYS A 1 340 ? -28.504 -2.746 11.829 1.00 92.38 340 LYS A N 1
ATOM 2637 C CA . LYS A 1 340 ? -28.396 -3.765 12.893 1.00 92.38 340 LYS A CA 1
ATOM 2638 C C . LYS A 1 340 ? -27.821 -3.185 14.188 1.00 92.38 340 LYS A C 1
ATOM 2640 O O . LYS A 1 340 ? -28.349 -3.455 15.264 1.00 92.38 340 LYS A O 1
ATOM 2645 N N . VAL A 1 341 ? -26.780 -2.356 14.096 1.00 86.06 341 VAL A N 1
ATOM 2646 C CA . VAL A 1 341 ? -26.206 -1.664 15.262 1.00 86.06 341 VAL A CA 1
ATOM 2647 C C . VAL A 1 341 ? -27.216 -0.676 15.852 1.00 86.06 341 VAL A C 1
ATOM 2649 O O . VAL A 1 341 ? -27.434 -0.673 17.058 1.00 86.06 341 VAL A O 1
ATOM 2652 N N . GLY A 1 342 ? -27.909 0.104 15.021 1.00 90.44 342 GLY A N 1
ATOM 2653 C CA . GLY A 1 342 ? -28.941 1.042 15.462 1.00 90.44 342 GLY A CA 1
ATOM 2654 C C . GLY A 1 342 ? -30.121 0.362 16.162 1.00 90.44 342 GLY A C 1
ATOM 2655 O O . GLY A 1 342 ? -30.622 0.880 17.158 1.00 90.44 342 GLY A O 1
ATOM 2656 N N . GLU A 1 343 ? -30.548 -0.810 15.692 1.00 94.69 343 GLU A N 1
ATOM 2657 C CA . GLU A 1 343 ? -31.570 -1.629 16.356 1.00 94.69 343 GLU A CA 1
ATOM 2658 C C . GLU A 1 343 ? -31.095 -2.138 17.722 1.00 94.69 343 GLU A C 1
ATOM 2660 O O . GLU A 1 343 ? -31.837 -2.016 18.698 1.00 94.69 343 GLU A O 1
ATOM 2665 N N . ARG A 1 344 ? -29.845 -2.616 17.826 1.00 88.38 344 ARG A N 1
ATOM 2666 C CA . ARG A 1 344 ? -29.247 -3.021 19.111 1.00 88.38 344 ARG A CA 1
ATOM 2667 C C . ARG A 1 344 ? -29.148 -1.855 20.093 1.00 88.38 344 ARG A C 1
ATOM 2669 O O . ARG A 1 344 ? -29.545 -2.001 21.244 1.00 88.38 344 ARG A O 1
ATOM 2676 N N . VAL A 1 345 ? -28.705 -0.684 19.636 1.00 89.56 345 VAL A N 1
ATOM 2677 C CA . VAL A 1 345 ? -28.611 0.525 20.472 1.00 89.56 345 VAL A CA 1
ATOM 2678 C C . VAL A 1 345 ? -29.993 0.975 20.950 1.00 89.56 345 VAL A C 1
ATOM 2680 O O . VAL A 1 345 ? -30.153 1.314 22.121 1.00 89.56 345 VAL A O 1
ATOM 2683 N N . ARG A 1 346 ? -31.022 0.938 20.092 1.00 92.38 346 ARG A N 1
ATOM 2684 C CA . ARG A 1 346 ? -32.402 1.247 20.510 1.00 92.38 346 ARG A CA 1
ATOM 2685 C C . ARG A 1 346 ? -32.939 0.231 21.517 1.00 92.38 346 ARG A C 1
ATOM 2687 O O . ARG A 1 346 ? -33.584 0.635 22.480 1.00 92.38 346 ARG A O 1
ATOM 2694 N N . ALA A 1 347 ? -32.664 -1.059 21.323 1.00 91.06 347 ALA A N 1
ATOM 2695 C CA . ALA A 1 347 ? -33.056 -2.101 22.269 1.00 91.06 347 ALA A CA 1
ATOM 2696 C C . ALA A 1 347 ? -32.381 -1.895 23.634 1.00 91.06 347 ALA A C 1
ATOM 2698 O O . ALA A 1 347 ? -33.057 -1.912 24.661 1.00 91.06 347 ALA A O 1
ATOM 2699 N N . TYR A 1 348 ? -31.081 -1.600 23.639 1.00 86.00 348 TYR A N 1
ATOM 2700 C CA . TYR A 1 348 ? -30.333 -1.307 24.857 1.00 86.00 348 TYR A CA 1
ATOM 2701 C C . TYR A 1 348 ? -30.840 -0.040 25.558 1.00 86.00 348 TYR A C 1
ATOM 2703 O O . TYR A 1 348 ? -31.073 -0.044 26.765 1.00 86.00 348 TYR A O 1
ATOM 2711 N N . SER A 1 349 ? -31.113 1.029 24.801 1.00 92.06 349 SER A N 1
ATOM 2712 C CA . SER A 1 349 ? -31.699 2.259 25.345 1.00 92.06 349 SER A CA 1
ATOM 2713 C C . SER A 1 349 ? -33.071 2.018 25.975 1.00 92.06 349 SER A C 1
ATOM 2715 O O . SER A 1 349 ? -33.391 2.658 26.974 1.00 92.06 349 SER A O 1
ATOM 2717 N N . LYS A 1 350 ? -33.874 1.105 25.415 1.00 94.00 350 LYS A N 1
ATOM 2718 C CA . LYS A 1 350 ? -35.172 0.731 25.981 1.00 94.00 350 LYS A CA 1
ATOM 2719 C C . LYS A 1 350 ? -35.004 -0.020 27.303 1.00 94.00 350 LYS A C 1
ATOM 2721 O O . LYS A 1 350 ? -35.591 0.390 28.293 1.00 94.00 350 LYS A O 1
ATOM 2726 N N . ILE A 1 351 ? -34.136 -1.036 27.340 1.00 90.75 351 ILE A N 1
ATOM 2727 C CA . ILE A 1 351 ? -33.834 -1.807 28.562 1.00 90.75 351 ILE A CA 1
ATOM 2728 C C . ILE A 1 351 ? -33.317 -0.888 29.674 1.00 90.75 351 ILE A C 1
ATOM 2730 O O . ILE A 1 351 ? -33.732 -0.986 30.826 1.00 90.75 351 ILE A O 1
ATOM 2734 N N . MET A 1 352 ? -32.423 0.036 29.330 1.00 88.00 352 MET A N 1
ATOM 2735 C CA . MET A 1 352 ? -31.884 1.008 30.273 1.00 88.00 352 MET A CA 1
ATOM 2736 C C . MET A 1 352 ? -32.975 1.945 30.809 1.00 88.00 352 MET A C 1
ATOM 2738 O O . MET A 1 352 ? -33.045 2.156 32.018 1.00 88.00 352 MET A O 1
ATOM 2742 N N . ASN A 1 353 ? -33.855 2.461 29.946 1.00 94.94 353 ASN A N 1
ATOM 2743 C CA . ASN A 1 353 ? -34.975 3.306 30.365 1.00 94.94 353 ASN A CA 1
ATOM 2744 C C . ASN A 1 353 ? -35.966 2.551 31.271 1.00 94.94 353 ASN A C 1
ATOM 2746 O O . ASN A 1 353 ? -36.361 3.074 32.311 1.00 94.94 353 ASN A O 1
ATOM 2750 N N . ASP A 1 354 ? -36.299 1.303 30.933 1.00 94.56 354 ASP A N 1
ATOM 2751 C CA . ASP A 1 354 ? -37.189 0.447 31.729 1.00 94.56 354 ASP A CA 1
ATOM 2752 C C . ASP A 1 354 ? -36.589 0.158 33.124 1.00 94.56 354 ASP A C 1
ATOM 2754 O O . ASP A 1 354 ? -37.289 0.203 34.141 1.00 94.56 354 ASP A O 1
ATOM 2758 N N . ASN A 1 355 ? -35.268 -0.047 33.204 1.00 90.62 355 ASN A N 1
ATOM 2759 C CA . ASN A 1 355 ? -34.546 -0.197 34.472 1.00 90.62 355 ASN A CA 1
ATOM 2760 C C . ASN A 1 355 ? -34.549 1.090 35.315 1.00 90.62 355 ASN A C 1
ATOM 2762 O O . ASN A 1 355 ? -34.673 1.020 36.541 1.00 90.62 355 ASN A O 1
ATOM 2766 N N . TYR A 1 356 ? -34.423 2.266 34.690 1.00 95.12 356 TYR A N 1
ATOM 2767 C CA . TYR A 1 356 ? -34.527 3.547 35.396 1.00 95.12 356 TYR A CA 1
ATOM 2768 C C . TYR A 1 356 ? -35.935 3.779 35.946 1.00 95.12 356 TYR A C 1
ATOM 2770 O O . TYR A 1 356 ? -36.059 4.168 37.107 1.00 95.12 356 TYR A O 1
ATOM 2778 N N . MET A 1 357 ? -36.974 3.485 35.159 1.00 95.69 357 MET A N 1
ATOM 2779 C CA . MET A 1 357 ? -38.369 3.593 35.597 1.00 95.69 357 MET A CA 1
ATOM 2780 C C . MET A 1 357 ? -38.672 2.642 36.759 1.00 95.69 357 MET A C 1
ATOM 2782 O O . MET A 1 357 ? -39.208 3.078 37.773 1.00 95.69 357 MET A O 1
ATOM 2786 N N . SER A 1 358 ? -38.218 1.386 36.681 1.00 95.62 358 SER A N 1
ATOM 2787 C CA . SER A 1 358 ? -38.393 0.403 37.763 1.00 95.62 358 SER A CA 1
ATOM 2788 C C . SER A 1 358 ? -37.725 0.850 39.072 1.00 95.62 358 SER A C 1
ATOM 2790 O O . SER A 1 358 ? -38.287 0.698 40.155 1.00 95.62 358 SER A O 1
ATOM 2792 N N . ARG A 1 359 ? -36.530 1.458 38.991 1.00 94.19 359 ARG A N 1
ATOM 2793 C CA . ARG A 1 359 ? -35.857 2.043 40.164 1.00 94.19 359 ARG A CA 1
ATOM 2794 C C . ARG A 1 359 ? -36.600 3.257 40.720 1.00 94.19 359 ARG A C 1
ATOM 2796 O O . ARG A 1 359 ? -36.576 3.471 41.930 1.00 94.19 359 ARG A O 1
ATOM 2803 N N . LEU A 1 360 ? -37.223 4.058 39.857 1.00 96.75 360 LEU A N 1
ATOM 2804 C CA . LEU A 1 360 ? -38.030 5.212 40.253 1.00 96.75 360 LEU A CA 1
ATOM 2805 C C . LEU A 1 360 ? -39.275 4.768 41.030 1.00 96.75 360 LEU A C 1
ATOM 2807 O O . LEU A 1 360 ? -39.489 5.257 42.137 1.00 96.75 360 LEU A O 1
ATOM 2811 N N . GLU A 1 361 ? -40.009 3.776 40.521 1.00 97.31 361 GLU A N 1
ATOM 2812 C CA . GLU A 1 361 ? -41.164 3.178 41.207 1.00 97.31 361 GLU A CA 1
ATOM 2813 C C . GLU A 1 361 ? -40.772 2.558 42.561 1.00 97.31 361 GLU A C 1
ATOM 2815 O O . GLU A 1 361 ? -41.453 2.755 43.569 1.00 97.31 361 GLU A O 1
ATOM 2820 N N . GLU A 1 362 ? -39.630 1.861 42.632 1.00 96.69 362 GLU A N 1
ATOM 2821 C CA . GLU A 1 362 ? -39.127 1.298 43.893 1.00 96.69 362 GLU A CA 1
ATOM 2822 C C . GLU A 1 362 ? -38.798 2.393 44.927 1.00 96.69 362 GLU A C 1
ATOM 2824 O O . GLU A 1 362 ? -39.060 2.233 46.125 1.00 96.69 362 GLU A O 1
ATOM 2829 N N . MET A 1 363 ? -38.229 3.520 44.485 1.00 95.00 363 MET A N 1
ATOM 2830 C CA . MET A 1 363 ? -37.958 4.667 45.354 1.00 95.00 363 MET A CA 1
ATOM 2831 C C . MET A 1 363 ? -39.247 5.343 45.829 1.00 95.00 363 MET A C 1
ATOM 2833 O O . MET A 1 363 ? -39.337 5.682 47.011 1.00 95.00 363 MET A O 1
ATOM 2837 N N . GLU A 1 364 ? -40.248 5.502 44.960 1.00 96.94 364 GLU A N 1
ATOM 2838 C CA . GLU A 1 364 ? -41.554 6.057 45.333 1.00 96.94 364 GLU A CA 1
ATOM 2839 C C . GLU A 1 364 ? -42.254 5.191 46.387 1.00 96.94 364 GLU A C 1
ATOM 2841 O O . GLU A 1 364 ? -42.653 5.710 47.433 1.00 96.94 364 GLU A O 1
ATOM 2846 N N . LEU A 1 365 ? -42.295 3.868 46.193 1.00 96.94 365 LEU A N 1
ATOM 2847 C CA . LEU A 1 365 ? -42.870 2.928 47.163 1.00 96.94 365 LEU A CA 1
ATOM 2848 C C . LEU A 1 365 ? -42.167 2.982 48.528 1.00 96.94 365 LEU A C 1
ATOM 2850 O O . LEU A 1 365 ? -42.824 2.945 49.572 1.00 96.94 365 LEU A O 1
ATOM 2854 N N . LYS A 1 366 ? -40.831 3.107 48.554 1.00 95.81 366 LYS A N 1
ATOM 2855 C CA . LYS A 1 366 ? -40.072 3.280 49.809 1.00 95.81 366 LYS A CA 1
ATOM 2856 C C . LYS A 1 366 ? -40.445 4.579 50.525 1.00 95.81 366 LYS A C 1
ATOM 2858 O O . LYS A 1 366 ? -40.596 4.583 51.748 1.00 95.81 366 LYS A O 1
ATOM 2863 N N . LEU A 1 367 ? -40.623 5.662 49.773 1.00 95.94 367 LEU A N 1
ATOM 2864 C CA . LEU A 1 367 ? -40.981 6.978 50.302 1.00 95.94 367 LEU A CA 1
ATOM 2865 C C . LEU A 1 367 ? -42.419 6.987 50.854 1.00 95.94 367 LEU A C 1
ATOM 2867 O O . LEU A 1 367 ? -42.684 7.575 51.906 1.00 95.94 367 LEU A O 1
ATOM 2871 N N . GLU A 1 368 ? -43.351 6.289 50.200 1.00 95.44 368 GLU A N 1
ATOM 2872 C CA . GLU A 1 368 ? -44.710 6.071 50.714 1.00 95.44 368 GLU A CA 1
ATOM 2873 C C . GLU A 1 368 ? -44.724 5.218 51.989 1.00 95.44 368 GLU A C 1
ATOM 2875 O O . GLU A 1 368 ? -45.376 5.586 52.974 1.00 95.44 368 GLU A O 1
ATOM 2880 N N . ALA A 1 369 ? -43.951 4.129 52.022 1.00 93.69 369 ALA A N 1
ATOM 2881 C CA . ALA A 1 369 ? -43.823 3.280 53.203 1.00 93.69 369 ALA A CA 1
ATOM 2882 C C . ALA A 1 369 ? -43.255 4.049 54.413 1.00 93.69 369 ALA A C 1
ATOM 2884 O O . ALA A 1 369 ? -43.761 3.909 55.534 1.00 93.69 369 ALA A O 1
ATOM 2885 N N . GLU A 1 370 ? -42.256 4.916 54.206 1.00 92.44 370 GLU A N 1
ATOM 2886 C CA . GLU A 1 370 ? -41.745 5.805 55.256 1.00 92.44 370 GLU A CA 1
ATOM 2887 C C . GLU A 1 370 ? -42.799 6.802 55.755 1.00 92.44 370 GLU A C 1
ATOM 2889 O O . GLU A 1 370 ? -42.950 6.982 56.969 1.00 92.44 370 GLU A O 1
ATOM 2894 N N . LYS A 1 371 ? -43.579 7.419 54.855 1.00 92.19 371 LYS A N 1
ATOM 2895 C CA . LYS A 1 371 ? -44.675 8.329 55.241 1.00 92.19 371 LYS A CA 1
ATOM 2896 C C . LYS A 1 371 ? -45.719 7.624 56.114 1.00 92.19 371 LYS A C 1
ATOM 2898 O O . LYS A 1 371 ? -46.179 8.206 57.101 1.00 92.19 371 LYS A O 1
ATOM 2903 N N . CYS A 1 372 ? -46.074 6.377 55.796 1.00 86.25 372 CYS A N 1
ATOM 2904 C CA . CYS A 1 372 ? -46.983 5.566 56.610 1.00 86.25 372 CYS A CA 1
ATOM 2905 C C . CYS A 1 372 ? -46.402 5.256 57.997 1.00 86.25 372 CYS A C 1
ATOM 2907 O O . CYS A 1 372 ? -47.109 5.383 58.999 1.00 86.25 372 CYS A O 1
ATOM 2909 N N . LYS A 1 373 ? -45.107 4.926 58.075 1.00 86.50 373 LYS A N 1
ATOM 2910 C CA . LYS A 1 373 ? -44.416 4.663 59.346 1.00 86.50 373 LYS A CA 1
ATOM 2911 C C . LYS A 1 373 ? -44.382 5.899 60.252 1.00 86.50 373 LYS A C 1
ATOM 2913 O O . LYS A 1 373 ? -44.645 5.784 61.447 1.00 86.50 373 LYS A O 1
ATOM 2918 N N . ASN A 1 374 ? -44.154 7.086 59.686 1.00 80.19 374 ASN A N 1
ATOM 2919 C CA . ASN A 1 374 ? -44.144 8.342 60.444 1.00 80.19 374 ASN A CA 1
ATOM 2920 C C . ASN A 1 374 ? -45.538 8.794 60.916 1.00 80.19 374 ASN A C 1
ATOM 2922 O O . ASN A 1 374 ? -45.652 9.418 61.970 1.00 80.19 374 ASN A O 1
ATOM 2926 N N . ARG A 1 375 ? -46.619 8.455 60.198 1.00 76.31 375 ARG A N 1
ATOM 2927 C CA . ARG A 1 375 ? -47.996 8.766 60.638 1.00 76.31 375 ARG A CA 1
ATOM 2928 C C . ARG A 1 375 ? -48.485 7.905 61.811 1.00 76.31 375 ARG A C 1
ATOM 2930 O O . ARG A 1 375 ? -49.385 8.338 62.525 1.00 76.31 375 ARG A O 1
ATOM 2937 N N . GLY A 1 376 ? -47.901 6.726 62.040 1.00 61.53 376 GLY A N 1
ATOM 2938 C CA . GLY A 1 376 ? -48.307 5.809 63.115 1.00 61.53 376 GLY A CA 1
ATOM 2939 C C . GLY A 1 376 ? -47.703 6.087 64.500 1.00 61.53 376 GLY A C 1
ATOM 2940 O O . GLY A 1 376 ? -48.154 5.502 65.479 1.00 61.53 376 GLY A O 1
ATOM 2941 N N . GLY A 1 377 ? -46.698 6.966 64.611 1.00 57.78 377 GLY A N 1
ATOM 2942 C CA . GLY A 1 377 ? -45.927 7.168 65.850 1.00 57.78 377 GLY A CA 1
ATOM 2943 C C . GLY A 1 377 ? -46.401 8.295 66.776 1.00 57.78 377 GLY A C 1
ATOM 2944 O O . GLY A 1 377 ? -45.790 8.519 67.816 1.00 57.78 377 GLY A O 1
ATOM 2945 N N . GLY A 1 378 ? -47.462 9.024 66.420 1.00 56.94 378 GLY A N 1
ATOM 2946 C CA . GLY A 1 378 ? -47.830 10.274 67.091 1.00 56.94 378 GLY A CA 1
ATOM 2947 C C . GLY A 1 378 ? -49.279 10.349 67.555 1.00 56.94 378 GLY A C 1
ATOM 2948 O O . GLY A 1 378 ? -49.987 11.247 67.113 1.00 56.94 378 GLY A O 1
ATOM 2949 N N . ARG A 1 379 ? -49.741 9.438 68.427 1.00 49.50 379 ARG A N 1
ATOM 2950 C CA . ARG A 1 379 ? -50.911 9.700 69.297 1.00 49.50 379 ARG A CA 1
ATOM 2951 C C . ARG A 1 379 ? -51.083 8.652 70.403 1.00 49.50 379 ARG A C 1
ATOM 2953 O O . ARG A 1 379 ? -51.870 7.721 70.297 1.00 49.50 379 ARG A O 1
ATOM 2960 N N . SER A 1 380 ? -50.375 8.865 71.507 1.00 50.66 380 SER A N 1
ATOM 2961 C CA . SER A 1 380 ? -50.811 8.423 72.833 1.00 50.66 380 SER A CA 1
ATOM 2962 C C . SER A 1 380 ? -50.751 9.634 73.757 1.00 50.66 380 SER A C 1
ATOM 2964 O O . SER A 1 380 ? -49.687 9.978 74.263 1.00 50.66 380 SER A O 1
ATOM 2966 N N . GLY A 1 381 ? -51.895 10.296 73.926 1.00 50.62 381 GLY A N 1
ATOM 2967 C CA . GLY A 1 381 ? -52.082 11.361 74.907 1.00 50.62 381 GLY A CA 1
ATOM 2968 C C . GLY A 1 381 ? -53.021 12.457 74.413 1.00 50.62 381 GLY A C 1
ATOM 2969 O O . GLY A 1 381 ? -52.609 13.295 73.617 1.00 50.62 381 GLY A O 1
ATOM 2970 N N . GLY A 1 382 ? -54.259 12.464 74.912 1.00 44.91 382 GLY A N 1
ATOM 2971 C CA . GLY A 1 382 ? -55.105 13.661 74.915 1.00 44.91 382 GLY A CA 1
ATOM 2972 C C . GLY A 1 382 ? -56.548 13.445 74.470 1.00 44.91 382 GLY A C 1
ATOM 2973 O O . GLY A 1 382 ? -56.820 13.377 73.275 1.00 44.91 382 GLY A O 1
ATOM 2974 N N . ASP A 1 383 ? -57.418 13.374 75.477 1.00 47.09 383 ASP A N 1
ATOM 2975 C CA . ASP A 1 383 ? -58.881 13.495 75.517 1.00 47.09 383 ASP A CA 1
ATOM 2976 C C . ASP A 1 383 ? -59.572 14.382 74.466 1.00 47.09 383 ASP A C 1
ATOM 2978 O O . ASP A 1 383 ? -59.016 15.361 73.973 1.00 47.09 383 ASP A O 1
ATOM 2982 N N . GLY A 1 384 ? -60.878 14.132 74.295 1.00 44.44 384 GLY A N 1
ATOM 2983 C CA . GLY A 1 384 ? -61.842 15.222 74.104 1.00 44.44 384 GLY A CA 1
ATOM 2984 C C . GLY A 1 384 ? -62.795 15.081 72.920 1.00 44.44 384 GLY A C 1
ATOM 2985 O O . GLY A 1 384 ? -62.430 15.357 71.787 1.00 44.44 384 GLY A O 1
ATOM 2986 N N . SER A 1 385 ? -64.015 14.646 73.243 1.00 48.69 385 SER A N 1
ATOM 2987 C CA . SER A 1 385 ? -65.336 15.073 72.743 1.00 48.69 385 SER A CA 1
ATOM 2988 C C . SER A 1 385 ? -65.503 15.892 71.441 1.00 48.69 385 SER A C 1
ATOM 2990 O O . SER A 1 385 ? -64.773 16.832 71.147 1.00 48.69 385 SER A O 1
ATOM 2992 N N . SER A 1 386 ? -66.692 15.685 70.844 1.00 43.72 386 SER A N 1
ATOM 2993 C CA . SER A 1 386 ? -67.454 16.599 69.952 1.00 43.72 386 SER A CA 1
ATOM 2994 C C . SER A 1 386 ? -67.205 16.364 68.451 1.00 43.72 386 SER A C 1
ATOM 2996 O O . SER A 1 386 ? -66.122 16.600 67.943 1.00 43.72 386 SER A O 1
ATOM 2998 N N . SER A 1 387 ? -68.081 15.638 67.751 1.00 47.88 387 SER A N 1
ATOM 2999 C CA . SER A 1 387 ? -69.362 16.063 67.151 1.00 47.88 387 SER A CA 1
ATOM 3000 C C . SER A 1 387 ? -69.227 16.725 65.765 1.00 47.88 387 SER A C 1
ATOM 3002 O O . SER A 1 387 ? -68.386 17.581 65.532 1.00 47.88 387 SER A O 1
ATOM 3004 N N . ALA A 1 388 ? -70.161 16.332 64.889 1.00 44.97 388 ALA A N 1
ATOM 3005 C CA . ALA A 1 388 ? -70.680 17.063 63.728 1.00 44.97 388 ALA A CA 1
ATOM 3006 C C . ALA A 1 388 ? -69.975 16.952 62.346 1.00 44.97 388 ALA A C 1
ATOM 3008 O O . ALA A 1 388 ? -68.982 17.599 62.053 1.00 44.97 388 ALA A O 1
ATOM 3009 N N . SER A 1 389 ? -70.709 16.285 61.439 1.00 44.16 389 SER A N 1
ATOM 3010 C CA . SER A 1 389 ? -71.281 16.881 60.211 1.00 44.16 389 SER A CA 1
ATOM 3011 C C . SER A 1 389 ? -70.507 16.847 58.874 1.00 44.16 389 SER A C 1
ATOM 3013 O O . SER A 1 389 ? -69.593 17.620 58.640 1.00 44.16 389 SER A O 1
ATOM 3015 N N . ARG A 1 390 ? -71.067 16.020 57.969 1.00 44.44 390 ARG A N 1
ATOM 3016 C CA . ARG A 1 390 ? -71.489 16.263 56.563 1.00 44.44 390 ARG A CA 1
ATOM 3017 C C . ARG A 1 390 ? -70.528 16.780 55.471 1.00 44.44 390 ARG A C 1
ATOM 3019 O O . ARG A 1 390 ? -69.770 17.716 55.648 1.00 44.44 390 ARG A O 1
ATOM 3026 N N . HIS A 1 391 ? -70.873 16.275 54.271 1.00 40.75 391 HIS A N 1
ATOM 3027 C CA . HIS A 1 391 ? -70.560 16.702 52.892 1.00 40.75 391 HIS A CA 1
ATOM 3028 C C . HIS A 1 391 ? -69.165 16.291 52.397 1.00 40.75 391 HIS A C 1
ATOM 3030 O O . HIS A 1 391 ? -68.168 16.596 53.021 1.00 40.75 391 HIS A O 1
ATOM 3036 N N . GLY A 1 392 ? -68.994 15.528 51.314 1.00 47.91 392 GLY A N 1
ATOM 3037 C CA . GLY A 1 392 ? -69.799 15.397 50.101 1.00 47.91 392 GLY A CA 1
ATOM 3038 C C . GLY A 1 392 ? -69.157 16.237 49.000 1.00 47.91 392 GLY A C 1
ATOM 3039 O O . GLY A 1 392 ? -69.338 17.443 49.021 1.00 47.91 392 GLY A O 1
ATOM 3040 N N . ALA A 1 393 ? -68.422 15.611 48.076 1.00 43.91 393 ALA A N 1
ATOM 3041 C CA . ALA A 1 393 ? -68.223 16.080 46.700 1.00 43.91 393 ALA A CA 1
ATOM 3042 C C . ALA A 1 393 ? -67.349 15.081 45.931 1.00 43.91 393 ALA A C 1
ATOM 3044 O O . ALA A 1 393 ? -66.171 14.893 46.227 1.00 43.91 393 ALA A O 1
ATOM 3045 N N . ALA A 1 394 ? -67.956 14.460 44.925 1.00 53.06 394 ALA A N 1
ATOM 3046 C CA . ALA A 1 394 ? -67.263 13.836 43.815 1.00 53.06 394 ALA A CA 1
ATOM 3047 C C . ALA A 1 394 ? -66.437 14.885 43.051 1.00 53.06 394 ALA A C 1
ATOM 3049 O O . ALA A 1 394 ? -66.886 16.021 42.886 1.00 53.06 394 ALA A O 1
ATOM 3050 N N . ARG A 1 395 ? -65.275 14.495 42.518 1.00 51.12 395 ARG A N 1
ATOM 3051 C CA . ARG A 1 395 ? -64.624 15.246 41.441 1.00 51.12 395 ARG A CA 1
ATOM 3052 C C . ARG A 1 395 ? -64.007 14.290 40.424 1.00 51.12 395 ARG A C 1
ATOM 3054 O O . ARG A 1 395 ? -62.947 13.721 40.647 1.00 51.12 395 ARG A O 1
ATOM 3061 N N . GLN A 1 396 ? -64.744 14.125 39.328 1.00 50.66 396 GLN A N 1
ATOM 3062 C CA . GLN A 1 396 ? -64.261 13.715 38.012 1.00 50.66 396 GLN A CA 1
ATOM 3063 C C . GLN A 1 396 ? -63.380 14.814 37.404 1.00 50.66 396 GLN A C 1
ATOM 3065 O O . GLN A 1 396 ? -63.762 15.980 37.458 1.00 50.66 396 GLN A O 1
ATOM 3070 N N . THR A 1 397 ? -62.290 14.398 36.761 1.00 54.50 397 THR A N 1
ATOM 3071 C CA . THR A 1 397 ? -61.579 15.004 35.609 1.00 54.50 397 THR A CA 1
ATOM 3072 C C . THR A 1 397 ? -60.673 13.862 35.108 1.00 54.50 397 THR A C 1
ATOM 3074 O O . THR A 1 397 ? -59.856 13.405 35.899 1.00 54.50 397 THR A O 1
ATOM 3077 N N . ASN A 1 398 ? -60.862 13.152 33.992 1.00 52.44 398 ASN A N 1
ATOM 3078 C CA . ASN A 1 398 ? -61.151 13.488 32.591 1.00 52.44 398 ASN A CA 1
ATOM 3079 C C . ASN A 1 398 ? -60.094 14.389 31.929 1.00 52.44 398 ASN A C 1
ATOM 3081 O O . ASN A 1 398 ? -59.853 15.472 32.463 1.00 52.44 398 ASN A O 1
ATOM 3085 N N . LEU A 1 399 ? -59.639 13.935 30.741 1.00 50.28 399 LEU A N 1
ATOM 3086 C CA . LEU A 1 399 ? -58.917 14.640 29.654 1.00 50.28 399 LEU A CA 1
ATOM 3087 C C . LEU A 1 399 ? -57.388 14.766 29.858 1.00 50.28 399 LEU A C 1
ATOM 3089 O O . LEU A 1 399 ? -56.964 15.074 30.967 1.00 50.28 399 LEU A O 1
ATOM 3093 N N . ASP A 1 400 ? -56.467 14.566 28.906 1.00 52.34 400 ASP A N 1
ATOM 3094 C CA . ASP A 1 400 ? -56.406 14.276 27.449 1.00 52.34 400 ASP A CA 1
ATOM 3095 C C . ASP A 1 400 ? -54.926 13.855 27.193 1.00 52.34 400 ASP A C 1
ATOM 3097 O O . ASP A 1 400 ? -54.041 14.350 27.893 1.00 52.34 400 ASP A O 1
ATOM 3101 N N . GLU A 1 401 ? -54.528 12.838 26.420 1.00 55.50 401 GLU A N 1
ATOM 3102 C CA . GLU A 1 401 ? -54.514 12.690 24.948 1.00 55.50 401 GLU A CA 1
ATOM 3103 C C . GLU A 1 401 ? -54.078 13.944 24.164 1.00 55.50 401 GLU A C 1
ATOM 3105 O O . GLU A 1 401 ? -54.929 14.712 23.738 1.00 55.50 401 GLU A O 1
ATOM 3110 N N . VAL A 1 402 ? -52.768 14.122 23.920 1.00 57.31 402 VAL A N 1
ATOM 3111 C CA . VAL A 1 402 ? -52.249 14.885 22.763 1.00 57.31 402 VAL A CA 1
ATOM 3112 C C . VAL A 1 402 ? -50.893 14.313 22.305 1.00 57.31 402 VAL A C 1
ATOM 3114 O O . VAL A 1 402 ? -49.934 14.340 23.075 1.00 57.31 402 VAL A O 1
ATOM 3117 N N . ASP A 1 403 ? -50.909 13.822 21.059 1.00 54.84 403 ASP A N 1
ATOM 3118 C CA . ASP A 1 403 ? -49.877 13.661 20.005 1.00 54.84 403 ASP A CA 1
ATOM 3119 C C . ASP A 1 403 ? -48.440 13.200 20.320 1.00 54.84 403 ASP A C 1
ATOM 3121 O O . ASP A 1 403 ? -47.633 13.978 20.884 1.00 54.84 403 ASP A O 1
#

Foldseek 3Di:
DPPPVLVVVVVVLVVLLLDLCSLCVLLVHDDDPPPPPDDDDDDDPVVVLVVQLVSLVVSLVVNCVVQPPPDDSHDPVSNVVSVQSSVQSNDPVSVVVSNVVSDRDDPVVVVPPDDDDDDDDDDDDDDDDDDDDDDDDPPLVVLVVVLVVVLVLLVVLLVLLVVVVVVLVVCLVDPVNLVVLLVVLLVQLVVLVVVDVVQDPPDPRDPLSSCLSVQLNVLSVLLNVQVVVQPPPPPPDDDPDPPDPLRPRGPSNLSSVLRNSLSSSLVSVVPCPVPPPPDDPVSSVVSSVVSSVVSVVLPRDVVSVVVVSVVSVVVSVVSVVVSVVVSVVVVVVVVVVVVVVVVVVVVVVVVVVVVVVVVVVVVVVVVVVVVVVVVPPDDDDDDDDDDDDDDDDDDDDDDDDDD

Solvent-accessible surface area (backbone atoms only — not comparable to full-atom values): 24300 Å² total; per-residue (Å²): 143,76,74,72,67,58,57,56,54,53,54,52,51,56,60,45,51,76,36,73,56,15,57,36,58,73,51,71,45,83,78,79,77,75,67,91,81,70,81,84,81,83,93,65,65,71,69,49,54,54,53,49,49,57,49,52,52,53,34,44,56,59,48,47,75,58,26,33,58,92,41,98,83,25,37,60,67,63,37,53,51,52,51,50,40,48,56,37,64,67,36,70,67,50,31,50,51,31,74,72,66,49,53,88,78,68,69,91,74,59,84,83,78,84,77,88,80,94,77,93,81,86,91,84,89,80,92,81,90,80,84,93,73,82,96,69,75,75,65,69,57,52,55,56,47,56,47,53,50,51,52,51,51,52,52,50,44,53,54,51,50,52,52,47,55,52,48,49,59,52,34,71,70,34,76,82,48,40,60,59,51,38,54,48,28,48,50,50,20,51,51,47,46,50,52,35,65,76,52,44,94,85,39,95,66,52,72,61,69,30,48,48,35,47,51,38,36,50,13,55,49,32,29,51,51,15,62,60,64,48,72,71,76,72,86,84,70,77,98,82,67,97,71,70,95,68,75,71,77,27,73,47,23,54,53,10,50,37,46,32,53,30,53,48,53,52,55,57,68,62,46,82,83,58,76,89,59,74,66,52,71,67,54,49,53,50,52,37,54,53,46,37,52,52,53,62,71,46,62,97,40,74,68,42,55,53,51,47,54,50,48,51,52,48,49,50,52,47,50,66,56,47,46,61,55,50,50,55,53,49,50,53,53,49,50,54,51,51,50,54,51,51,52,51,51,52,52,50,52,48,54,52,49,52,53,51,50,54,52,49,53,55,50,51,53,52,54,52,52,49,53,55,57,64,68,71,73,77,81,90,83,82,88,81,85,83,86,85,84,85,84,90,81,89,81,90,78,84,90,79,93,80,136

Sequence (403 aa):
MTSSSTSSVAANALHILHSPDGYYTYLGITKFKNPVNSASTGTKQDDKTINDKSKIEKNYRKASLRLHPDRPGGDEEAFRILERAKNVLLSEKLRKEYDMLGLDLDEDDVDNDHHEDEDESDSGNGDDGEKRDGKKSGTETVIGQMASSTVAAILQLAVRTAMVAATTLIITRYKYLMYPAIIFLLYTSFQIFKARQTMGASGPVTLYDVISPIIISFGIFCMYFGQRMGGETDKDMDADSNSGVILSWSKTFWIGESLVMSMFCLNTLASREATTLRPSLPIGVGCYVVFSIIALFIRGKGWRYVALLGMEMGLALFAVLAFPIMEMILEEVMNEKLRKVGERVRAYSKIMNDNYMSRLEEMELKLEAEKCKNRGGGRSGGDGSSSASRHGAARQTNLDEVD

Radius of gyration: 38.86 Å; Cα contacts (8 Å, |Δi|>4): 195; chains: 1; bounding box: 99×49×127 Å